Protein AF-A0A7S2YQF9-F1 (afdb_monomer_lite)

InterPro domains:
  IPR007010 Poly(A) polymerase, RNA-binding domain [PF04926] (220-277)
  IPR007012 Poly(A) polymerase, central domain [PF04928] (69-216)
  IPR011068 Nucleotidyltransferase, class I-like, C-terminal [SSF55003] (220-352)
  IPR043519 Nucleotidyltransferase superfamily [G3DSA:3.30.460.10] (1-54)
  IPR048840 Poly(A) polymerase, nucleotidyltransferase domain [PF20750] (1-55)

Radius of gyration: 39.67 Å; chains: 1; bounding box: 106×100×102 Å

pLDDT: mean 71.73, std 26.99, range [23.66, 98.69]

Secondary structure (DSSP, 8-state):
-EEEEEETTEEEEEE----SSSS--TT--TTSGGGGTT--TTHHHHHHHHHHHHHHHHHHTTSHHHHHHHHHHHHHHHHHHHHHT-B-TTTTSB-HHHHHHHHHHHHHHSTT--HHHHHHHHHHHHHH--TTSPB-SS-----SS------TTT-TT-SS-BB-SSSSP-BTTTT--HHHHHHHHHHHHHHHHHHHHHHHHHHH-TT----THHHHPPP-HHHH-SEEEEEEEE-SSHHHHHHHHHHHHHHHHHIIIIIIHHHS-EEEEEE-SS-BSS----TTS---HHHHHSEEEEEEEEEE-TTT--SS----HHHHHHHIIIIITT-SS--TT-EEEEEEEETTTS-GGGTTTTSTTHHHHHHHHHHHHHHS-HHHHHHHHHHHHHHHHHHHHHHHHHHHHHHHHHHHHHHHHHHHHHTT--------------PPPPP-HHHHHHHHHHHHTTSS---TTHHHHHHHHHHH---------------------------------------------------------PPPHHHHHHHHHTT------------------S-----------------PPPPP---PPPPB-TTS-B-----------SS-----TT--EEE-TTS--EEE-SS-----S----

Sequence (649 aa):
PILTFDWEGINIDLLFARLNSNTVPSDFDIDNDAVLDGVDSATEKSINGPRVTNLVAAFVNGTPERYQTFLTVVRCVRKWAKARGLYSNKMGYWGGVNINIAVAQCLQLYPNACPASLLRKFFLVFKTWRWPQPVMLTKPHDAGFGLPVWSTTTAVRQVAPMITPAYPAMNSTLAVSRQTLQIMQEEFNRGHEIVDSLWKEYQKDQSSDLNWKSLFANSDFFISYPNYLSVCIVGSSQLDAQAWAGFVESRLRKLVSDQLARSLPLKKIQLWPKKIEACVADHAALLTAAQRQNSLTYFIGFHVDKLRMRGDQLNAEIALQHFRDWELSRFNPLIPGMDVLVKNFKVKELPLICFEDIYEGGKQEAMKKRRLIRNNDPVRQEKRRLARLEELKAKMAEIQKKKDEQQDKKRKREEVEEEEELAQVVVEEETANTGDEATPEPVNEEETNLLERALDTVNDGKTREEAAADREKLLAGELIAADDNDADAESDDEAALYAAGDVKDFHTKVQKKPTNNATETKEEGSTRDIRSLPASEAQLETLRKLGCNIVSDDEAKQLGADLLPPWRLSSRADDSASMPERATIKFATKFDIVELDPNGHVIDKGDEDFTPSKKWIGRKAGFEFKLGDRGQGYYRTGKKVVVPSNTAY

Organism: NCBI:txid265537

Foldseek 3Di:
DWDWDADPNDIDTDADADFPDPDQDPPDDLLDPCSPAPGDPRNVVRSLVVNLVVVLQVLQPPDPQSNVLLVLLLVVVVLLCVQAQQDDLLQQHDHSSRSSLLLSLLCVVPVPDGNLRSQLSSLVCLLPPDPPPERASDDADDPPSPDDADDPVVCVPPTHFYWRHGPSIDGPRSLHAPQSSVSVSVLSVVSNVLSVVLVVVCVVPVPDPRPCCSSSAHHLQLLPFQKKKKWKWWADALVRLVVLVVQVSSCVSCLFRPQDVPPAQFPHKDKRNDKDQAGPADPPPPADPRRRNSMIITMMGTHHDPVPDDDDDTDSVVSVVCCCPPRSVPDPPPDPTTDIHMDMDGSVRDDQSVFPVRDDVTPVVSVVVSVVVVCPPVVVVVVVLVVVLVVVVVVVVVVVVVVVVVVVVVVVVVVVVVVVVVVVDDDDDDDDDDDDDDDDDDDDVVVSVVVSVVSVVVPPDDDPVVVVVVVVVVVVPDDDDDDDDDDDDDDDDDDDDDDDDDDDDDDDDDDDDDDDDDDDDDDDDDDDDDDDDDDDVVVVVVCVVVVDDDDDPDDDDDDDDDDDDPPPDDDDDDDDDDDDDDDDDDDDDDDDDFDADPVGHGPDPDDPDDDFDPDDDDDDQQWDWDQDPVRRHTDTDPDGDPDPPDDDD

Structure (mmCIF, N/CA/C/O backbone):
data_AF-A0A7S2YQF9-F1
#
_entry.id   AF-A0A7S2YQF9-F1
#
loop_
_atom_site.group_PDB
_atom_site.id
_atom_site.type_symbol
_atom_site.label_atom_id
_atom_site.label_alt_id
_atom_site.label_comp_id
_atom_site.label_asym_id
_atom_site.label_entity_id
_atom_site.label_seq_id
_atom_site.pdbx_PDB_ins_code
_atom_site.Cartn_x
_atom_site.Cartn_y
_atom_site.Cartn_z
_atom_site.occupancy
_atom_site.B_iso_or_equiv
_atom_site.auth_seq_id
_atom_site.auth_comp_id
_atom_site.auth_asym_id
_atom_site.auth_atom_id
_atom_site.pdbx_PDB_model_num
ATOM 1 N N . PRO A 1 1 ? 19.507 8.605 -7.431 1.00 79.94 1 PRO A N 1
ATOM 2 C CA . PRO A 1 1 ? 19.179 10.031 -7.206 1.00 79.94 1 PRO A CA 1
ATOM 3 C C . PRO A 1 1 ? 17.999 10.429 -8.086 1.00 79.94 1 PRO A C 1
ATOM 5 O O . PRO A 1 1 ? 17.755 9.723 -9.058 1.00 79.94 1 PRO A O 1
ATOM 8 N N . ILE A 1 2 ? 17.273 11.491 -7.742 1.00 86.62 2 ILE A N 1
ATOM 9 C CA . ILE A 1 2 ? 16.087 11.927 -8.485 1.00 86.62 2 ILE A CA 1
ATOM 10 C C . ILE A 1 2 ? 15.942 13.445 -8.380 1.00 86.62 2 ILE A C 1
ATOM 12 O O . ILE A 1 2 ? 16.277 14.015 -7.339 1.00 86.62 2 ILE A O 1
ATOM 16 N N . LEU A 1 3 ? 15.465 14.077 -9.448 1.00 88.06 3 LEU A N 1
ATOM 17 C CA . LEU A 1 3 ? 15.052 15.475 -9.481 1.00 88.06 3 LEU A CA 1
ATOM 18 C C . LEU A 1 3 ? 13.561 15.507 -9.829 1.00 88.06 3 LEU A C 1
ATOM 20 O O . LEU A 1 3 ? 13.191 15.211 -10.963 1.00 88.06 3 LEU A O 1
ATOM 24 N N . THR A 1 4 ? 12.723 15.838 -8.849 1.00 86.06 4 THR A N 1
ATOM 25 C CA . THR A 1 4 ? 11.271 15.975 -9.025 1.00 86.06 4 THR A CA 1
ATOM 26 C C . THR A 1 4 ? 10.927 17.448 -9.239 1.00 86.06 4 THR A C 1
ATOM 28 O O . THR A 1 4 ? 11.298 18.281 -8.410 1.00 86.06 4 THR A O 1
ATOM 31 N N . PHE A 1 5 ? 10.229 17.778 -10.324 1.00 86.75 5 PHE A N 1
ATOM 32 C CA . PHE A 1 5 ? 9.813 19.146 -10.655 1.00 86.75 5 PHE A CA 1
ATOM 33 C C . PHE A 1 5 ? 8.529 19.152 -11.489 1.00 86.75 5 PHE A C 1
ATOM 35 O O . PHE A 1 5 ? 8.200 18.156 -12.127 1.00 86.75 5 PHE A O 1
ATOM 42 N N . ASP A 1 6 ? 7.819 20.279 -11.508 1.00 93.44 6 ASP A N 1
ATOM 43 C CA . ASP A 1 6 ? 6.675 20.481 -12.398 1.00 93.44 6 ASP A CA 1
ATOM 44 C C . ASP A 1 6 ? 7.116 21.265 -13.642 1.00 93.44 6 ASP A C 1
ATOM 46 O O . ASP A 1 6 ? 7.741 22.321 -13.532 1.00 93.44 6 ASP A O 1
ATOM 50 N N . TRP A 1 7 ? 6.778 20.761 -14.829 1.00 92.38 7 TRP A N 1
ATOM 51 C CA . TRP A 1 7 ? 7.011 21.418 -16.116 1.00 92.38 7 TRP A CA 1
ATOM 52 C C . TRP A 1 7 ? 5.698 21.484 -16.893 1.00 92.38 7 TRP A C 1
ATOM 54 O O . TRP A 1 7 ? 5.061 20.456 -17.105 1.00 92.38 7 TRP A O 1
ATOM 64 N N . GLU A 1 8 ? 5.261 22.684 -17.288 1.00 94.69 8 GLU A N 1
ATOM 65 C CA . GLU A 1 8 ? 3.987 22.903 -18.008 1.00 94.69 8 GLU A CA 1
ATOM 66 C C . GLU A 1 8 ? 2.755 22.261 -17.316 1.00 94.69 8 GLU A C 1
ATOM 68 O O . GLU A 1 8 ? 1.779 21.874 -17.954 1.00 94.69 8 GLU A O 1
ATOM 73 N N . GLY A 1 9 ? 2.789 22.143 -15.980 1.00 92.50 9 GLY A N 1
ATOM 74 C CA . GLY A 1 9 ? 1.742 21.496 -15.175 1.00 92.50 9 GLY A CA 1
ATOM 75 C C . GLY A 1 9 ? 1.829 19.963 -15.100 1.00 92.50 9 GLY A C 1
ATOM 76 O O . GLY A 1 9 ? 0.978 19.333 -14.474 1.00 92.50 9 GLY A O 1
ATOM 77 N N . ILE A 1 10 ? 2.853 19.354 -15.702 1.00 93.62 10 ILE A N 1
ATOM 78 C CA . ILE A 1 10 ? 3.162 17.925 -15.610 1.00 93.62 10 ILE A CA 1
ATOM 79 C C . ILE A 1 10 ? 4.248 17.720 -14.550 1.00 93.62 10 ILE A C 1
ATOM 81 O O . ILE A 1 10 ? 5.339 18.275 -14.657 1.00 93.62 10 ILE A O 1
ATOM 85 N N . ASN A 1 11 ? 3.971 16.882 -13.551 1.00 91.81 11 ASN A N 1
ATOM 86 C CA . ASN A 1 11 ? 4.962 16.473 -12.557 1.00 91.81 11 ASN A CA 1
ATOM 87 C C . ASN A 1 11 ? 5.928 15.436 -13.159 1.00 91.81 11 ASN A C 1
ATOM 89 O O . ASN A 1 11 ? 5.495 14.378 -13.626 1.00 91.81 11 ASN A O 1
ATOM 93 N N . ILE A 1 12 ? 7.226 15.745 -13.159 1.00 92.50 12 ILE A N 1
ATOM 94 C CA . ILE A 1 12 ? 8.299 14.956 -13.771 1.00 92.50 12 ILE A CA 1
ATOM 95 C C . ILE A 1 12 ? 9.282 14.490 -12.693 1.00 92.50 12 ILE A C 1
ATOM 97 O O . ILE A 1 12 ? 9.866 15.292 -11.968 1.00 92.50 12 ILE A O 1
ATOM 101 N N . ASP A 1 13 ? 9.501 13.176 -12.646 1.00 90.62 13 ASP A N 1
ATOM 102 C CA . ASP A 1 13 ? 10.520 12.498 -11.840 1.00 90.62 13 ASP A CA 1
ATOM 103 C C . ASP A 1 13 ? 11.722 12.153 -12.742 1.00 90.62 13 ASP A C 1
ATOM 105 O O . ASP A 1 13 ? 11.733 11.123 -13.422 1.00 90.62 13 ASP A O 1
ATOM 109 N N . LEU A 1 14 ? 12.739 13.021 -12.785 1.00 93.06 14 LEU A N 1
ATOM 110 C CA . LEU A 1 14 ? 13.920 12.829 -13.631 1.00 93.06 14 LEU A CA 1
ATOM 111 C C . LEU A 1 14 ? 15.013 12.034 -12.901 1.00 93.06 14 LEU A C 1
ATOM 113 O O . LEU A 1 14 ? 15.499 12.424 -11.836 1.00 93.06 14 LEU A O 1
ATOM 117 N N . LEU A 1 15 ? 15.433 10.923 -13.508 1.00 93.00 15 LEU A N 1
ATOM 118 C CA . LEU A 1 15 ? 16.558 10.096 -13.067 1.00 93.00 15 LEU A CA 1
ATOM 119 C C . LEU A 1 15 ? 17.815 10.408 -13.890 1.00 93.00 15 LEU A C 1
ATOM 121 O O . LEU A 1 15 ? 17.729 10.770 -15.060 1.00 93.00 15 LEU A O 1
ATOM 125 N N . PHE A 1 16 ? 18.988 10.211 -13.286 1.00 93.44 16 PHE A N 1
ATOM 126 C CA . PHE A 1 16 ? 20.286 10.334 -13.955 1.00 93.44 16 PHE A CA 1
ATOM 127 C C . PHE A 1 16 ? 21.090 9.035 -13.835 1.00 93.44 16 PHE A C 1
ATOM 129 O O . PHE A 1 16 ? 21.066 8.377 -12.791 1.00 93.44 16 PHE A O 1
ATOM 136 N N . ALA A 1 17 ? 21.805 8.692 -14.903 1.00 93.06 17 ALA A N 1
ATOM 137 C CA . ALA A 1 17 ? 22.630 7.501 -15.051 1.00 93.06 17 ALA A CA 1
ATOM 138 C C . ALA A 1 17 ? 23.900 7.873 -15.830 1.00 93.06 17 ALA A C 1
ATOM 140 O O . ALA A 1 17 ? 23.808 8.546 -16.856 1.00 93.06 17 ALA A O 1
ATOM 141 N N . ARG A 1 18 ? 25.077 7.439 -15.363 1.00 92.31 18 ARG A N 1
ATOM 142 C CA . ARG A 1 18 ? 26.362 7.706 -16.024 1.00 92.31 18 ARG A CA 1
ATOM 143 C C . ARG A 1 18 ? 26.977 6.397 -16.509 1.00 92.31 18 ARG A C 1
ATOM 145 O O . ARG A 1 18 ? 27.566 5.663 -15.719 1.00 92.31 18 ARG A O 1
ATOM 152 N N . LEU A 1 19 ? 26.843 6.131 -17.806 1.00 90.25 19 LEU A N 1
ATOM 153 C CA . LEU A 1 19 ? 27.448 4.970 -18.462 1.00 90.25 19 LEU A CA 1
ATOM 154 C C . LEU A 1 19 ? 28.975 4.963 -18.297 1.00 90.25 19 LEU A C 1
ATOM 156 O O . LEU A 1 19 ? 29.608 6.015 -18.187 1.00 90.25 19 LEU A O 1
ATOM 160 N N . ASN A 1 20 ? 29.569 3.773 -18.355 1.00 88.69 20 ASN A N 1
ATOM 161 C CA . ASN A 1 20 ? 31.017 3.570 -18.377 1.00 88.69 20 ASN A CA 1
ATOM 162 C C . ASN A 1 20 ? 31.596 3.803 -19.794 1.00 88.69 20 ASN A C 1
ATOM 164 O O . ASN A 1 20 ? 32.247 2.942 -20.376 1.00 88.69 20 ASN A O 1
ATOM 168 N N . SER A 1 21 ? 31.279 4.957 -20.389 1.00 87.75 21 SER A N 1
ATOM 169 C CA . SER A 1 21 ? 31.668 5.348 -21.749 1.00 87.75 21 SER A CA 1
ATOM 170 C C . SER A 1 21 ? 31.839 6.866 -21.850 1.00 87.75 21 SER A C 1
ATOM 172 O O . SER A 1 21 ? 31.157 7.626 -21.162 1.00 87.75 21 SER A O 1
ATOM 174 N N . ASN A 1 22 ? 32.721 7.313 -22.748 1.00 90.81 22 ASN A N 1
ATOM 175 C CA . ASN A 1 22 ? 32.942 8.734 -23.038 1.00 90.81 22 ASN A CA 1
ATOM 176 C C . ASN A 1 22 ? 31.820 9.358 -23.891 1.00 90.81 22 ASN A C 1
ATOM 178 O O . ASN A 1 22 ? 31.705 10.580 -23.955 1.00 90.81 22 ASN A O 1
ATOM 182 N N . THR A 1 23 ? 30.998 8.535 -24.546 1.00 90.81 23 THR A N 1
ATOM 183 C CA . THR A 1 23 ? 29.848 8.944 -25.367 1.00 90.81 23 THR A CA 1
ATOM 184 C C . THR A 1 23 ? 28.671 7.986 -25.168 1.00 90.81 23 THR A C 1
ATOM 186 O O . THR A 1 23 ? 28.855 6.828 -24.786 1.00 90.81 23 THR A O 1
ATOM 189 N N . VAL A 1 24 ? 27.451 8.450 -25.447 1.00 90.88 24 VAL A N 1
ATOM 190 C CA . VAL A 1 24 ? 26.288 7.565 -25.621 1.00 90.88 24 VAL A CA 1
ATOM 191 C C . VAL A 1 24 ? 26.254 7.137 -27.096 1.00 90.88 24 VAL A C 1
ATOM 193 O O . VAL A 1 24 ? 26.214 8.024 -27.952 1.00 90.88 24 VAL A O 1
ATOM 196 N N . PRO A 1 25 ? 26.309 5.832 -27.424 1.00 85.94 25 PRO A N 1
ATOM 197 C CA . PRO A 1 25 ? 26.207 5.362 -28.807 1.00 85.94 25 PRO A CA 1
ATOM 198 C C . PRO A 1 25 ? 24.862 5.724 -29.455 1.00 85.94 25 PRO A C 1
ATOM 200 O O . PRO A 1 25 ? 23.836 5.796 -28.780 1.00 85.94 25 PRO A O 1
ATOM 203 N N . SER A 1 26 ? 24.844 5.917 -30.776 1.00 89.06 26 SER A N 1
ATOM 204 C CA . SER A 1 26 ? 23.604 6.155 -31.541 1.00 89.06 26 SER A CA 1
ATOM 205 C C . SER A 1 26 ? 22.673 4.937 -31.584 1.00 89.06 26 SER A C 1
ATOM 207 O O . SER A 1 26 ? 21.474 5.073 -31.801 1.00 89.06 26 SER A O 1
ATOM 209 N N . ASP A 1 27 ? 23.245 3.756 -31.376 1.00 89.00 27 ASP A N 1
ATOM 210 C CA . ASP A 1 27 ? 22.642 2.428 -31.311 1.00 89.00 27 ASP A CA 1
ATOM 211 C C . ASP A 1 27 ? 22.543 1.909 -29.861 1.00 89.00 27 ASP A C 1
ATOM 213 O O . ASP A 1 27 ? 22.495 0.704 -29.628 1.00 89.00 27 ASP A O 1
ATOM 217 N N . PHE A 1 28 ? 22.527 2.813 -28.871 1.00 90.62 28 PHE A N 1
ATOM 218 C CA . PHE A 1 28 ? 22.456 2.468 -27.449 1.00 90.62 28 PHE A CA 1
ATOM 219 C C . PHE A 1 28 ? 21.177 1.690 -27.093 1.00 90.62 28 PHE A C 1
ATOM 221 O O . PHE A 1 28 ? 20.113 2.267 -26.854 1.00 90.62 28 PHE A O 1
ATOM 228 N N . ASP A 1 29 ? 21.310 0.368 -26.998 1.00 91.50 29 ASP A N 1
ATOM 229 C CA . ASP A 1 29 ? 20.315 -0.511 -26.396 1.00 91.50 29 ASP A CA 1
ATOM 230 C C . ASP A 1 29 ? 20.465 -0.528 -24.868 1.00 91.50 29 ASP A C 1
ATOM 232 O O . ASP A 1 29 ? 21.435 -1.059 -24.325 1.00 91.50 29 ASP A O 1
ATOM 236 N N . ILE A 1 30 ? 19.473 0.029 -24.171 1.00 93.19 30 ILE A N 1
ATOM 237 C CA . ILE A 1 30 ? 19.405 0.013 -22.707 1.00 93.19 30 ILE A CA 1
ATOM 238 C C . ILE A 1 30 ? 19.117 -1.387 -22.145 1.00 93.19 30 ILE A C 1
ATOM 240 O O . ILE A 1 30 ? 19.425 -1.639 -20.982 1.00 93.19 30 ILE A O 1
ATOM 244 N N . ASP A 1 31 ? 18.536 -2.301 -22.927 1.00 93.38 31 ASP A N 1
ATOM 245 C CA . ASP A 1 31 ? 18.143 -3.638 -22.478 1.00 93.38 31 ASP A CA 1
ATOM 246 C C . ASP A 1 31 ? 19.271 -4.678 -22.579 1.00 93.38 31 ASP A C 1
ATOM 248 O O . ASP A 1 31 ? 19.148 -5.759 -22.001 1.00 93.38 31 ASP A O 1
ATOM 252 N N . ASN A 1 32 ? 20.417 -4.333 -23.168 1.00 93.38 32 ASN A N 1
ATOM 253 C CA . ASN A 1 32 ? 21.646 -5.126 -23.128 1.00 93.38 32 ASN A CA 1
ATOM 254 C C . ASN A 1 32 ? 22.314 -5.060 -21.735 1.00 93.38 32 ASN A C 1
ATOM 256 O O . ASN A 1 32 ? 22.577 -3.977 -21.220 1.00 93.38 32 ASN A O 1
ATOM 260 N N . ASP A 1 33 ? 22.643 -6.202 -21.115 1.00 94.81 33 ASP A N 1
ATOM 261 C CA . ASP A 1 33 ? 23.284 -6.228 -19.784 1.00 94.81 33 ASP A CA 1
ATOM 262 C C . ASP A 1 33 ? 24.669 -5.558 -19.745 1.00 94.81 33 ASP A C 1
ATOM 264 O O . ASP A 1 33 ? 25.075 -5.075 -18.687 1.00 94.81 33 ASP A O 1
ATOM 268 N N . ALA A 1 34 ? 25.362 -5.451 -20.884 1.00 92.75 34 ALA A N 1
ATOM 269 C CA . ALA A 1 34 ? 26.667 -4.795 -20.978 1.00 92.75 34 ALA A CA 1
ATOM 270 C C . ALA A 1 34 ? 26.645 -3.301 -20.593 1.00 92.75 34 ALA A C 1
ATOM 272 O O . ALA A 1 34 ? 27.680 -2.758 -20.214 1.00 92.75 34 ALA A O 1
ATOM 273 N N . VAL A 1 35 ? 25.481 -2.629 -20.608 1.00 92.38 35 VAL A N 1
ATOM 274 C CA . VAL A 1 35 ? 25.370 -1.224 -20.154 1.00 92.38 35 VAL A CA 1
ATOM 275 C C . VAL A 1 35 ? 25.598 -1.051 -18.647 1.00 92.38 35 VAL A C 1
ATOM 277 O O . VAL A 1 35 ? 25.684 0.081 -18.169 1.00 92.38 35 VAL A O 1
ATOM 280 N N . LEU A 1 36 ? 25.670 -2.157 -17.897 1.00 94.12 36 LEU A N 1
ATOM 281 C CA . LEU A 1 36 ? 25.954 -2.185 -16.464 1.00 94.12 36 LEU A CA 1
ATOM 282 C C . LEU A 1 36 ? 27.419 -2.522 -16.130 1.00 94.12 36 LEU A C 1
ATOM 284 O O . LEU A 1 36 ? 27.755 -2.592 -14.947 1.00 94.12 36 LEU A O 1
ATOM 288 N N . ASP A 1 37 ? 28.302 -2.706 -17.117 1.00 93.25 37 ASP A N 1
ATOM 289 C CA . ASP A 1 37 ? 29.712 -2.990 -16.835 1.00 93.25 37 ASP A CA 1
ATOM 290 C C . ASP A 1 37 ? 30.425 -1.782 -16.198 1.00 93.25 37 ASP A C 1
ATOM 292 O O . ASP A 1 37 ? 30.414 -0.666 -16.724 1.00 93.25 37 ASP A O 1
ATOM 296 N N . GLY A 1 38 ? 31.036 -1.999 -15.033 1.00 90.31 38 GLY A N 1
ATOM 297 C CA . GLY A 1 38 ? 31.733 -0.970 -14.255 1.00 90.31 38 GLY A CA 1
ATOM 298 C C . GLY A 1 38 ? 30.873 0.199 -13.745 1.00 90.31 38 GLY A C 1
ATOM 299 O O . GLY A 1 38 ? 31.438 1.183 -13.259 1.00 90.31 38 GLY A O 1
ATOM 300 N N . VAL A 1 39 ? 29.536 0.145 -13.838 1.00 92.12 39 VAL A N 1
ATOM 301 C CA . VAL A 1 39 ? 28.679 1.259 -13.390 1.00 92.12 39 VAL A CA 1
ATOM 302 C C . VAL A 1 39 ? 28.539 1.323 -11.870 1.00 92.12 39 VAL A C 1
ATOM 304 O O . VAL A 1 39 ? 28.579 0.320 -11.159 1.00 92.12 39 VAL A O 1
ATOM 307 N N . ASP A 1 40 ? 28.325 2.531 -11.351 1.00 91.81 40 ASP A N 1
ATOM 308 C CA . ASP A 1 40 ? 28.073 2.732 -9.929 1.00 91.81 40 ASP A CA 1
ATOM 309 C C . ASP A 1 40 ? 26.652 2.293 -9.516 1.00 91.81 40 ASP A C 1
ATOM 311 O O . ASP A 1 40 ? 25.707 2.280 -10.309 1.00 91.81 40 ASP A O 1
ATOM 315 N N . SER A 1 41 ? 26.476 1.988 -8.228 1.00 90.19 41 SER A N 1
ATOM 316 C CA . SER A 1 41 ? 25.221 1.443 -7.689 1.00 90.19 41 SER A CA 1
ATOM 317 C C . SER A 1 41 ? 24.052 2.452 -7.617 1.00 90.19 41 SER A C 1
ATOM 319 O O . SER A 1 41 ? 22.935 2.085 -7.232 1.00 90.19 41 SER A O 1
ATOM 321 N N . ALA A 1 42 ? 24.263 3.722 -7.988 1.00 91.56 42 ALA A N 1
ATOM 322 C CA . ALA A 1 42 ? 23.188 4.680 -8.238 1.00 91.56 42 ALA A CA 1
ATOM 323 C C . ALA A 1 42 ? 22.770 4.675 -9.720 1.00 91.56 42 ALA A C 1
ATOM 325 O O . ALA A 1 42 ? 21.571 4.625 -9.995 1.00 91.56 42 ALA A O 1
ATOM 326 N N . THR A 1 43 ? 23.731 4.641 -10.648 1.00 92.31 43 THR A N 1
ATOM 327 C CA . THR A 1 43 ? 23.507 4.435 -12.091 1.00 92.31 43 THR A CA 1
ATOM 328 C C . THR A 1 43 ? 22.768 3.120 -12.362 1.00 92.31 43 THR A C 1
ATOM 330 O O . THR A 1 43 ? 21.734 3.138 -13.028 1.00 92.31 43 THR A O 1
ATOM 333 N N . GLU A 1 44 ? 23.215 2.013 -11.758 1.00 92.44 44 GLU A N 1
ATOM 334 C CA . GLU A 1 44 ? 22.546 0.697 -11.733 1.00 92.44 44 GLU A CA 1
ATOM 335 C C . GLU A 1 44 ? 21.031 0.819 -11.478 1.00 92.44 44 GLU A C 1
ATOM 337 O O . GLU A 1 44 ? 20.207 0.319 -12.246 1.00 92.44 44 GLU A O 1
ATOM 342 N N . LYS A 1 45 ? 20.650 1.539 -10.416 1.00 90.25 45 LYS A N 1
ATOM 343 C CA . LYS A 1 45 ? 19.249 1.678 -9.982 1.00 90.25 45 LYS A CA 1
ATOM 344 C C . LYS A 1 45 ? 18.440 2.608 -10.875 1.00 90.25 45 LYS A C 1
ATOM 346 O O . LYS A 1 45 ? 17.249 2.365 -11.054 1.00 90.25 45 LYS A O 1
ATOM 351 N N . SER A 1 46 ? 19.065 3.644 -11.435 1.00 92.50 46 SER A N 1
ATOM 352 C CA . SER A 1 46 ? 18.425 4.521 -12.420 1.00 92.50 46 SER A CA 1
ATOM 353 C C . SER A 1 46 ? 18.114 3.773 -13.721 1.00 92.50 46 SER A C 1
ATOM 355 O O . SER A 1 46 ? 17.005 3.889 -14.237 1.00 92.50 46 SER A O 1
ATOM 357 N N . ILE A 1 47 ? 19.059 2.969 -14.222 1.00 92.44 47 ILE A N 1
ATOM 358 C CA . ILE A 1 47 ? 18.926 2.209 -15.476 1.00 92.44 47 ILE A CA 1
ATOM 359 C C . ILE A 1 47 ? 17.905 1.066 -15.351 1.00 92.44 47 ILE A C 1
ATOM 361 O O . ILE A 1 47 ? 17.138 0.817 -16.280 1.00 92.44 47 ILE A O 1
ATOM 365 N N . ASN A 1 48 ? 17.839 0.383 -14.203 1.00 91.81 48 ASN A N 1
ATOM 366 C CA . ASN A 1 48 ? 16.978 -0.797 -14.045 1.00 91.81 48 ASN A CA 1
ATOM 367 C C . ASN A 1 48 ? 15.463 -0.481 -14.158 1.00 91.81 48 ASN A C 1
ATOM 369 O O . ASN A 1 48 ? 14.670 -1.348 -14.519 1.00 91.81 48 ASN A O 1
ATOM 373 N N . GLY A 1 49 ? 15.033 0.763 -13.903 1.00 91.69 49 GLY A N 1
ATOM 374 C CA . GLY A 1 49 ? 13.626 1.180 -14.031 1.00 91.69 49 GLY A CA 1
ATOM 375 C C . GLY A 1 49 ? 13.061 1.029 -15.458 1.00 91.69 49 GLY A C 1
ATOM 376 O O . GLY A 1 49 ? 12.077 0.300 -15.648 1.00 91.69 49 GLY A O 1
ATOM 377 N N . PRO A 1 50 ? 13.680 1.674 -16.466 1.00 93.38 50 PRO A N 1
ATOM 378 C CA . PRO A 1 50 ? 13.409 1.424 -17.880 1.00 93.38 50 PRO A CA 1
ATOM 379 C C . PRO A 1 50 ? 13.525 -0.054 -18.274 1.00 93.38 50 PRO A C 1
ATOM 381 O O . PRO A 1 50 ? 12.551 -0.601 -18.786 1.00 93.38 50 PRO A O 1
ATOM 384 N N . ARG A 1 51 ? 14.636 -0.734 -17.944 1.00 95.81 51 ARG A N 1
ATOM 385 C CA . ARG A 1 51 ? 14.879 -2.135 -18.359 1.00 95.81 51 ARG A CA 1
ATOM 386 C C . ARG A 1 51 ? 13.796 -3.105 -17.889 1.00 95.81 51 ARG A C 1
ATOM 388 O O . ARG A 1 51 ? 13.295 -3.937 -18.643 1.00 95.81 51 ARG A O 1
ATOM 395 N N . VAL A 1 52 ? 13.349 -2.962 -16.640 1.00 96.06 52 VAL A N 1
ATOM 396 C CA . VAL A 1 52 ? 12.215 -3.735 -16.111 1.00 96.06 52 VAL A CA 1
ATOM 397 C C . VAL A 1 52 ? 10.917 -3.417 -16.845 1.00 96.06 52 VAL A C 1
ATOM 399 O O . VAL A 1 52 ? 10.106 -4.315 -17.059 1.00 96.06 52 VAL A O 1
ATOM 402 N N . THR A 1 53 ? 10.701 -2.164 -17.238 1.00 95.00 53 THR A N 1
ATOM 403 C CA . THR A 1 53 ? 9.495 -1.758 -17.972 1.00 95.00 53 THR A CA 1
ATOM 404 C C . THR A 1 53 ? 9.479 -2.363 -19.377 1.00 95.00 53 THR A C 1
ATOM 406 O O . THR A 1 53 ? 8.462 -2.939 -19.770 1.00 95.00 53 THR A O 1
ATOM 409 N N . ASN A 1 54 ? 10.612 -2.322 -20.081 1.00 95.19 54 ASN A N 1
ATOM 410 C CA . ASN A 1 54 ? 10.780 -2.890 -21.416 1.00 95.19 54 ASN A CA 1
ATOM 411 C C . ASN A 1 54 ? 10.637 -4.419 -21.407 1.00 95.19 54 ASN A C 1
ATOM 413 O O . ASN A 1 54 ? 9.826 -4.959 -22.158 1.00 95.19 54 ASN A O 1
ATOM 417 N N . LEU A 1 55 ? 11.321 -5.129 -20.500 1.00 95.44 55 LEU A N 1
ATOM 418 C CA . LEU A 1 55 ? 11.180 -6.587 -20.395 1.00 95.44 55 LEU A CA 1
ATOM 419 C C . LEU A 1 55 ? 9.769 -7.018 -19.976 1.00 95.44 55 LEU A C 1
ATOM 421 O O . LEU A 1 55 ? 9.244 -7.988 -20.522 1.00 95.44 55 LEU A O 1
ATOM 425 N N . VAL A 1 56 ? 9.106 -6.302 -19.056 1.00 96.50 56 VAL A N 1
ATOM 426 C CA . VAL A 1 56 ? 7.694 -6.586 -18.735 1.00 96.50 56 VAL A CA 1
ATOM 427 C C . VAL A 1 56 ? 6.814 -6.413 -19.973 1.00 96.50 56 VAL A C 1
ATOM 429 O O . VAL A 1 56 ? 5.963 -7.270 -20.209 1.00 96.50 56 VAL A O 1
ATOM 432 N N . ALA A 1 57 ? 7.032 -5.366 -20.780 1.00 94.75 57 ALA A N 1
ATOM 433 C CA . ALA A 1 57 ? 6.332 -5.189 -22.050 1.00 94.75 57 ALA A CA 1
ATOM 434 C C . ALA A 1 57 ? 6.616 -6.352 -23.018 1.00 94.75 57 ALA A C 1
ATOM 436 O O . ALA A 1 57 ? 5.671 -6.927 -23.555 1.00 94.75 57 ALA A O 1
ATOM 437 N N . ALA A 1 58 ? 7.873 -6.780 -23.170 1.00 94.38 58 ALA A N 1
ATOM 438 C CA . ALA A 1 58 ? 8.254 -7.909 -24.021 1.00 94.38 58 ALA A CA 1
ATOM 439 C C . ALA A 1 58 ? 7.546 -9.223 -23.628 1.00 94.38 58 ALA A C 1
ATOM 441 O O . ALA A 1 58 ? 6.994 -9.901 -24.493 1.00 94.38 58 ALA A O 1
ATOM 442 N N . PHE A 1 59 ? 7.448 -9.559 -22.332 1.00 94.31 59 PHE A N 1
ATOM 443 C CA . PHE A 1 59 ? 6.742 -10.775 -21.884 1.00 94.31 59 PHE A CA 1
ATOM 444 C C . PHE A 1 59 ? 5.232 -10.780 -22.191 1.00 94.31 59 PHE A C 1
ATOM 446 O O . PHE A 1 59 ? 4.622 -11.856 -22.272 1.00 94.31 59 PHE A O 1
ATOM 453 N N . VAL A 1 60 ? 4.611 -9.607 -22.363 1.00 93.44 60 VAL A N 1
ATOM 454 C CA . VAL A 1 60 ? 3.178 -9.471 -22.687 1.00 93.44 60 VAL A CA 1
ATOM 455 C C . VAL A 1 60 ? 2.907 -9.176 -24.169 1.00 93.44 60 VAL A C 1
ATOM 457 O O . VAL A 1 60 ? 1.804 -9.448 -24.645 1.00 93.44 60 VAL A O 1
ATOM 460 N N . ASN A 1 61 ? 3.905 -8.701 -24.917 1.00 81.12 61 ASN A N 1
ATOM 461 C CA . ASN A 1 61 ? 3.817 -8.348 -26.335 1.00 81.12 61 ASN A CA 1
ATOM 462 C C . ASN A 1 61 ? 3.830 -9.593 -27.245 1.00 81.12 61 ASN A C 1
ATOM 464 O O . ASN A 1 61 ? 4.815 -9.887 -27.913 1.00 81.12 61 ASN A O 1
ATOM 468 N N . GLY A 1 62 ? 2.731 -10.356 -27.223 1.00 81.00 62 GLY A N 1
ATOM 469 C CA . GLY A 1 62 ? 2.494 -11.471 -28.155 1.00 81.00 62 GLY A CA 1
ATOM 470 C C . GLY A 1 62 ? 1.545 -11.107 -29.301 1.00 81.00 62 GLY A C 1
ATOM 471 O O . GLY A 1 62 ? 1.793 -11.466 -30.445 1.00 81.00 62 GLY A O 1
ATOM 472 N N . THR A 1 63 ? 0.473 -10.373 -28.992 1.00 89.50 63 THR A N 1
ATOM 473 C CA . THR A 1 63 ? -0.471 -9.799 -29.966 1.00 89.50 63 THR A CA 1
ATOM 474 C C . THR A 1 63 ? -0.962 -8.435 -29.454 1.00 89.50 63 THR A C 1
ATOM 476 O O . THR A 1 63 ? -0.857 -8.174 -28.243 1.00 89.50 63 THR A O 1
ATOM 479 N N . PRO A 1 64 ? -1.533 -7.564 -30.310 1.00 91.62 64 PRO A N 1
ATOM 480 C CA . PRO A 1 64 ? -2.110 -6.292 -29.873 1.00 91.62 64 PRO A CA 1
ATOM 481 C C . PRO A 1 64 ? -3.198 -6.469 -28.803 1.00 91.62 64 PRO A C 1
ATOM 483 O O . PRO A 1 64 ? -3.234 -5.727 -27.823 1.00 91.62 64 PRO A O 1
ATOM 486 N N . GLU A 1 65 ? -4.043 -7.491 -28.930 1.00 92.44 65 GLU A N 1
ATOM 487 C CA . GLU A 1 65 ? -5.159 -7.789 -28.022 1.00 92.44 65 GLU A CA 1
ATOM 488 C C . GLU A 1 65 ? -4.642 -8.257 -26.657 1.00 92.44 65 GLU A C 1
ATOM 490 O O . GLU A 1 65 ? -5.153 -7.836 -25.614 1.00 92.44 65 GLU A O 1
ATOM 495 N N . ARG A 1 66 ? -3.578 -9.074 -26.647 1.00 94.19 66 ARG A N 1
ATOM 496 C CA . ARG A 1 66 ? -2.879 -9.506 -25.428 1.00 94.19 66 ARG A CA 1
ATOM 497 C C . ARG A 1 66 ? -2.269 -8.307 -24.692 1.00 94.19 66 ARG A C 1
ATOM 499 O O . ARG A 1 66 ? -2.409 -8.200 -23.471 1.00 94.19 66 ARG A O 1
ATOM 506 N N . TYR A 1 67 ? -1.680 -7.360 -25.425 1.00 95.50 67 TYR A N 1
ATOM 507 C CA . TYR A 1 67 ? -1.133 -6.128 -24.851 1.00 95.50 67 TYR A CA 1
ATOM 508 C C . TYR A 1 67 ? -2.224 -5.176 -24.324 1.00 95.50 67 TYR A C 1
ATOM 510 O O . TYR A 1 67 ? -2.122 -4.682 -23.199 1.00 95.50 67 TYR A O 1
ATOM 518 N N . GLN A 1 68 ? -3.322 -4.972 -25.060 1.00 96.25 68 GLN A N 1
ATOM 519 C CA . GLN A 1 68 ? -4.456 -4.173 -24.571 1.00 96.25 68 GLN A CA 1
ATOM 520 C C . GLN A 1 68 ? -5.145 -4.820 -23.362 1.00 96.25 68 GLN A C 1
ATOM 522 O O . GLN A 1 68 ? -5.579 -4.116 -22.445 1.00 96.25 68 GLN A O 1
ATOM 527 N N . THR A 1 69 ? -5.186 -6.153 -23.299 1.00 97.50 69 THR A N 1
ATOM 528 C CA . THR A 1 69 ? -5.688 -6.895 -22.134 1.00 97.50 69 THR A CA 1
ATOM 529 C C . THR A 1 69 ? -4.815 -6.649 -20.905 1.00 97.50 69 THR A C 1
ATOM 531 O O . THR A 1 69 ? -5.342 -6.291 -19.848 1.00 97.50 69 THR A O 1
ATOM 534 N N . PHE A 1 70 ? -3.487 -6.726 -21.049 1.00 97.88 70 PHE A N 1
ATOM 535 C CA . PHE A 1 70 ? -2.540 -6.342 -19.999 1.00 97.88 70 PHE A CA 1
ATOM 536 C C . PHE A 1 70 ? -2.769 -4.904 -19.510 1.00 97.88 70 PHE A C 1
ATOM 538 O O . PHE A 1 70 ? -2.982 -4.691 -18.315 1.00 97.88 70 PHE A O 1
ATOM 545 N N . LEU A 1 71 ? -2.795 -3.920 -20.419 1.00 97.56 71 LEU A N 1
ATOM 546 C CA . LEU A 1 71 ? -3.001 -2.511 -20.064 1.00 97.56 71 LEU A CA 1
ATOM 547 C C . LEU A 1 71 ? -4.343 -2.276 -19.356 1.00 97.56 71 LEU A C 1
ATOM 549 O O . LEU A 1 71 ? -4.410 -1.506 -18.395 1.00 97.56 71 LEU A O 1
ATOM 553 N N . THR A 1 72 ? -5.405 -2.949 -19.797 1.00 98.25 72 THR A N 1
ATOM 554 C CA . THR A 1 72 ? -6.744 -2.842 -19.202 1.00 98.25 72 THR A CA 1
ATOM 555 C C . THR A 1 72 ? -6.759 -3.390 -17.778 1.00 98.25 72 THR A C 1
ATOM 557 O O . THR A 1 72 ? -7.175 -2.685 -16.857 1.00 98.25 72 THR A O 1
ATOM 560 N N . VAL A 1 73 ? -6.221 -4.592 -17.547 1.00 98.50 73 VAL A N 1
ATOM 561 C CA . VAL A 1 73 ? -6.175 -5.177 -16.197 1.00 98.50 73 VAL A CA 1
ATOM 562 C C . VAL A 1 73 ? -5.220 -4.404 -15.281 1.00 98.50 73 VAL A C 1
ATOM 564 O O . VAL A 1 73 ? -5.574 -4.154 -14.131 1.00 98.50 73 VAL A O 1
ATOM 567 N N . VAL A 1 74 ? -4.081 -3.902 -15.776 1.00 98.56 74 VAL A N 1
ATOM 568 C CA . VAL A 1 74 ? -3.205 -2.992 -15.009 1.00 98.56 74 VAL A CA 1
ATOM 569 C C . VAL A 1 74 ? -3.945 -1.715 -14.593 1.00 98.56 74 VAL A C 1
ATOM 571 O O . VAL A 1 74 ? -3.806 -1.286 -13.446 1.00 98.56 74 VAL A O 1
ATOM 574 N N . ARG A 1 75 ? -4.766 -1.113 -15.468 1.00 98.50 75 ARG A N 1
ATOM 575 C CA . ARG A 1 75 ? -5.610 0.051 -15.124 1.00 98.50 75 ARG A CA 1
ATOM 576 C C . ARG A 1 75 ? -6.635 -0.300 -14.038 1.00 98.50 75 ARG A C 1
ATOM 578 O O . ARG A 1 75 ? -6.727 0.429 -13.048 1.00 98.50 75 ARG A O 1
ATOM 585 N N . CYS A 1 76 ? -7.344 -1.424 -14.167 1.00 98.44 76 CYS A N 1
ATOM 586 C CA . CYS A 1 76 ? -8.306 -1.903 -13.167 1.00 98.44 76 CYS A CA 1
ATOM 587 C C . CYS A 1 76 ? -7.644 -2.168 -11.805 1.00 98.44 76 CYS A C 1
ATOM 589 O O . CYS A 1 76 ? -8.059 -1.590 -10.800 1.00 98.44 76 CYS A O 1
ATOM 591 N N . VAL A 1 77 ? -6.576 -2.969 -11.764 1.00 98.69 77 VAL A N 1
ATOM 592 C CA . VAL A 1 77 ? -5.845 -3.299 -10.528 1.00 98.69 77 VAL A CA 1
ATOM 593 C C . VAL A 1 77 ? -5.244 -2.042 -9.890 1.00 98.69 77 VAL A C 1
ATOM 595 O O . VAL A 1 77 ? -5.311 -1.882 -8.675 1.00 98.69 77 VAL A O 1
ATOM 598 N N . ARG A 1 78 ? -4.734 -1.084 -10.678 1.00 98.31 78 ARG A N 1
ATOM 599 C CA . ARG A 1 78 ? -4.227 0.198 -10.156 1.00 98.31 78 ARG A CA 1
ATOM 600 C C . ARG A 1 78 ? -5.338 1.078 -9.565 1.00 98.31 78 ARG A C 1
ATOM 602 O O . ARG A 1 78 ? -5.110 1.699 -8.527 1.00 98.31 78 ARG A O 1
ATOM 609 N N . LYS A 1 79 ? -6.532 1.118 -10.174 1.00 97.81 79 LYS A N 1
ATOM 610 C CA . LYS A 1 79 ? -7.712 1.822 -9.629 1.00 97.81 79 LYS A CA 1
ATOM 611 C C . LYS A 1 79 ? -8.170 1.188 -8.311 1.00 97.81 79 LYS A C 1
ATOM 613 O O . LYS A 1 79 ? -8.313 1.895 -7.317 1.00 97.81 79 LYS A O 1
ATOM 618 N N . TRP A 1 80 ? -8.316 -0.138 -8.291 1.00 98.44 80 TRP A N 1
ATOM 619 C CA . TRP A 1 80 ? -8.646 -0.925 -7.098 1.00 98.44 80 TRP A CA 1
ATOM 620 C C . TRP A 1 80 ? -7.631 -0.693 -5.966 1.00 98.44 80 TRP A C 1
ATOM 622 O O . TRP A 1 80 ? -8.013 -0.239 -4.890 1.00 98.44 80 TRP A O 1
ATOM 632 N N . ALA A 1 81 ? -6.331 -0.877 -6.218 1.00 98.25 81 ALA A N 1
ATOM 633 C CA . ALA A 1 81 ? -5.291 -0.714 -5.201 1.00 98.25 81 ALA A CA 1
ATOM 634 C C . ALA A 1 81 ? -5.249 0.711 -4.615 1.00 98.25 81 ALA A C 1
ATOM 636 O O . ALA A 1 81 ? -5.055 0.874 -3.409 1.00 98.25 81 ALA A O 1
ATOM 637 N N . LYS A 1 82 ? -5.481 1.752 -5.431 1.00 96.56 82 LYS A N 1
ATOM 638 C CA . LYS A 1 82 ? -5.601 3.137 -4.943 1.00 96.56 82 LYS A CA 1
ATOM 639 C C . LYS A 1 82 ? -6.836 3.346 -4.057 1.00 96.56 82 LYS A C 1
ATOM 641 O O . LYS A 1 82 ? -6.709 3.987 -3.016 1.00 96.56 82 LYS A O 1
ATOM 646 N N . ALA A 1 83 ? -7.996 2.801 -4.429 1.00 95.75 83 ALA A N 1
ATOM 647 C CA . ALA A 1 83 ? -9.233 2.927 -3.650 1.00 95.75 83 ALA A CA 1
ATOM 648 C C . ALA A 1 83 ? -9.182 2.153 -2.319 1.00 95.75 83 ALA A C 1
ATOM 650 O O . ALA A 1 83 ? -9.616 2.662 -1.285 1.00 95.75 83 ALA A O 1
ATOM 651 N N . ARG A 1 84 ? -8.607 0.941 -2.321 1.00 96.56 84 ARG A N 1
ATOM 652 C CA . ARG A 1 84 ? -8.512 0.068 -1.135 1.00 96.56 84 ARG A CA 1
ATOM 653 C C . ARG A 1 84 ? -7.371 0.429 -0.171 1.00 96.56 84 ARG A C 1
ATOM 655 O O . ARG A 1 84 ? -7.368 -0.048 0.961 1.00 96.56 84 ARG A O 1
ATOM 662 N N . GLY A 1 85 ? -6.455 1.318 -0.569 1.00 95.62 85 GLY A N 1
ATOM 663 C CA . GLY A 1 85 ? -5.332 1.767 0.269 1.00 95.62 85 GLY A CA 1
ATOM 664 C C . GLY A 1 85 ? -4.101 0.857 0.207 1.00 95.62 85 GLY A C 1
ATOM 665 O O . GLY A 1 85 ? -3.369 0.752 1.185 1.00 95.62 85 GLY A O 1
ATOM 666 N N . LEU A 1 86 ? -3.877 0.208 -0.939 1.00 97.31 86 LEU A N 1
ATOM 667 C CA . LEU A 1 86 ? -2.816 -0.778 -1.193 1.00 97.31 86 LEU A CA 1
ATOM 668 C C . LEU A 1 86 ? -1.753 -0.276 -2.192 1.00 97.31 86 LEU A C 1
ATOM 670 O O . LEU A 1 86 ? -0.917 -1.051 -2.651 1.00 97.31 86 LEU A O 1
ATOM 674 N N . TYR A 1 87 ? -1.798 1.007 -2.570 1.00 97.00 87 TYR A N 1
ATOM 675 C CA . TYR A 1 87 ? -0.895 1.606 -3.558 1.00 97.00 87 TYR A CA 1
ATOM 676 C C . TYR A 1 87 ? 0.131 2.546 -2.900 1.00 97.00 87 TYR A C 1
ATOM 678 O O . TYR A 1 87 ? -0.050 3.763 -2.902 1.00 97.00 87 TYR A O 1
ATOM 686 N N . SER A 1 88 ? 1.195 1.987 -2.310 1.00 95.25 88 SER A N 1
ATOM 687 C CA . SER A 1 88 ? 2.424 2.716 -1.941 1.00 95.25 88 SER A CA 1
ATOM 688 C C . SER A 1 88 ? 3.529 1.765 -1.460 1.00 95.25 88 SER A C 1
ATOM 690 O O . SER A 1 88 ? 3.423 1.182 -0.379 1.00 95.25 88 SER A O 1
ATOM 692 N N . ASN A 1 89 ? 4.638 1.677 -2.205 1.00 92.00 89 ASN A N 1
ATOM 693 C CA . ASN A 1 89 ? 5.821 0.910 -1.786 1.00 92.00 89 ASN A CA 1
ATOM 694 C C . ASN A 1 89 ? 6.523 1.547 -0.566 1.00 92.00 89 ASN A C 1
ATOM 696 O O . ASN A 1 89 ? 6.963 0.833 0.331 1.00 92.00 89 ASN A O 1
ATOM 700 N N . LYS A 1 90 ? 6.533 2.891 -0.451 1.00 90.50 90 LYS A N 1
ATOM 701 C CA . LYS A 1 90 ? 7.044 3.600 0.746 1.00 90.50 90 LYS A CA 1
ATOM 702 C C . LYS A 1 90 ? 6.356 3.117 2.034 1.00 90.50 90 LYS A C 1
ATOM 704 O O . LYS A 1 90 ? 7.009 2.985 3.064 1.00 90.50 90 LYS A O 1
ATOM 709 N N . MET A 1 91 ? 5.057 2.815 1.956 1.00 93.94 91 MET A N 1
ATOM 710 C CA . MET A 1 91 ? 4.227 2.391 3.093 1.00 93.94 91 MET A CA 1
ATOM 711 C C . MET A 1 91 ? 4.101 0.862 3.231 1.00 93.94 91 MET A C 1
ATOM 713 O O . MET A 1 91 ? 3.333 0.387 4.064 1.00 93.94 91 MET A O 1
ATOM 717 N N . GLY A 1 92 ? 4.861 0.084 2.449 1.00 94.38 92 GLY A N 1
ATOM 718 C CA . GLY A 1 92 ? 4.904 -1.379 2.547 1.00 94.38 92 GLY A CA 1
ATOM 719 C C . GLY A 1 92 ? 3.818 -2.135 1.776 1.00 94.38 92 GLY A C 1
ATOM 720 O O . GLY A 1 92 ? 3.576 -3.301 2.084 1.00 94.38 92 GLY A O 1
ATOM 721 N N . TYR A 1 93 ? 3.178 -1.511 0.786 1.00 96.88 93 TYR A N 1
ATOM 722 C CA . TYR A 1 93 ? 2.272 -2.171 -0.165 1.00 96.88 93 TYR A CA 1
ATOM 723 C C . TYR A 1 93 ? 2.872 -2.176 -1.583 1.00 96.88 93 TYR A C 1
ATOM 725 O O . TYR A 1 93 ? 4.073 -1.986 -1.762 1.00 96.88 93 TYR A O 1
ATOM 733 N N . TRP A 1 94 ? 2.056 -2.401 -2.613 1.00 97.19 94 TRP A N 1
ATOM 734 C CA . TRP A 1 94 ? 2.507 -2.418 -4.005 1.00 97.19 94 TRP A CA 1
ATOM 735 C C . TRP A 1 94 ? 2.593 -1.005 -4.609 1.00 97.19 94 TRP A C 1
ATOM 737 O O . TRP A 1 94 ? 1.829 -0.106 -4.268 1.00 97.19 94 TRP A O 1
ATOM 747 N N . GLY A 1 95 ? 3.536 -0.805 -5.528 1.00 95.38 95 GLY A N 1
ATOM 748 C CA . GLY A 1 95 ? 3.614 0.327 -6.452 1.00 95.38 95 GLY A CA 1
ATOM 749 C C . GLY A 1 95 ? 3.343 -0.090 -7.904 1.00 95.38 95 GLY A C 1
ATOM 750 O O . GLY A 1 95 ? 2.890 -1.202 -8.179 1.00 95.38 95 GLY A O 1
ATOM 751 N N . GLY A 1 96 ? 3.639 0.803 -8.854 1.00 94.12 96 GLY A N 1
ATOM 752 C CA . GLY A 1 96 ? 3.360 0.592 -10.282 1.00 94.12 96 GLY A CA 1
ATOM 753 C C . GLY A 1 96 ? 4.032 -0.654 -10.868 1.00 94.12 96 GLY A C 1
ATOM 754 O O . GLY A 1 96 ? 3.347 -1.508 -11.423 1.00 94.12 96 GLY A O 1
ATOM 755 N N . VAL A 1 97 ? 5.350 -0.798 -10.682 1.00 95.19 97 VAL A N 1
ATOM 756 C CA . VAL A 1 97 ? 6.119 -1.958 -11.176 1.00 95.19 97 VAL A CA 1
ATOM 757 C C . VAL A 1 97 ? 5.633 -3.282 -10.576 1.00 95.19 97 VAL A C 1
ATOM 759 O O . VAL A 1 97 ? 5.540 -4.283 -11.280 1.00 95.19 97 VAL A O 1
ATOM 762 N N . ASN A 1 98 ? 5.236 -3.273 -9.301 1.00 97.44 98 ASN A N 1
ATOM 763 C CA . ASN A 1 98 ? 4.737 -4.455 -8.603 1.00 97.44 98 ASN A CA 1
ATOM 764 C C . ASN A 1 98 ? 3.415 -4.944 -9.224 1.00 97.44 98 ASN A C 1
ATOM 766 O O . ASN A 1 98 ? 3.268 -6.135 -9.482 1.00 97.44 98 ASN A O 1
ATOM 770 N N . ILE A 1 99 ? 2.487 -4.026 -9.531 1.00 98.31 99 ILE A N 1
ATOM 771 C CA . ILE A 1 99 ? 1.235 -4.343 -10.241 1.00 98.31 99 ILE A CA 1
ATOM 772 C C . ILE A 1 99 ? 1.517 -4.836 -11.664 1.00 98.31 99 ILE A C 1
ATOM 774 O O . ILE A 1 99 ? 0.909 -5.814 -12.094 1.00 98.31 99 ILE A O 1
ATOM 778 N N . ASN A 1 100 ? 2.441 -4.198 -12.388 1.00 98.00 100 ASN A N 1
ATOM 779 C CA . ASN A 1 100 ? 2.793 -4.610 -13.747 1.00 98.00 100 ASN A CA 1
ATOM 780 C C . ASN A 1 100 ? 3.345 -6.053 -13.770 1.00 98.00 100 ASN A C 1
ATOM 782 O O . ASN A 1 100 ? 2.870 -6.864 -14.559 1.00 98.00 100 ASN A O 1
ATOM 786 N N . ILE A 1 101 ? 4.272 -6.401 -12.866 1.00 98.38 101 ILE A N 1
ATOM 787 C CA . ILE A 1 101 ? 4.794 -7.774 -12.711 1.00 98.38 101 ILE A CA 1
ATOM 788 C C . ILE A 1 101 ? 3.665 -8.749 -12.342 1.00 98.38 101 ILE A C 1
ATOM 790 O O . ILE A 1 101 ? 3.530 -9.801 -12.963 1.00 98.38 101 ILE A O 1
ATOM 794 N N . ALA A 1 102 ? 2.813 -8.389 -11.378 1.00 98.38 102 ALA A N 1
ATOM 795 C CA . ALA A 1 102 ? 1.718 -9.242 -10.922 1.00 98.38 102 ALA A CA 1
ATOM 796 C C . ALA A 1 102 ? 0.696 -9.559 -12.035 1.00 98.38 102 ALA A C 1
ATOM 798 O O . ALA A 1 102 ? 0.284 -10.708 -12.184 1.00 98.38 102 ALA A O 1
ATOM 799 N N . VAL A 1 103 ? 0.317 -8.575 -12.859 1.00 98.50 103 VAL A N 1
ATOM 800 C CA . VAL A 1 103 ? -0.607 -8.791 -13.990 1.00 98.50 103 VAL A CA 1
ATOM 801 C C . VAL A 1 103 ? 0.077 -9.531 -15.146 1.00 98.50 103 VAL A C 1
ATOM 803 O O . VAL A 1 103 ? -0.545 -10.407 -15.749 1.00 98.50 103 VAL A O 1
ATOM 806 N N . ALA A 1 104 ? 1.357 -9.258 -15.427 1.00 98.19 104 ALA A N 1
ATOM 807 C CA . ALA A 1 104 ? 2.121 -10.000 -16.433 1.00 98.19 104 ALA A CA 1
ATOM 808 C C . ALA A 1 104 ? 2.261 -11.491 -16.066 1.00 98.19 104 ALA A C 1
ATOM 810 O O . ALA A 1 104 ? 2.097 -12.343 -16.936 1.00 98.19 104 ALA A O 1
ATOM 811 N N . GLN A 1 105 ? 2.448 -11.823 -14.781 1.00 98.00 105 GLN A N 1
ATOM 812 C CA . GLN A 1 105 ? 2.460 -13.211 -14.302 1.00 98.00 105 GLN A CA 1
ATOM 813 C C . GLN A 1 105 ? 1.124 -13.909 -14.590 1.00 98.00 105 GLN A C 1
ATOM 815 O O . GLN A 1 105 ? 1.099 -15.034 -15.088 1.00 98.00 105 GLN A O 1
ATOM 820 N N . CYS A 1 106 ? -0.001 -13.237 -14.326 1.00 98.06 106 CYS A N 1
ATOM 821 C CA . CYS A 1 106 ? -1.322 -13.774 -14.646 1.00 98.06 106 CYS A CA 1
ATOM 822 C C . CYS A 1 106 ? -1.520 -13.968 -16.158 1.00 98.06 106 CYS A C 1
ATOM 824 O O . CYS A 1 106 ? -2.141 -14.948 -16.555 1.00 98.06 106 CYS A O 1
ATOM 826 N N . LEU A 1 107 ? -0.957 -13.096 -17.001 1.00 96.88 107 LEU A N 1
ATOM 827 C CA . LEU A 1 107 ? -1.007 -13.210 -18.466 1.00 96.88 107 LEU A CA 1
ATOM 828 C C . LEU A 1 107 ? -0.033 -14.262 -19.039 1.00 96.88 107 LEU A C 1
ATOM 830 O O . LEU A 1 107 ? -0.192 -14.692 -20.179 1.00 96.88 107 LEU A O 1
ATOM 834 N N . GLN A 1 108 ? 0.980 -14.689 -18.282 1.00 95.75 108 GLN A N 1
ATOM 835 C CA . GLN A 1 108 ? 1.767 -15.885 -18.608 1.00 95.75 108 GLN A CA 1
ATOM 836 C C . GLN A 1 108 ? 0.991 -17.167 -18.268 1.00 95.75 108 GLN A C 1
ATOM 838 O O . GLN A 1 108 ? 1.022 -18.121 -19.037 1.00 95.75 108 GLN A O 1
ATOM 843 N N . LEU A 1 109 ? 0.256 -17.177 -17.149 1.00 96.19 109 LEU A N 1
ATOM 844 C CA . LEU A 1 109 ? -0.575 -18.314 -16.724 1.00 96.19 109 LEU A CA 1
ATOM 845 C C . LEU A 1 109 ? -1.869 -18.467 -17.547 1.00 96.19 109 LEU A C 1
ATOM 847 O O . LEU A 1 109 ? -2.381 -19.574 -17.686 1.00 96.19 109 LEU A O 1
ATOM 851 N N . TYR A 1 110 ? -2.407 -17.365 -18.075 1.00 96.50 110 TYR A N 1
ATOM 852 C CA . TYR A 1 110 ? -3.672 -17.317 -18.813 1.00 96.50 110 TYR A CA 1
ATOM 853 C C . TYR A 1 110 ? -3.539 -16.447 -20.084 1.00 96.50 110 TYR A C 1
ATOM 855 O O . TYR A 1 110 ? -4.139 -15.372 -20.155 1.00 96.50 110 TYR A O 1
ATOM 863 N N . PRO A 1 111 ? -2.755 -16.877 -21.095 1.00 92.81 111 PRO A N 1
ATOM 864 C CA . PRO A 1 111 ? -2.376 -16.035 -22.238 1.00 92.81 111 PRO A CA 1
ATOM 865 C C . PRO A 1 111 ? -3.551 -15.582 -23.113 1.00 92.81 111 PRO A C 1
ATOM 867 O O . PRO A 1 111 ? -3.488 -14.494 -23.680 1.00 92.81 111 PRO A O 1
ATOM 870 N N . ASN A 1 112 ? -4.624 -16.378 -23.172 1.00 91.50 112 ASN A N 1
ATOM 871 C CA . ASN A 1 112 ? -5.791 -16.148 -24.032 1.00 91.50 112 ASN A CA 1
ATOM 872 C C . ASN A 1 112 ? -7.003 -15.583 -23.257 1.00 91.50 112 ASN A C 1
ATOM 874 O O . ASN A 1 112 ? -8.127 -15.610 -23.755 1.00 91.50 112 ASN A O 1
ATOM 878 N N . ALA A 1 113 ? -6.823 -15.134 -22.009 1.00 94.75 113 ALA A N 1
ATOM 879 C CA . ALA A 1 113 ? -7.925 -14.623 -21.194 1.00 94.75 113 ALA A CA 1
ATOM 880 C C . ALA A 1 113 ? -8.283 -13.173 -21.560 1.00 94.75 113 ALA A C 1
ATOM 882 O O . ALA A 1 113 ? -7.421 -12.298 -21.549 1.00 94.75 113 ALA A O 1
ATOM 883 N N . CYS A 1 114 ? -9.570 -12.903 -21.798 1.00 95.62 114 CYS A N 1
ATOM 884 C CA . CYS A 1 114 ? -10.090 -11.541 -21.956 1.00 95.62 114 CYS A CA 1
ATOM 885 C C . CYS A 1 114 ? -9.948 -10.718 -20.650 1.00 95.62 114 CYS A C 1
ATOM 887 O O . CYS A 1 114 ? -9.802 -11.309 -19.574 1.00 95.62 114 CYS A O 1
ATOM 889 N N . PRO A 1 115 ? -10.042 -9.372 -20.684 1.00 97.44 115 PRO A N 1
ATOM 890 C CA . PRO A 1 115 ? -9.739 -8.525 -19.524 1.00 97.44 115 PRO A CA 1
ATOM 891 C C . PRO A 1 115 ? -10.523 -8.863 -18.245 1.00 97.44 115 PRO A C 1
ATOM 893 O O . PRO A 1 115 ? -9.934 -8.918 -17.167 1.00 97.44 115 PRO A O 1
ATOM 896 N N . ALA A 1 116 ? -11.827 -9.145 -18.348 1.00 95.69 116 ALA A N 1
ATOM 897 C CA . ALA A 1 116 ? -12.654 -9.513 -17.194 1.00 95.69 116 ALA A CA 1
ATOM 898 C C . ALA A 1 116 ? -12.259 -10.883 -16.608 1.00 95.69 116 ALA A C 1
ATOM 900 O O . ALA A 1 116 ? -12.120 -11.029 -15.391 1.00 95.69 116 ALA A O 1
ATOM 901 N N . SER A 1 117 ? -11.999 -11.870 -17.473 1.00 96.62 117 SER A N 1
ATOM 902 C CA . SER A 1 117 ? -11.520 -13.196 -17.067 1.00 96.62 117 SER A CA 1
ATOM 903 C C . SER A 1 117 ? -10.140 -13.108 -16.409 1.00 96.62 117 SER A C 1
ATOM 905 O O . SER A 1 117 ? -9.942 -13.631 -15.313 1.00 96.62 117 SER A O 1
ATOM 907 N N . LEU A 1 118 ? -9.205 -12.362 -17.005 1.00 98.44 118 LEU A N 1
ATOM 908 C CA . LEU A 1 118 ? -7.867 -12.153 -16.454 1.00 98.44 118 LEU A CA 1
ATOM 909 C C . LEU A 1 118 ? -7.901 -11.401 -15.112 1.00 98.44 118 LEU A C 1
ATOM 911 O O . LEU A 1 118 ? -7.138 -11.748 -14.215 1.00 98.44 118 LEU A O 1
ATOM 915 N N . LEU A 1 119 ? -8.811 -10.438 -14.925 1.00 98.50 119 LEU A N 1
ATOM 916 C CA . LEU A 1 119 ? -9.016 -9.756 -13.640 1.00 98.50 119 LEU A CA 1
ATOM 917 C C . LEU A 1 119 ? -9.550 -10.714 -12.555 1.00 98.50 119 LEU A C 1
ATOM 919 O O . LEU A 1 119 ? -9.049 -10.705 -11.430 1.00 98.50 119 LEU A O 1
ATOM 923 N N . ARG A 1 120 ? -10.498 -11.604 -12.889 1.00 97.75 120 ARG A N 1
ATOM 924 C CA . ARG A 1 120 ? -10.956 -12.678 -11.981 1.00 97.75 120 ARG A CA 1
ATOM 925 C C . ARG A 1 120 ? -9.815 -13.642 -11.635 1.00 97.75 120 ARG A C 1
ATOM 927 O O . ARG A 1 120 ? -9.616 -13.981 -10.467 1.00 97.75 120 ARG A O 1
ATOM 934 N N . LYS A 1 121 ? -9.026 -14.049 -12.636 1.00 98.31 121 LYS A N 1
ATOM 935 C CA . LYS A 1 121 ? -7.849 -14.913 -12.457 1.00 98.31 121 LYS A CA 1
ATOM 936 C C . LYS A 1 121 ? -6.751 -14.244 -11.629 1.00 98.31 121 LYS A C 1
ATOM 938 O O . LYS A 1 121 ? -6.142 -14.931 -10.818 1.00 98.31 121 LYS A O 1
ATOM 943 N N . PHE A 1 122 ? -6.537 -12.935 -11.759 1.00 98.69 122 PHE A N 1
ATOM 944 C CA . PHE A 1 122 ? -5.601 -12.166 -10.934 1.00 98.69 122 PHE A CA 1
ATOM 945 C C . PHE A 1 122 ? -5.940 -12.284 -9.442 1.00 98.69 122 PHE A C 1
ATOM 947 O O . PHE A 1 122 ? -5.084 -12.680 -8.648 1.00 98.69 122 PHE A O 1
ATOM 954 N N . PHE A 1 123 ? -7.199 -12.049 -9.058 1.00 98.62 123 PHE A N 1
ATOM 955 C CA . PHE A 1 123 ? -7.614 -12.208 -7.662 1.00 98.62 123 PHE A CA 1
ATOM 956 C C . PHE A 1 123 ? -7.535 -13.669 -7.185 1.00 98.62 123 PHE A C 1
ATOM 958 O O . PHE A 1 123 ? -7.121 -13.921 -6.055 1.00 98.62 123 PHE A O 1
ATOM 965 N N . LEU A 1 124 ? -7.853 -14.647 -8.043 1.00 98.12 124 LEU A N 1
ATOM 966 C CA . LEU A 1 124 ? -7.700 -16.075 -7.727 1.00 98.12 124 LEU A CA 1
ATOM 967 C C . LEU A 1 124 ? -6.239 -16.472 -7.476 1.00 98.12 124 LEU A C 1
ATOM 969 O O . LEU A 1 124 ? -5.957 -17.159 -6.495 1.00 98.12 124 LEU A O 1
ATOM 973 N N . VAL A 1 125 ? -5.317 -16.027 -8.331 1.00 98.44 125 VAL A N 1
ATOM 974 C CA . VAL A 1 125 ? -3.877 -16.271 -8.182 1.00 98.44 125 VAL A CA 1
ATOM 975 C C . VAL A 1 125 ? -3.379 -15.657 -6.874 1.00 98.44 125 VAL A C 1
ATOM 977 O O . VAL A 1 125 ? -2.851 -16.379 -6.035 1.00 98.44 125 VAL A O 1
ATOM 980 N N . PHE A 1 126 ? -3.600 -14.362 -6.632 1.00 98.31 126 PHE A N 1
ATOM 981 C CA . PHE A 1 126 ? -2.997 -13.698 -5.470 1.00 98.31 126 PHE A CA 1
ATOM 982 C C . PHE A 1 126 ? -3.672 -13.980 -4.122 1.00 98.31 126 PHE A C 1
ATOM 984 O O . PHE A 1 126 ? -2.993 -13.888 -3.097 1.00 98.31 126 PHE A O 1
ATOM 991 N N . LYS A 1 127 ? -4.940 -14.420 -4.090 1.00 96.94 127 LYS A N 1
ATOM 992 C CA . LYS A 1 127 ? -5.552 -14.931 -2.848 1.00 96.94 127 LYS A CA 1
ATOM 993 C C . LYS A 1 127 ? -5.027 -16.319 -2.451 1.00 96.94 127 LYS A C 1
ATOM 995 O O . LYS A 1 127 ? -4.948 -16.622 -1.266 1.00 96.94 127 LYS A O 1
ATOM 1000 N N . THR A 1 128 ? -4.668 -17.158 -3.431 1.00 97.19 128 THR A N 1
ATOM 1001 C CA . THR A 1 128 ? -4.182 -18.537 -3.209 1.00 97.19 128 THR A CA 1
ATOM 1002 C C . THR A 1 128 ? -2.655 -18.664 -3.194 1.00 97.19 128 THR A C 1
ATOM 1004 O O . THR A 1 128 ? -2.132 -19.738 -2.889 1.00 97.19 128 THR A O 1
ATOM 1007 N N . TRP A 1 129 ? -1.928 -17.584 -3.503 1.00 97.50 129 TRP A N 1
ATOM 1008 C CA . TRP A 1 129 ? -0.475 -17.604 -3.651 1.00 97.50 129 TRP A CA 1
ATOM 1009 C C . TRP A 1 129 ? 0.239 -17.995 -2.350 1.00 97.50 129 TRP A C 1
ATOM 1011 O O . TRP A 1 129 ? 0.038 -17.391 -1.293 1.00 97.50 129 TRP A O 1
ATOM 1021 N N . ARG A 1 130 ? 1.113 -19.004 -2.433 1.00 95.31 130 ARG A N 1
ATOM 1022 C CA . ARG A 1 130 ? 1.812 -19.596 -1.283 1.00 95.31 130 ARG A CA 1
ATOM 1023 C C . ARG A 1 130 ? 3.058 -18.792 -0.910 1.00 95.31 130 ARG A C 1
ATOM 1025 O O . ARG A 1 130 ? 4.190 -19.246 -1.069 1.00 95.31 130 ARG A O 1
ATOM 1032 N N . TRP A 1 131 ? 2.851 -17.576 -0.412 1.00 94.25 131 TRP A N 1
ATOM 1033 C CA . TRP A 1 131 ? 3.920 -16.743 0.145 1.00 94.25 131 TRP A CA 1
ATOM 1034 C C . TRP A 1 131 ? 4.726 -17.518 1.213 1.00 94.25 131 TRP A C 1
ATOM 1036 O O . TRP A 1 131 ? 4.118 -18.190 2.047 1.00 94.25 131 TRP A O 1
ATOM 1046 N N . PRO A 1 132 ? 6.073 -17.450 1.214 1.00 93.69 132 PRO A N 1
ATOM 1047 C CA . PRO A 1 132 ? 6.919 -16.507 0.481 1.00 93.69 132 PRO A CA 1
ATOM 1048 C C . PRO A 1 132 ? 7.449 -17.023 -0.877 1.00 93.69 132 PRO A C 1
ATOM 1050 O O . PRO A 1 132 ? 8.533 -16.610 -1.284 1.00 93.69 132 PRO A O 1
ATOM 1053 N N . GLN A 1 133 ? 6.741 -17.905 -1.605 1.00 93.56 133 GLN A N 1
ATOM 1054 C CA . GLN A 1 133 ? 7.139 -18.232 -2.987 1.00 93.56 133 GLN A CA 1
ATOM 1055 C C . GLN A 1 133 ? 7.244 -16.953 -3.848 1.00 93.56 133 GLN A C 1
ATOM 1057 O O . GLN A 1 133 ? 6.352 -16.101 -3.768 1.00 93.56 133 GLN A O 1
ATOM 1062 N N . PRO A 1 134 ? 8.309 -16.796 -4.657 1.00 94.75 134 PRO A N 1
ATOM 1063 C CA . PRO A 1 134 ? 8.557 -15.575 -5.415 1.00 94.75 134 PRO A CA 1
ATOM 1064 C C . PRO A 1 134 ? 7.707 -15.493 -6.685 1.00 94.75 134 PRO A C 1
ATOM 1066 O O . PRO A 1 134 ? 7.610 -16.458 -7.442 1.00 94.75 134 PRO A O 1
ATOM 1069 N N . VAL A 1 135 ? 7.144 -14.314 -6.955 1.00 97.00 135 VAL A N 1
ATOM 1070 C CA . VAL A 1 135 ? 6.548 -13.982 -8.262 1.00 97.00 135 VAL A CA 1
ATOM 1071 C C . VAL A 1 135 ? 7.685 -13.649 -9.231 1.00 97.00 135 VAL A C 1
ATOM 1073 O O . VAL A 1 135 ? 8.506 -12.783 -8.918 1.00 97.00 135 VAL A O 1
ATOM 1076 N N . MET A 1 136 ? 7.769 -14.344 -10.369 1.00 95.56 136 MET A N 1
ATOM 1077 C CA . MET A 1 136 ? 8.911 -14.295 -11.293 1.00 95.56 136 MET A CA 1
ATOM 1078 C C . MET A 1 136 ? 8.460 -14.511 -12.746 1.00 95.56 136 MET A C 1
ATOM 1080 O O . MET A 1 136 ? 8.023 -15.601 -13.110 1.00 95.56 136 MET A O 1
ATOM 1084 N N . LEU A 1 137 ? 8.627 -13.491 -13.597 1.00 96.62 137 LEU A N 1
ATOM 1085 C CA . LEU A 1 137 ? 8.307 -13.578 -15.035 1.00 96.62 137 LEU A CA 1
ATOM 1086 C C . LEU A 1 137 ? 9.333 -14.389 -15.840 1.00 96.62 137 LEU A C 1
ATOM 1088 O O . LEU A 1 137 ? 9.028 -14.884 -16.922 1.00 96.62 137 LEU A O 1
ATOM 1092 N N . THR A 1 138 ? 10.551 -14.500 -15.315 1.00 94.88 138 THR A N 1
ATOM 1093 C CA . THR A 1 138 ? 11.660 -15.295 -15.845 1.00 94.88 138 THR A CA 1
ATOM 1094 C C . THR A 1 138 ? 12.518 -15.786 -14.678 1.00 94.88 138 THR A C 1
ATOM 1096 O O . THR A 1 138 ? 12.373 -15.305 -13.551 1.00 94.88 138 THR A O 1
ATOM 1099 N N . LYS A 1 139 ? 13.415 -16.743 -14.923 1.00 93.00 139 LYS A N 1
ATOM 1100 C CA . LYS A 1 139 ? 14.435 -17.129 -13.940 1.00 93.00 139 LYS A CA 1
ATOM 1101 C C . LYS A 1 139 ? 15.486 -16.011 -13.853 1.00 93.00 139 LYS A C 1
ATOM 1103 O O . LYS A 1 139 ? 15.941 -15.575 -14.907 1.00 93.00 139 LYS A O 1
ATOM 1108 N N . PRO A 1 140 ? 15.908 -15.582 -12.650 1.00 93.06 140 PRO A N 1
ATOM 1109 C CA . PRO A 1 140 ? 17.091 -14.741 -12.498 1.00 93.06 140 PRO A CA 1
ATOM 1110 C C . PRO A 1 140 ? 18.319 -15.386 -13.150 1.00 93.06 140 PRO A C 1
ATOM 1112 O O . PRO A 1 140 ? 18.609 -16.555 -12.884 1.00 93.06 140 PRO A O 1
ATOM 1115 N N . HIS A 1 141 ? 19.037 -14.621 -13.967 1.00 93.25 141 HIS A N 1
ATOM 1116 C CA . HIS A 1 141 ? 20.374 -14.956 -14.455 1.00 93.25 141 HIS A CA 1
ATOM 1117 C C . HIS A 1 141 ? 21.419 -14.029 -13.829 1.00 93.25 141 HIS A C 1
ATOM 1119 O O . HIS A 1 141 ? 21.088 -12.978 -13.278 1.00 93.25 141 HIS A O 1
ATOM 1125 N N . ASP A 1 142 ? 22.679 -14.436 -13.924 1.00 92.69 142 ASP A N 1
ATOM 1126 C CA . ASP A 1 142 ? 23.842 -13.594 -13.660 1.00 92.69 142 ASP A CA 1
ATOM 1127 C C . ASP A 1 142 ? 24.533 -13.325 -15.003 1.00 92.69 142 ASP A C 1
ATOM 1129 O O . ASP A 1 142 ? 24.763 -14.260 -15.773 1.00 92.69 142 ASP A O 1
ATOM 1133 N N . ALA A 1 143 ? 24.804 -12.055 -15.304 1.00 93.25 143 ALA A N 1
ATOM 1134 C CA . ALA A 1 143 ? 25.484 -11.630 -16.525 1.00 93.25 143 ALA A CA 1
ATOM 1135 C C . ALA A 1 143 ? 27.014 -11.512 -16.354 1.00 93.25 143 ALA A C 1
ATOM 1137 O O . ALA A 1 143 ? 27.712 -11.195 -17.311 1.00 93.25 143 ALA A O 1
ATOM 1138 N N . GLY A 1 144 ? 27.549 -11.766 -15.152 1.00 93.44 144 GLY A N 1
ATOM 1139 C CA . GLY A 1 144 ? 28.989 -11.804 -14.878 1.00 93.44 144 GLY A CA 1
ATOM 1140 C C . GLY A 1 144 ? 29.610 -10.473 -14.438 1.00 93.44 144 GLY A C 1
ATOM 1141 O O . GLY A 1 144 ? 30.758 -10.465 -14.002 1.00 93.44 144 GLY A O 1
ATOM 1142 N N . PHE A 1 145 ? 28.863 -9.364 -14.454 1.00 92.06 145 PHE A N 1
ATOM 1143 C CA . PHE A 1 145 ? 29.350 -8.034 -14.037 1.00 92.06 145 PHE A CA 1
ATOM 1144 C C . PHE A 1 145 ? 29.393 -7.827 -12.505 1.00 92.06 145 PHE A C 1
ATOM 1146 O O . PHE A 1 145 ? 29.452 -6.697 -12.026 1.00 92.06 145 PHE A O 1
ATOM 1153 N N . GLY A 1 146 ? 29.325 -8.903 -11.711 1.00 90.19 146 GLY A N 1
ATOM 1154 C CA . GLY A 1 146 ? 29.516 -8.875 -10.254 1.00 90.19 146 GLY A CA 1
ATOM 1155 C C . GLY A 1 146 ? 28.422 -8.169 -9.437 1.00 90.19 146 GLY A C 1
ATOM 1156 O O . GLY A 1 146 ? 28.629 -7.903 -8.251 1.00 90.19 146 GLY A O 1
ATOM 1157 N N . LEU A 1 147 ? 27.267 -7.856 -10.033 1.00 91.69 147 LEU A N 1
ATOM 1158 C CA . LEU A 1 147 ? 26.162 -7.187 -9.338 1.00 91.69 147 LEU A CA 1
ATOM 1159 C C . LEU A 1 147 ? 25.317 -8.191 -8.525 1.00 91.69 147 LEU A C 1
ATOM 1161 O O . LEU A 1 147 ? 25.164 -9.345 -8.925 1.00 91.69 147 LEU A O 1
ATOM 1165 N N . PRO A 1 148 ? 24.731 -7.785 -7.381 1.00 90.00 148 PRO A N 1
ATOM 1166 C CA . PRO A 1 148 ? 24.047 -8.707 -6.475 1.00 90.00 148 PRO A CA 1
ATOM 1167 C C . PRO A 1 148 ? 22.685 -9.175 -7.021 1.00 90.00 148 PRO A C 1
ATOM 1169 O O . PRO A 1 148 ? 21.663 -8.509 -6.845 1.00 90.00 148 PRO A O 1
ATOM 1172 N N . VAL A 1 149 ? 22.662 -10.358 -7.637 1.00 92.38 149 VAL A N 1
ATOM 1173 C CA . VAL A 1 149 ? 21.439 -11.027 -8.114 1.00 92.38 149 VAL A CA 1
ATOM 1174 C C . VAL A 1 149 ? 20.675 -11.685 -6.955 1.00 92.38 149 VAL A C 1
ATOM 1176 O O . VAL A 1 149 ? 21.249 -12.366 -6.103 1.00 92.38 149 VAL A O 1
ATOM 1179 N N . TRP A 1 150 ? 19.352 -11.509 -6.923 1.00 92.50 150 TRP A N 1
ATOM 1180 C CA . TRP A 1 150 ? 18.460 -12.145 -5.951 1.00 92.50 150 TRP A CA 1
ATOM 1181 C C . TRP A 1 150 ? 18.455 -13.672 -6.087 1.00 92.50 150 TRP A C 1
ATOM 1183 O O . TRP A 1 150 ? 18.352 -14.219 -7.185 1.00 92.50 150 TRP A O 1
ATOM 1193 N N . SER A 1 151 ? 18.471 -14.366 -4.949 1.00 86.12 151 SER A N 1
ATOM 1194 C CA . SER A 1 151 ? 18.410 -15.826 -4.884 1.00 86.12 151 SER A CA 1
ATOM 1195 C C . SER A 1 151 ? 17.600 -16.309 -3.680 1.00 86.12 151 SER A C 1
ATOM 1197 O O . SER A 1 151 ? 17.569 -15.673 -2.626 1.00 86.12 151 SER A O 1
ATOM 1199 N N . THR A 1 152 ? 16.977 -17.485 -3.786 1.00 81.19 152 THR A N 1
ATOM 1200 C CA . THR A 1 152 ? 16.177 -18.063 -2.690 1.00 81.19 152 THR A CA 1
ATOM 1201 C C . THR A 1 152 ? 16.996 -18.264 -1.405 1.00 81.19 152 THR A C 1
ATOM 1203 O O . THR A 1 152 ? 16.472 -18.093 -0.306 1.00 81.19 152 THR A O 1
ATOM 1206 N N . THR A 1 153 ? 18.296 -18.559 -1.525 1.00 76.25 153 THR A N 1
ATOM 1207 C CA . THR A 1 153 ? 19.231 -18.719 -0.398 1.00 76.25 153 THR A CA 1
ATOM 1208 C C . THR A 1 153 ? 19.561 -17.404 0.313 1.00 76.25 153 THR A C 1
ATOM 1210 O O . THR A 1 153 ? 19.792 -17.417 1.518 1.00 76.25 153 THR A O 1
ATOM 1213 N N . THR A 1 154 ? 19.527 -16.260 -0.379 1.00 68.12 154 THR A N 1
ATOM 1214 C CA . THR A 1 154 ? 19.673 -14.928 0.245 1.00 68.12 154 THR A CA 1
ATOM 1215 C C . THR A 1 154 ? 18.341 -14.365 0.765 1.00 68.12 154 THR A C 1
ATOM 1217 O O . THR A 1 154 ? 18.319 -13.427 1.563 1.00 68.12 154 THR A O 1
ATOM 1220 N N . ALA A 1 155 ? 17.209 -14.962 0.380 1.00 66.31 155 ALA A N 1
ATOM 1221 C CA . ALA A 1 155 ? 15.864 -14.446 0.636 1.00 66.31 155 ALA A CA 1
ATOM 1222 C C . ALA A 1 155 ? 15.193 -14.905 1.951 1.00 66.31 155 ALA A C 1
ATOM 1224 O O . ALA A 1 155 ? 14.028 -14.577 2.171 1.00 66.31 155 ALA A O 1
ATOM 1225 N N . VAL A 1 156 ? 15.902 -15.604 2.848 1.00 65.06 156 VAL A N 1
ATOM 1226 C CA . VAL A 1 156 ? 15.377 -16.368 4.017 1.00 65.06 156 VAL A CA 1
ATOM 1227 C C . VAL A 1 156 ? 14.411 -15.608 4.956 1.00 65.06 156 VAL A C 1
ATOM 1229 O O . VAL A 1 156 ? 13.679 -16.224 5.726 1.00 65.06 156 VAL A O 1
ATOM 1232 N N . ARG A 1 157 ? 14.381 -14.268 4.927 1.00 75.69 157 ARG A N 1
ATOM 1233 C CA . ARG A 1 157 ? 13.508 -13.425 5.775 1.00 75.69 157 ARG A CA 1
ATOM 1234 C C . ARG A 1 157 ? 12.479 -12.584 5.002 1.00 75.69 157 ARG A C 1
ATOM 1236 O O . ARG A 1 157 ? 11.815 -11.741 5.602 1.00 75.69 157 ARG A O 1
ATOM 1243 N N . GLN A 1 158 ? 12.353 -12.773 3.689 1.00 86.75 158 GLN A N 1
ATOM 1244 C CA . GLN A 1 158 ? 11.466 -11.981 2.831 1.00 86.75 158 GLN A CA 1
ATOM 1245 C C . GLN A 1 158 ? 10.022 -12.512 2.897 1.00 86.75 158 GLN A C 1
ATOM 1247 O O . GLN A 1 158 ? 9.796 -13.717 2.901 1.00 86.75 158 GLN A O 1
ATOM 1252 N N . VAL A 1 159 ? 9.039 -11.607 2.986 1.00 92.38 159 VAL A N 1
ATOM 1253 C CA . VAL A 1 159 ? 7.637 -11.967 3.286 1.00 92.38 159 VAL A CA 1
ATOM 1254 C C . VAL A 1 159 ? 6.817 -12.268 2.029 1.00 92.38 159 VAL A C 1
ATOM 1256 O O . VAL A 1 159 ? 6.094 -13.258 2.000 1.00 92.38 159 VAL A O 1
ATOM 1259 N N . ALA A 1 160 ? 6.927 -11.426 0.999 1.00 95.38 160 ALA A N 1
ATOM 1260 C CA . ALA A 1 160 ? 6.158 -11.554 -0.240 1.00 95.38 160 ALA A CA 1
ATOM 1261 C C . ALA A 1 160 ? 6.995 -11.158 -1.473 1.00 95.38 160 ALA A C 1
ATOM 1263 O O . ALA A 1 160 ? 6.737 -10.106 -2.063 1.00 95.38 160 ALA A O 1
ATOM 1264 N N . PRO A 1 161 ? 8.061 -11.909 -1.813 1.00 95.31 161 PRO A N 1
ATOM 1265 C CA . PRO A 1 161 ? 9.015 -11.506 -2.844 1.00 95.31 161 PRO A CA 1
ATOM 1266 C C . PRO A 1 161 ? 8.401 -11.457 -4.251 1.00 95.31 161 PRO A C 1
ATOM 1268 O O . PRO A 1 161 ? 7.761 -12.408 -4.696 1.00 95.31 161 PRO A O 1
ATOM 1271 N N . MET A 1 162 ? 8.635 -10.358 -4.972 1.00 96.25 162 MET A N 1
ATOM 1272 C CA . MET A 1 162 ? 8.282 -10.220 -6.390 1.00 96.25 162 MET A CA 1
ATOM 1273 C C . MET A 1 162 ? 9.486 -9.680 -7.157 1.00 96.25 162 MET A C 1
ATOM 1275 O O . MET A 1 162 ? 9.953 -8.572 -6.880 1.00 96.25 162 MET A O 1
ATOM 1279 N N . ILE A 1 163 ? 10.023 -10.477 -8.074 1.00 95.94 163 ILE A N 1
ATOM 1280 C CA . ILE A 1 163 ? 11.376 -10.294 -8.607 1.00 95.94 163 ILE A CA 1
ATOM 1281 C C . ILE A 1 163 ? 11.342 -9.523 -9.928 1.00 95.94 163 ILE A C 1
ATOM 1283 O O . ILE A 1 163 ? 10.509 -9.790 -10.794 1.00 95.94 163 ILE A O 1
ATOM 1287 N N . THR A 1 164 ? 12.241 -8.549 -10.080 1.00 96.19 164 THR A N 1
ATOM 1288 C CA . THR A 1 164 ? 12.416 -7.819 -11.339 1.00 96.19 164 THR A CA 1
ATOM 1289 C C . THR A 1 164 ? 13.028 -8.728 -12.412 1.00 96.19 164 THR A C 1
ATOM 1291 O O . THR A 1 164 ? 13.970 -9.456 -12.104 1.00 96.19 164 THR A O 1
ATOM 1294 N N . PRO A 1 165 ? 12.536 -8.700 -13.665 1.00 95.94 165 PRO A N 1
ATOM 1295 C CA . PRO A 1 165 ? 13.034 -9.579 -14.723 1.00 95.94 165 PRO A CA 1
ATOM 1296 C C . PRO A 1 165 ? 14.401 -9.185 -15.299 1.00 95.94 165 PRO A C 1
ATOM 1298 O O . PRO A 1 165 ? 15.082 -10.048 -15.837 1.00 95.94 165 PRO A O 1
ATOM 1301 N N . ALA A 1 166 ? 14.784 -7.906 -15.229 1.00 96.06 166 ALA A N 1
ATOM 1302 C CA . ALA A 1 166 ? 16.082 -7.434 -15.708 1.00 96.06 166 ALA A CA 1
ATOM 1303 C C . ALA A 1 166 ? 17.190 -7.743 -14.691 1.00 96.06 166 ALA A C 1
ATOM 1305 O O . ALA A 1 166 ? 16.949 -7.691 -13.480 1.00 96.06 166 ALA A O 1
ATOM 1306 N N . TYR A 1 167 ? 18.401 -8.018 -15.184 1.00 94.88 167 TYR A N 1
ATOM 1307 C CA . TYR A 1 167 ? 19.594 -8.150 -14.351 1.00 94.88 167 TYR A CA 1
ATOM 1308 C C . TYR A 1 167 ? 20.106 -6.758 -13.893 1.00 94.88 167 TYR A C 1
ATOM 1310 O O . TYR A 1 167 ? 20.033 -5.795 -14.661 1.00 94.88 167 TYR A O 1
ATOM 1318 N N . PRO A 1 168 ? 20.622 -6.620 -12.654 1.00 94.38 168 PRO A N 1
ATOM 1319 C CA . PRO A 1 168 ? 20.556 -7.601 -11.573 1.00 94.38 168 PRO A CA 1
ATOM 1320 C C . PRO A 1 168 ? 19.116 -7.754 -11.061 1.00 94.38 168 PRO A C 1
ATOM 1322 O O . PRO A 1 168 ? 18.444 -6.778 -10.707 1.00 94.38 168 PRO A O 1
ATOM 1325 N N . ALA A 1 169 ? 18.643 -9.001 -11.012 1.00 93.56 169 ALA A N 1
ATOM 1326 C CA . ALA A 1 169 ? 17.289 -9.307 -10.573 1.00 93.56 169 ALA A CA 1
ATOM 1327 C C . ALA A 1 169 ? 17.153 -9.006 -9.074 1.00 93.56 169 ALA A C 1
ATOM 1329 O O . ALA A 1 169 ? 17.924 -9.514 -8.264 1.00 93.56 169 ALA A O 1
ATOM 1330 N N . MET A 1 170 ? 16.172 -8.195 -8.686 1.00 92.56 170 MET A N 1
ATOM 1331 C CA . MET A 1 170 ? 15.984 -7.714 -7.318 1.00 92.56 170 MET A CA 1
ATOM 1332 C C . MET A 1 170 ? 14.552 -7.938 -6.837 1.00 92.56 170 MET A C 1
ATOM 1334 O O . MET A 1 170 ? 13.596 -7.924 -7.612 1.00 92.56 170 MET A O 1
ATOM 1338 N N . ASN A 1 171 ? 14.376 -8.090 -5.523 1.00 93.88 171 ASN A N 1
ATOM 1339 C CA . ASN A 1 171 ? 13.043 -8.125 -4.932 1.00 93.88 171 ASN A CA 1
ATOM 1340 C C . ASN A 1 171 ? 12.440 -6.705 -4.862 1.00 93.88 171 ASN A C 1
ATOM 1342 O O . ASN A 1 171 ? 12.854 -5.868 -4.060 1.00 93.88 171 ASN A O 1
ATOM 1346 N N . SER A 1 172 ? 11.408 -6.464 -5.668 1.00 94.62 172 SER A N 1
ATOM 1347 C CA . SER A 1 172 ? 10.685 -5.190 -5.771 1.00 94.62 172 SER A CA 1
ATOM 1348 C C . SER A 1 172 ? 9.738 -4.884 -4.594 1.00 94.62 172 SER A C 1
ATOM 1350 O O . SER A 1 172 ? 9.207 -3.775 -4.513 1.00 94.62 172 SER A O 1
ATOM 1352 N N . THR A 1 173 ? 9.521 -5.836 -3.678 1.00 94.75 173 THR A N 1
ATOM 1353 C CA . THR A 1 173 ? 8.582 -5.761 -2.538 1.00 94.75 173 THR A CA 1
ATOM 1354 C C . THR A 1 173 ? 9.267 -5.887 -1.167 1.00 94.75 173 THR A C 1
ATOM 1356 O O . THR A 1 173 ? 8.624 -6.234 -0.176 1.00 94.75 173 THR A O 1
ATOM 1359 N N . LEU A 1 174 ? 10.557 -5.542 -1.050 1.00 91.25 174 LEU A N 1
ATOM 1360 C CA . LEU A 1 174 ? 11.311 -5.543 0.224 1.00 91.25 174 LEU A CA 1
ATOM 1361 C C . LEU A 1 174 ? 10.702 -4.678 1.352 1.00 91.25 174 LEU A C 1
ATOM 1363 O O . LEU A 1 174 ? 11.092 -4.818 2.512 1.00 91.25 174 LEU A O 1
ATOM 1367 N N . ALA A 1 175 ? 9.764 -3.780 1.040 1.00 92.38 175 ALA A N 1
ATOM 1368 C CA . ALA A 1 175 ? 9.039 -2.992 2.033 1.00 92.38 175 ALA A CA 1
ATOM 1369 C C . ALA A 1 175 ? 7.828 -3.719 2.656 1.00 92.38 175 ALA A C 1
ATOM 1371 O O . ALA A 1 175 ? 7.327 -3.257 3.683 1.00 92.38 175 ALA A O 1
ATOM 1372 N N . VAL A 1 176 ? 7.358 -4.826 2.063 1.00 95.12 176 VAL A N 1
ATOM 1373 C CA . VAL A 1 176 ? 6.168 -5.568 2.512 1.00 95.12 176 VAL A CA 1
ATOM 1374 C C . VAL A 1 176 ? 6.447 -6.304 3.823 1.00 95.12 176 VAL A C 1
ATOM 1376 O O . VAL A 1 176 ? 7.382 -7.099 3.929 1.00 95.12 176 VAL A O 1
ATOM 1379 N N . SER A 1 177 ? 5.602 -6.059 4.824 1.00 94.38 177 SER A N 1
ATOM 1380 C CA . SER A 1 177 ? 5.634 -6.721 6.128 1.00 94.38 177 SER A CA 1
ATOM 1381 C C . SER A 1 177 ? 4.594 -7.843 6.199 1.00 94.38 177 SER A C 1
ATOM 1383 O O . SER A 1 177 ? 3.740 -7.977 5.322 1.00 94.38 177 SER A O 1
ATOM 1385 N N . ARG A 1 178 ? 4.616 -8.654 7.267 1.00 93.75 178 ARG A N 1
ATOM 1386 C CA . ARG A 1 178 ? 3.560 -9.664 7.497 1.00 93.75 178 ARG A CA 1
ATOM 1387 C C . ARG A 1 178 ? 2.184 -9.008 7.652 1.00 93.75 178 ARG A C 1
ATOM 1389 O O . ARG A 1 178 ? 1.184 -9.565 7.218 1.00 93.75 178 ARG A O 1
ATOM 1396 N N . GLN A 1 179 ? 2.155 -7.810 8.228 1.00 94.56 179 GLN A N 1
ATOM 1397 C CA . GLN A 1 179 ? 0.955 -7.031 8.497 1.00 94.56 179 GLN A CA 1
ATOM 1398 C C . GLN A 1 179 ? 0.376 -6.431 7.207 1.00 94.56 179 GLN A C 1
ATOM 1400 O O . GLN A 1 179 ? -0.828 -6.528 6.983 1.00 94.56 179 GLN A O 1
ATOM 1405 N N . THR A 1 180 ? 1.210 -5.880 6.315 1.00 96.25 180 THR A N 1
ATOM 1406 C CA . THR A 1 180 ? 0.719 -5.393 5.014 1.00 96.25 180 THR A CA 1
ATOM 1407 C C . THR A 1 180 ? 0.388 -6.533 4.054 1.00 96.25 180 THR A C 1
ATOM 1409 O O . THR A 1 180 ? -0.579 -6.407 3.304 1.00 96.25 180 THR A O 1
ATOM 1412 N N . LEU A 1 181 ? 1.088 -7.675 4.121 1.00 96.81 181 LEU A N 1
ATOM 1413 C CA . LEU A 1 181 ? 0.691 -8.881 3.386 1.00 96.81 181 LEU A CA 1
ATOM 1414 C C . LEU A 1 181 ? -0.695 -9.383 3.817 1.00 96.81 181 LEU A C 1
ATOM 1416 O O . LEU A 1 181 ? -1.527 -9.625 2.949 1.00 96.81 181 LEU A O 1
ATOM 1420 N N . GLN A 1 182 ? -0.967 -9.480 5.124 1.00 96.38 182 GLN A N 1
ATOM 1421 C CA . GLN A 1 182 ? -2.279 -9.885 5.647 1.00 96.38 182 GLN A CA 1
ATOM 1422 C C . GLN A 1 182 ? -3.411 -9.025 5.060 1.00 96.38 182 GLN A C 1
ATOM 1424 O O . GLN A 1 182 ? -4.405 -9.559 4.575 1.00 96.38 182 GLN A O 1
ATOM 1429 N N . ILE A 1 183 ? -3.231 -7.700 5.044 1.00 97.25 183 ILE A N 1
ATOM 1430 C CA . ILE A 1 183 ? -4.206 -6.747 4.492 1.00 97.25 183 ILE A CA 1
ATOM 1431 C C . ILE A 1 183 ? -4.388 -6.946 2.978 1.00 97.25 183 ILE A C 1
ATOM 1433 O O . ILE A 1 183 ? -5.511 -6.912 2.478 1.00 97.25 183 ILE A O 1
ATOM 1437 N N . MET A 1 184 ? -3.302 -7.192 2.236 1.00 98.00 184 MET A N 1
ATOM 1438 C CA . MET A 1 184 ? -3.393 -7.498 0.804 1.00 98.00 184 MET A CA 1
ATOM 1439 C C . MET A 1 184 ? -4.122 -8.827 0.549 1.00 98.00 184 MET A C 1
ATOM 1441 O O . MET A 1 184 ? -4.948 -8.883 -0.354 1.00 98.00 184 MET A O 1
ATOM 1445 N N . GLN A 1 185 ? -3.895 -9.871 1.355 1.00 97.88 185 GLN A N 1
ATOM 1446 C CA . GLN A 1 185 ? -4.593 -11.160 1.230 1.00 97.88 185 GLN A CA 1
ATOM 1447 C C . GLN A 1 185 ? -6.103 -11.045 1.491 1.00 97.88 185 GLN A C 1
ATOM 1449 O O . GLN A 1 185 ? -6.896 -11.606 0.737 1.00 97.88 185 GLN A O 1
ATOM 1454 N N . GLU A 1 186 ? -6.516 -10.288 2.511 1.00 97.12 186 GLU A N 1
ATOM 1455 C CA . GLU A 1 186 ? -7.932 -9.986 2.773 1.00 97.12 186 GLU A CA 1
ATOM 1456 C C . GLU A 1 186 ? -8.590 -9.261 1.587 1.00 97.12 186 GLU A C 1
ATOM 1458 O O . GLU A 1 186 ? -9.682 -9.629 1.156 1.00 97.12 186 GLU A O 1
ATOM 1463 N N . GLU A 1 187 ? -7.917 -8.263 1.012 1.00 98.19 187 GLU A N 1
ATOM 1464 C CA . GLU A 1 187 ? -8.437 -7.516 -0.136 1.00 98.19 187 GLU A CA 1
ATOM 1465 C C . GLU A 1 187 ? -8.371 -8.309 -1.458 1.00 98.19 187 GLU A C 1
ATOM 1467 O O . GLU A 1 187 ? -9.216 -8.092 -2.327 1.00 98.19 187 GLU A O 1
ATOM 1472 N N . PHE A 1 188 ? -7.450 -9.272 -1.618 1.00 98.56 188 PHE A N 1
ATOM 1473 C CA . PHE A 1 188 ? -7.485 -10.232 -2.733 1.00 98.56 188 PHE A CA 1
ATOM 1474 C C . PHE A 1 188 ? -8.657 -11.217 -2.606 1.00 98.56 188 PHE A C 1
ATOM 1476 O O . PHE A 1 188 ? -9.290 -11.523 -3.617 1.00 98.56 188 PHE A O 1
ATOM 1483 N N . ASN A 1 189 ? -8.989 -11.674 -1.389 1.00 98.19 189 ASN A N 1
ATOM 1484 C CA . ASN A 1 189 ? -10.200 -12.465 -1.137 1.00 98.19 189 ASN A CA 1
ATOM 1485 C C . ASN A 1 189 ? -11.459 -11.657 -1.483 1.00 98.19 189 ASN A C 1
ATOM 1487 O O . ASN A 1 189 ? -12.211 -12.073 -2.362 1.00 98.19 189 ASN A O 1
ATOM 1491 N N . ARG A 1 190 ? -11.608 -10.446 -0.925 1.00 97.75 190 ARG A N 1
ATOM 1492 C CA . ARG A 1 190 ? -12.713 -9.521 -1.244 1.00 97.75 190 ARG A CA 1
ATOM 1493 C C . ARG A 1 190 ? -12.823 -9.238 -2.748 1.00 97.75 190 ARG A C 1
ATOM 1495 O O . ARG A 1 190 ? -13.916 -9.243 -3.310 1.00 97.75 190 ARG A O 1
ATOM 1502 N N . GLY A 1 191 ? -11.695 -8.976 -3.412 1.00 98.12 191 GLY A N 1
ATOM 1503 C CA . GLY A 1 191 ? -11.642 -8.742 -4.857 1.00 98.12 191 GLY A CA 1
ATOM 1504 C C . GLY A 1 191 ? -12.106 -9.956 -5.663 1.00 98.12 191 GLY A C 1
ATOM 1505 O O . GLY A 1 191 ? -12.869 -9.804 -6.616 1.00 98.12 191 GLY A O 1
ATOM 1506 N N . HIS A 1 192 ? -11.721 -11.165 -5.245 1.00 98.31 192 HIS A N 1
ATOM 1507 C CA . HIS A 1 192 ? -12.223 -12.397 -5.844 1.00 98.31 192 HIS A CA 1
ATOM 1508 C C . HIS A 1 192 ? -13.720 -12.575 -5.605 1.00 98.31 192 HIS A C 1
ATOM 1510 O O . HIS A 1 192 ? -14.434 -12.875 -6.549 1.00 98.31 192 HIS A O 1
ATOM 1516 N N . GLU A 1 193 ? -14.200 -12.444 -4.369 1.00 97.62 193 GLU A N 1
ATOM 1517 C CA . GLU A 1 193 ? -15.610 -12.642 -4.007 1.00 97.62 193 GLU A CA 1
ATOM 1518 C C . GLU A 1 193 ? -16.530 -11.757 -4.851 1.00 97.62 193 GLU A C 1
ATOM 1520 O O . GLU A 1 193 ? -17.496 -12.254 -5.424 1.00 97.62 193 GLU A O 1
ATOM 1525 N N . ILE A 1 194 ? -16.169 -10.484 -5.031 1.00 97.62 194 ILE A N 1
ATOM 1526 C CA . ILE A 1 194 ? -16.908 -9.551 -5.887 1.00 97.62 194 ILE A CA 1
ATOM 1527 C C . ILE A 1 194 ? -16.886 -10.005 -7.353 1.00 97.62 194 ILE A C 1
ATOM 1529 O O . ILE A 1 194 ? -17.942 -10.203 -7.945 1.00 97.62 194 ILE A O 1
ATOM 1533 N N . VAL A 1 195 ? -15.707 -10.208 -7.951 1.00 97.31 195 VAL A N 1
ATOM 1534 C CA . VAL A 1 195 ? -15.605 -10.506 -9.396 1.00 97.31 195 VAL A CA 1
ATOM 1535 C C . VAL A 1 195 ? -16.116 -11.913 -9.743 1.00 97.31 195 VAL A C 1
ATOM 1537 O O . VAL A 1 195 ? -16.590 -12.146 -10.851 1.00 97.31 195 VAL A O 1
ATOM 1540 N N . ASP A 1 196 ? -16.068 -12.856 -8.805 1.00 96.56 196 ASP A N 1
ATOM 1541 C CA . ASP A 1 196 ? -16.660 -14.188 -8.947 1.00 96.56 196 ASP A CA 1
ATOM 1542 C C . ASP A 1 196 ? -18.191 -14.160 -8.820 1.00 96.56 196 ASP A C 1
ATOM 1544 O O . ASP A 1 196 ? -18.864 -14.936 -9.495 1.00 96.56 196 ASP A O 1
ATOM 1548 N N . SER A 1 197 ? -18.741 -13.238 -8.021 1.00 95.88 197 SER A N 1
ATOM 1549 C CA . SER A 1 197 ? -20.188 -12.994 -7.935 1.00 95.88 197 SER A CA 1
ATOM 1550 C C . SER A 1 197 ? -20.717 -12.334 -9.209 1.00 95.88 197 SER A C 1
ATOM 1552 O O . SER A 1 197 ? -21.626 -12.885 -9.819 1.00 95.88 197 SER A O 1
ATOM 1554 N N . LEU A 1 198 ? -20.075 -11.257 -9.686 1.00 95.69 198 LEU A N 1
ATOM 1555 C CA . LEU A 1 198 ? -20.404 -10.616 -10.973 1.00 95.69 198 LEU A CA 1
ATOM 1556 C C . LEU A 1 198 ? -20.282 -11.602 -12.152 1.00 95.69 198 LEU A C 1
ATOM 1558 O O . LEU A 1 198 ? -21.051 -11.555 -13.104 1.00 95.69 198 LEU A O 1
ATOM 1562 N N . TRP A 1 199 ? -19.329 -12.539 -12.094 1.00 94.00 199 TRP A N 1
ATOM 1563 C CA . TRP A 1 199 ? -19.226 -13.605 -13.091 1.00 94.00 199 TRP A CA 1
ATOM 1564 C C . TRP A 1 199 ? -20.396 -14.603 -13.018 1.00 94.00 199 TRP A C 1
ATOM 1566 O O . TRP A 1 199 ? -20.893 -15.029 -14.056 1.00 94.00 199 TRP A O 1
ATOM 1576 N N . LYS A 1 200 ? -20.847 -14.988 -11.818 1.00 94.25 200 LYS A N 1
ATOM 1577 C CA . LYS A 1 200 ? -22.013 -15.877 -11.636 1.00 94.25 200 LYS A CA 1
ATOM 1578 C C . LYS A 1 200 ? -23.324 -15.210 -12.050 1.00 94.25 200 LYS A C 1
ATOM 1580 O O . LYS A 1 200 ? -24.191 -15.886 -12.587 1.00 94.25 200 LYS A O 1
ATOM 1585 N N . GLU A 1 201 ? -23.449 -13.911 -11.807 1.00 93.56 201 GLU A N 1
ATOM 1586 C CA . GLU A 1 201 ? -24.546 -13.054 -12.264 1.00 93.56 201 GLU A CA 1
ATOM 1587 C C . GLU A 1 201 ? -24.607 -13.052 -13.800 1.00 93.56 201 GLU A C 1
ATOM 1589 O O . GLU A 1 201 ? -25.591 -13.518 -14.367 1.00 93.56 201 GLU A O 1
ATOM 1594 N N . TYR A 1 202 ? -23.488 -12.737 -14.463 1.00 92.44 202 TYR A N 1
ATOM 1595 C CA . TYR A 1 202 ? -23.346 -12.809 -15.923 1.00 92.44 202 TYR A CA 1
ATOM 1596 C C . TYR A 1 202 ? -23.626 -14.200 -16.527 1.00 92.44 202 TYR A C 1
ATOM 1598 O O . TYR A 1 202 ? -24.109 -14.316 -17.651 1.00 92.44 202 TYR A O 1
ATOM 1606 N N . GLN A 1 203 ? -23.314 -15.280 -15.800 1.00 92.62 203 GLN A N 1
ATOM 1607 C CA . GLN A 1 203 ? -23.630 -16.646 -16.236 1.00 92.62 203 GLN A CA 1
ATOM 1608 C C . GLN A 1 203 ? -25.115 -17.014 -16.104 1.00 92.62 203 GLN A C 1
ATOM 1610 O O . GLN A 1 203 ? -25.540 -17.955 -16.772 1.00 92.62 203 GLN A O 1
ATOM 1615 N N . LYS A 1 204 ? -25.881 -16.325 -15.249 1.00 93.19 204 LYS A N 1
ATOM 1616 C CA . LYS A 1 204 ? -27.339 -16.489 -15.142 1.00 93.19 204 LYS A CA 1
ATOM 1617 C C . LYS A 1 204 ? -28.066 -15.631 -16.172 1.00 93.19 204 LYS A C 1
ATOM 1619 O O . LYS A 1 204 ? -28.974 -16.122 -16.828 1.00 93.19 204 LYS A O 1
ATOM 1624 N N . ASP A 1 205 ? -27.643 -14.379 -16.312 1.00 91.88 205 ASP A N 1
ATOM 1625 C CA . ASP A 1 205 ? -28.196 -13.415 -17.258 1.00 91.88 205 ASP A CA 1
ATOM 1626 C C . ASP A 1 205 ? -27.066 -12.632 -17.940 1.00 91.88 205 ASP A C 1
ATOM 1628 O O . ASP A 1 205 ? -26.374 -11.822 -17.320 1.00 91.88 205 ASP A O 1
ATOM 1632 N N . GLN A 1 206 ? -26.904 -12.855 -19.245 1.00 86.88 206 GLN A N 1
ATOM 1633 C CA . GLN A 1 206 ? -25.887 -12.191 -20.065 1.00 86.88 206 GLN A CA 1
ATOM 1634 C C . GLN A 1 206 ? -26.244 -10.735 -20.420 1.00 86.88 206 GLN A C 1
ATOM 1636 O O . GLN A 1 206 ? -25.387 -10.026 -20.948 1.00 86.88 206 GLN A O 1
ATOM 1641 N N . SER A 1 207 ? -27.478 -10.295 -20.144 1.00 85.88 207 SER A N 1
ATOM 1642 C CA . SER A 1 207 ? -27.958 -8.921 -20.346 1.00 85.88 207 SER A CA 1
ATOM 1643 C C . SER A 1 207 ? -27.858 -8.030 -19.096 1.00 85.88 207 SER A C 1
ATOM 1645 O O . SER A 1 207 ? -28.023 -6.815 -19.203 1.00 85.88 207 SER A O 1
ATOM 1647 N N . SER A 1 208 ? -27.523 -8.607 -17.936 1.00 84.81 208 SER A N 1
ATOM 1648 C CA . SER A 1 208 ? -27.426 -7.903 -16.650 1.00 84.81 208 SER A CA 1
ATOM 1649 C C . SER A 1 208 ? -26.346 -6.800 -16.611 1.00 84.81 208 SER A C 1
ATOM 1651 O O . SER A 1 208 ? -25.199 -7.001 -17.025 1.00 84.81 208 SER A O 1
ATOM 1653 N N . ASP A 1 209 ? -26.680 -5.625 -16.051 1.00 87.12 209 ASP A N 1
ATOM 1654 C CA . ASP A 1 209 ? -25.711 -4.537 -15.813 1.00 87.12 209 ASP A CA 1
ATOM 1655 C C . ASP A 1 209 ? -24.856 -4.814 -14.563 1.00 87.12 209 ASP A C 1
ATOM 1657 O O . ASP A 1 209 ? -25.192 -4.459 -13.430 1.00 87.12 209 ASP A O 1
ATOM 1661 N N . LEU A 1 210 ? -23.725 -5.485 -14.782 1.00 90.31 210 LEU A N 1
ATOM 1662 C CA . LEU A 1 210 ? -22.819 -5.941 -13.728 1.00 90.31 210 LEU A CA 1
ATOM 1663 C C . LEU A 1 210 ? -22.259 -4.779 -12.889 1.00 90.31 210 LEU A C 1
ATOM 1665 O O . LEU A 1 210 ? -21.460 -3.961 -13.356 1.00 90.31 210 LEU A O 1
ATOM 1669 N N . ASN A 1 211 ? -22.580 -4.750 -11.593 1.00 91.81 211 ASN A N 1
ATOM 1670 C CA . ASN A 1 211 ? -22.222 -3.639 -10.707 1.00 91.81 211 ASN A CA 1
ATOM 1671 C C . ASN A 1 211 ? -20.743 -3.639 -10.247 1.00 91.81 211 ASN A C 1
ATOM 1673 O O . ASN A 1 211 ? -20.402 -3.867 -9.077 1.00 91.81 211 ASN A O 1
ATOM 1677 N N . TRP A 1 212 ? -19.840 -3.270 -11.159 1.00 94.25 212 TRP A N 1
ATOM 1678 C CA . TRP A 1 212 ? -18.400 -3.102 -10.911 1.00 94.25 212 TRP A CA 1
ATOM 1679 C C . TRP A 1 212 ? -18.041 -1.992 -9.902 1.00 94.25 212 TRP A C 1
ATOM 1681 O O . TRP A 1 212 ? -16.889 -1.924 -9.459 1.00 94.25 212 TRP A O 1
ATOM 1691 N N . LYS A 1 213 ? -18.980 -1.115 -9.504 1.00 94.62 213 LYS A N 1
ATOM 1692 C CA . LYS A 1 213 ? -18.719 -0.028 -8.531 1.00 94.62 213 LYS A CA 1
ATOM 1693 C C . LYS A 1 213 ? -18.261 -0.598 -7.181 1.00 94.62 213 LYS A C 1
ATOM 1695 O O . LYS A 1 213 ? -17.361 -0.048 -6.547 1.00 94.62 213 LYS A O 1
ATOM 1700 N N . SER A 1 214 ? -18.817 -1.748 -6.798 1.00 93.56 214 SER A N 1
ATOM 1701 C CA . SER A 1 214 ? -18.476 -2.527 -5.598 1.00 93.56 214 SER A CA 1
ATOM 1702 C C . SER A 1 214 ? -16.974 -2.844 -5.470 1.00 93.56 214 SER A C 1
ATOM 1704 O O . SER A 1 214 ? -16.390 -2.688 -4.390 1.00 93.56 214 SER A O 1
ATOM 1706 N N . LEU A 1 215 ? -16.317 -3.228 -6.571 1.00 96.69 215 LEU A N 1
ATOM 1707 C CA . LEU A 1 215 ? -14.890 -3.558 -6.606 1.00 96.69 215 LEU A CA 1
ATOM 1708 C C . LEU A 1 215 ? -14.021 -2.329 -6.310 1.00 96.69 215 LEU A C 1
ATOM 1710 O O . LEU A 1 215 ? -13.071 -2.412 -5.528 1.00 96.69 215 LEU A O 1
ATOM 1714 N N . PHE A 1 216 ? -14.369 -1.190 -6.914 1.00 96.69 216 PHE A N 1
ATOM 1715 C CA . PHE A 1 216 ? -13.603 0.059 -6.857 1.00 96.69 216 PHE A CA 1
ATOM 1716 C C . PHE A 1 216 ? -13.980 0.986 -5.689 1.00 96.69 216 PHE A C 1
ATOM 1718 O O . PHE A 1 216 ? -13.421 2.076 -5.590 1.00 96.69 216 PHE A O 1
ATOM 1725 N N . ALA A 1 217 ? -14.897 0.574 -4.811 1.00 94.06 217 ALA A N 1
ATOM 1726 C CA . ALA A 1 217 ? -15.319 1.355 -3.652 1.00 94.06 217 ALA A CA 1
ATOM 1727 C C . ALA A 1 217 ? -14.157 1.653 -2.680 1.00 94.06 217 ALA A C 1
ATOM 1729 O O . ALA A 1 217 ? -13.326 0.781 -2.395 1.00 94.06 217 ALA A O 1
ATOM 1730 N N . ASN A 1 218 ? -14.139 2.873 -2.129 1.00 93.94 218 ASN A N 1
ATOM 1731 C CA . ASN A 1 218 ? -13.146 3.341 -1.156 1.00 93.94 218 ASN A CA 1
ATOM 1732 C C . ASN A 1 218 ? -13.003 2.401 0.054 1.00 93.94 218 ASN A C 1
ATOM 1734 O O . ASN A 1 218 ? -13.970 1.787 0.509 1.00 93.94 218 ASN A O 1
ATOM 1738 N N . SER A 1 219 ? -11.779 2.307 0.580 1.00 94.12 219 SER A N 1
ATOM 1739 C CA . SER A 1 219 ? -11.453 1.509 1.763 1.00 94.12 219 SER A CA 1
ATOM 1740 C C . SER A 1 219 ? -12.208 1.973 3.003 1.00 94.12 219 SER A C 1
ATOM 1742 O O . SER A 1 219 ? -12.194 3.151 3.354 1.00 94.12 219 SER A O 1
ATOM 1744 N N . ASP A 1 220 ? -12.758 1.019 3.748 1.00 94.06 220 ASP A N 1
ATOM 1745 C CA . ASP A 1 220 ? -13.461 1.246 5.010 1.00 94.06 220 ASP A CA 1
ATOM 1746 C C . ASP A 1 220 ? -12.498 1.528 6.184 1.00 94.06 220 ASP A C 1
ATOM 1748 O O . ASP A 1 220 ? -12.844 1.313 7.345 1.00 94.06 220 ASP A O 1
ATOM 1752 N N . PHE A 1 221 ? -11.259 1.962 5.909 1.00 95.62 221 PHE A N 1
ATOM 1753 C CA . PHE A 1 221 ? -10.157 2.053 6.875 1.00 95.62 221 PHE A CA 1
ATOM 1754 C C . PHE A 1 221 ? -10.560 2.768 8.171 1.00 95.62 221 PHE A C 1
ATOM 1756 O O . PHE A 1 221 ? -10.475 2.165 9.240 1.00 95.62 221 PHE A O 1
ATOM 1763 N N . PHE A 1 222 ? -11.083 3.996 8.072 1.00 95.44 222 PHE A N 1
ATOM 1764 C CA . PHE A 1 222 ? -11.505 4.821 9.215 1.00 95.44 222 PHE A CA 1
ATOM 1765 C C . PHE A 1 222 ? -12.739 4.292 9.969 1.00 95.44 222 PHE A C 1
ATOM 1767 O O . PHE A 1 222 ? -13.075 4.805 11.037 1.00 95.44 222 PHE A O 1
ATOM 1774 N N . ILE A 1 223 ? -13.391 3.231 9.480 1.00 94.56 223 ILE A N 1
ATOM 1775 C CA . ILE A 1 223 ? -14.470 2.530 10.191 1.00 94.56 223 ILE A CA 1
ATOM 1776 C C . ILE A 1 223 ? -14.185 1.053 10.464 1.00 94.56 223 ILE A C 1
ATOM 1778 O O . ILE A 1 223 ? -15.017 0.404 11.098 1.00 94.56 223 ILE A O 1
ATOM 1782 N N . SER A 1 224 ? -13.018 0.533 10.086 1.00 92.88 224 SER A N 1
ATOM 1783 C CA . SER A 1 224 ? -12.660 -0.879 10.264 1.00 92.88 224 SER A CA 1
ATOM 1784 C C . SER A 1 224 ? -12.050 -1.161 11.638 1.00 92.88 224 SER A C 1
ATOM 1786 O O . SER A 1 224 ? -12.297 -2.215 12.216 1.00 92.88 224 SER A O 1
ATOM 1788 N N . TYR A 1 225 ? -11.294 -0.221 12.213 1.00 94.88 225 TYR A N 1
ATOM 1789 C CA . TYR A 1 225 ? -10.559 -0.428 13.468 1.00 94.88 225 TYR A CA 1
ATOM 1790 C C . TYR A 1 225 ? -11.281 0.183 14.682 1.00 94.88 225 TYR A C 1
ATOM 1792 O O . TYR A 1 225 ? -12.032 1.152 14.540 1.00 94.88 225 TYR A O 1
ATOM 1800 N N . PRO A 1 226 ? -11.142 -0.379 15.897 1.00 93.06 226 PRO A N 1
ATOM 1801 C CA . PRO A 1 226 ? -11.658 0.230 17.124 1.00 93.06 226 PRO A CA 1
ATOM 1802 C C . PRO A 1 226 ? -10.862 1.478 17.518 1.00 93.06 226 PRO A C 1
ATOM 1804 O O . PRO A 1 226 ? -11.467 2.475 17.917 1.00 93.06 226 PRO A O 1
ATOM 1807 N N . ASN A 1 227 ? -9.538 1.410 17.352 1.00 94.62 227 ASN A N 1
ATOM 1808 C CA . ASN A 1 227 ? -8.566 2.398 17.798 1.00 94.62 227 ASN A CA 1
ATOM 1809 C C . ASN A 1 227 ? -7.678 2.826 16.623 1.00 94.62 227 ASN A C 1
ATOM 1811 O O . ASN A 1 227 ? -7.378 2.018 15.736 1.00 94.62 227 ASN A O 1
ATOM 1815 N N . TYR A 1 228 ? -7.230 4.075 16.662 1.00 96.31 228 TYR A N 1
ATOM 1816 C CA . TYR A 1 228 ? -6.332 4.678 15.688 1.00 96.31 228 TYR A CA 1
ATOM 1817 C C . TYR A 1 228 ? -5.257 5.490 16.397 1.00 96.31 228 TYR A C 1
ATOM 1819 O O . TYR A 1 228 ? -5.478 6.033 17.477 1.00 96.31 228 TYR A O 1
ATOM 1827 N N . LEU A 1 229 ? -4.107 5.601 15.750 1.00 95.44 229 LEU A N 1
ATOM 1828 C CA . LEU A 1 229 ? -3.005 6.462 16.142 1.00 95.44 229 LEU A CA 1
ATOM 1829 C C . LEU A 1 229 ? -2.802 7.489 15.021 1.00 95.44 229 LEU A C 1
ATOM 1831 O O . LEU A 1 229 ? -2.563 7.086 13.879 1.00 95.44 229 LEU A O 1
ATOM 1835 N N . SER A 1 230 ? -2.926 8.784 15.315 1.00 95.56 230 SER A N 1
ATOM 1836 C CA . SER A 1 230 ? -2.423 9.830 14.423 1.00 95.56 230 SER A CA 1
ATOM 1837 C C . SER A 1 230 ? -0.918 9.980 14.629 1.00 95.56 230 SER A C 1
ATOM 1839 O O . SER A 1 230 ? -0.416 9.865 15.747 1.00 95.56 230 SER A O 1
ATOM 1841 N N . VAL A 1 231 ? -0.204 10.237 13.540 1.00 95.94 231 VAL A N 1
ATOM 1842 C CA . VAL A 1 231 ? 1.213 10.598 13.520 1.00 95.94 231 VAL A CA 1
ATOM 1843 C C . VAL A 1 231 ? 1.296 11.921 12.768 1.00 95.94 231 VAL A C 1
ATOM 1845 O O . VAL A 1 231 ? 1.280 11.945 11.537 1.00 95.94 231 VAL A O 1
ATOM 1848 N N . CYS A 1 232 ? 1.276 13.016 13.523 1.00 95.94 232 CYS A N 1
ATOM 1849 C CA . CYS A 1 232 ? 1.307 14.386 13.031 1.00 95.94 232 CYS A CA 1
ATOM 1850 C C . CYS A 1 232 ? 2.766 14.839 12.922 1.00 95.94 232 CYS A C 1
ATOM 1852 O O . CYS A 1 232 ? 3.450 15.031 13.928 1.00 95.94 232 CYS A O 1
ATOM 1854 N N . ILE A 1 233 ? 3.238 14.994 11.691 1.00 95.44 233 ILE A N 1
ATOM 1855 C CA . ILE A 1 233 ? 4.577 15.476 11.362 1.00 95.44 233 ILE A CA 1
ATOM 1856 C C . ILE A 1 233 ? 4.502 16.998 11.260 1.00 95.44 233 ILE A C 1
ATOM 1858 O O . ILE A 1 233 ? 3.636 17.520 10.560 1.00 95.44 233 ILE A O 1
ATOM 1862 N N . VAL A 1 234 ? 5.379 17.698 11.975 1.00 94.19 234 VAL A N 1
ATOM 1863 C CA . VAL A 1 234 ? 5.371 19.162 12.116 1.00 94.19 234 VAL A CA 1
ATOM 1864 C C . VAL A 1 234 ? 6.736 19.713 11.718 1.00 94.19 234 VAL A C 1
ATOM 1866 O O . VAL A 1 234 ? 7.749 19.155 12.135 1.00 94.19 234 VAL A O 1
ATOM 1869 N N . GLY A 1 235 ? 6.771 20.799 10.941 1.00 91.38 235 GLY A N 1
ATOM 1870 C CA . GLY A 1 235 ? 7.989 21.555 10.630 1.00 91.38 235 GLY A CA 1
ATOM 1871 C C . GLY A 1 235 ? 7.879 23.043 10.973 1.00 91.38 235 GLY A C 1
ATOM 1872 O O . GLY A 1 235 ? 6.795 23.568 11.221 1.00 91.38 235 GLY A O 1
ATOM 1873 N N . SER A 1 236 ? 9.024 23.725 10.983 1.00 88.94 236 SER A N 1
ATOM 1874 C CA . SER A 1 236 ? 9.162 25.171 11.207 1.00 88.94 236 SER A CA 1
ATOM 1875 C C . SER A 1 236 ? 8.630 25.993 10.027 1.00 88.94 236 SER A C 1
ATOM 1877 O O . SER A 1 236 ? 7.655 26.732 10.175 1.00 88.94 236 SER A O 1
ATOM 1879 N N . SER A 1 237 ? 9.241 25.837 8.850 1.00 89.56 237 SER A N 1
ATOM 1880 C CA . SER A 1 237 ? 8.803 26.434 7.582 1.00 89.56 237 SER A CA 1
ATOM 1881 C C . SER A 1 237 ? 8.235 25.381 6.621 1.00 89.56 237 SER A C 1
ATOM 1883 O O . SER A 1 237 ? 8.287 24.179 6.889 1.00 89.56 237 SER A O 1
ATOM 1885 N N . GLN A 1 238 ? 7.709 25.822 5.476 1.00 87.88 238 GLN A N 1
ATOM 1886 C CA . GLN A 1 238 ? 7.178 24.936 4.437 1.00 87.88 238 GLN A CA 1
ATOM 1887 C C . GLN A 1 238 ? 8.265 24.033 3.821 1.00 87.88 238 GLN A C 1
ATOM 1889 O O . GLN A 1 238 ? 8.039 22.835 3.652 1.00 87.88 238 GLN A O 1
ATOM 1894 N N . LEU A 1 239 ? 9.454 24.583 3.538 1.00 87.25 239 LEU A N 1
ATOM 1895 C CA . LEU A 1 239 ? 10.597 23.828 2.998 1.00 87.25 239 LEU A CA 1
ATOM 1896 C C . LEU A 1 239 ? 11.106 22.796 4.014 1.00 87.25 239 LEU A C 1
ATOM 1898 O O . LEU A 1 239 ? 11.317 21.629 3.675 1.00 87.25 239 LEU A O 1
ATOM 1902 N N . ASP A 1 240 ? 11.224 23.215 5.276 1.00 88.38 240 ASP A N 1
ATOM 1903 C CA . ASP A 1 240 ? 11.611 22.355 6.396 1.00 88.38 240 ASP A CA 1
ATOM 1904 C C . ASP A 1 240 ? 10.631 21.190 6.562 1.00 88.38 240 ASP A C 1
ATOM 1906 O O . ASP A 1 240 ? 11.038 20.030 6.633 1.00 88.38 240 ASP A O 1
ATOM 1910 N N . ALA A 1 241 ? 9.328 21.490 6.584 1.00 87.62 241 ALA A N 1
ATOM 1911 C CA . ALA A 1 241 ? 8.272 20.495 6.709 1.00 87.62 241 ALA A CA 1
ATOM 1912 C C . ALA A 1 241 ? 8.255 19.517 5.528 1.00 87.62 241 ALA A C 1
ATOM 1914 O O . ALA A 1 241 ? 8.052 18.325 5.744 1.00 87.62 241 ALA A O 1
ATOM 1915 N N . GLN A 1 242 ? 8.518 19.975 4.300 1.00 88.88 242 GLN A N 1
ATOM 1916 C CA . GLN A 1 242 ? 8.598 19.111 3.120 1.00 88.88 242 GLN A CA 1
ATOM 1917 C C . GLN A 1 242 ? 9.773 18.122 3.214 1.00 88.88 242 GLN A C 1
ATOM 1919 O O . GLN A 1 242 ? 9.585 16.919 3.006 1.00 88.88 242 GLN A O 1
ATOM 1924 N N . ALA A 1 243 ? 10.969 18.601 3.574 1.00 89.56 243 ALA A N 1
ATOM 1925 C CA . ALA A 1 243 ? 12.154 17.758 3.742 1.00 89.56 243 ALA A CA 1
ATOM 1926 C C . ALA A 1 243 ? 12.000 16.769 4.915 1.00 89.56 243 ALA A C 1
ATOM 1928 O O . ALA A 1 243 ? 12.271 15.571 4.772 1.00 89.56 243 ALA A O 1
ATOM 1929 N N . TRP A 1 244 ? 11.504 17.254 6.056 1.00 94.12 244 TRP A N 1
ATOM 1930 C CA . TRP A 1 244 ? 11.253 16.457 7.256 1.00 94.12 244 TRP A CA 1
ATOM 1931 C C . TRP A 1 244 ? 10.175 15.394 7.022 1.00 94.12 244 TRP A C 1
ATOM 1933 O O . TRP A 1 244 ? 10.405 14.214 7.292 1.00 94.12 244 TRP A O 1
ATOM 1943 N N . ALA A 1 245 ? 9.032 15.762 6.436 1.00 92.62 245 ALA A N 1
ATOM 1944 C CA . ALA A 1 245 ? 7.963 14.818 6.128 1.00 92.62 245 ALA A CA 1
ATOM 1945 C C . ALA A 1 245 ? 8.419 13.729 5.155 1.00 92.62 245 ALA A C 1
ATOM 1947 O O . ALA A 1 245 ? 8.205 12.553 5.440 1.00 92.62 245 ALA A O 1
ATOM 1948 N N . GLY A 1 246 ? 9.124 14.073 4.070 1.00 91.06 246 GLY A N 1
ATOM 1949 C CA . GLY A 1 246 ? 9.670 13.074 3.143 1.00 91.06 246 GLY A CA 1
ATOM 1950 C C . GLY A 1 246 ? 10.619 12.075 3.825 1.00 91.06 246 GLY A C 1
ATOM 1951 O O . GLY A 1 246 ? 10.605 10.875 3.521 1.00 91.06 246 GLY A O 1
ATOM 1952 N N . PHE A 1 247 ? 11.400 12.540 4.805 1.00 92.69 247 PHE A N 1
ATOM 1953 C CA . PHE A 1 247 ? 12.279 11.693 5.607 1.00 92.69 247 PHE A CA 1
ATOM 1954 C C . PHE A 1 247 ? 11.515 10.791 6.589 1.00 92.69 247 PHE A C 1
ATOM 1956 O O . PHE A 1 247 ? 11.815 9.592 6.662 1.00 92.69 247 PHE A O 1
ATOM 1963 N N . VAL A 1 248 ? 10.519 11.323 7.306 1.00 94.81 248 VAL A N 1
ATOM 1964 C CA . VAL A 1 248 ? 9.674 10.559 8.241 1.00 94.81 248 VAL A CA 1
ATOM 1965 C C . VAL A 1 248 ? 8.804 9.544 7.489 1.00 94.81 248 VAL A C 1
ATOM 1967 O O . VAL A 1 248 ? 8.772 8.376 7.876 1.00 94.81 248 VAL A O 1
ATOM 1970 N N . GLU A 1 249 ? 8.175 9.928 6.371 1.00 93.19 249 GLU A N 1
ATOM 1971 C CA . GLU A 1 249 ? 7.384 9.056 5.483 1.00 93.19 249 GLU A CA 1
ATOM 1972 C C . GLU A 1 249 ? 8.139 7.775 5.117 1.00 93.19 249 GLU A C 1
ATOM 1974 O O . GLU A 1 249 ? 7.601 6.674 5.234 1.00 93.19 249 GLU A O 1
ATOM 1979 N N . SER A 1 250 ? 9.414 7.903 4.724 1.00 91.06 250 SER A N 1
ATOM 1980 C CA . SER A 1 250 ? 10.266 6.762 4.351 1.00 91.06 250 SER A CA 1
ATOM 1981 C C . SER A 1 250 ? 10.512 5.761 5.497 1.00 91.06 250 SER A C 1
ATOM 1983 O O . SER A 1 250 ? 10.955 4.632 5.262 1.00 91.06 250 SER A O 1
ATOM 1985 N N . ARG A 1 251 ? 10.202 6.161 6.739 1.00 94.06 251 ARG A N 1
ATOM 1986 C CA . ARG A 1 251 ? 10.406 5.414 7.987 1.00 94.06 251 ARG A CA 1
ATOM 1987 C C . ARG A 1 251 ? 9.106 4.989 8.673 1.00 94.06 251 ARG A C 1
ATOM 1989 O O . ARG A 1 251 ? 9.159 4.043 9.456 1.00 94.06 251 ARG A O 1
ATOM 1996 N N . LEU A 1 252 ? 7.946 5.578 8.357 1.00 95.31 252 LEU A N 1
ATOM 1997 C CA . LEU A 1 252 ? 6.648 5.213 8.961 1.00 95.31 252 LEU A CA 1
ATOM 1998 C C . LEU A 1 252 ? 6.339 3.710 8.868 1.00 95.31 252 LEU A C 1
ATOM 2000 O O . LEU A 1 252 ? 5.795 3.127 9.808 1.00 95.31 252 LEU A O 1
ATOM 2004 N N . ARG A 1 253 ? 6.760 3.044 7.782 1.00 93.69 253 ARG A N 1
ATOM 2005 C CA . ARG A 1 253 ? 6.636 1.583 7.659 1.00 93.69 253 ARG A CA 1
ATOM 2006 C C . ARG A 1 253 ? 7.341 0.825 8.794 1.00 93.69 253 ARG A C 1
ATOM 2008 O O . ARG A 1 253 ? 6.789 -0.163 9.257 1.00 93.69 253 ARG A O 1
ATOM 2015 N N . LYS A 1 254 ? 8.498 1.304 9.279 1.00 93.00 254 LYS A N 1
ATOM 2016 C CA . LYS A 1 254 ? 9.274 0.694 10.377 1.00 93.00 254 LYS A CA 1
ATOM 2017 C C . LYS A 1 254 ? 8.623 0.923 11.738 1.00 93.00 254 LYS A C 1
ATOM 2019 O O . LYS A 1 254 ? 8.580 0.003 12.552 1.00 93.00 254 LYS A O 1
ATOM 2024 N N . LEU A 1 255 ? 8.074 2.121 11.976 1.00 94.31 255 LEU A N 1
ATOM 2025 C CA . LEU A 1 255 ? 7.251 2.387 13.161 1.00 94.31 255 LEU A CA 1
ATOM 2026 C C . LEU A 1 255 ? 6.141 1.332 13.270 1.00 94.31 255 LEU A C 1
ATOM 2028 O O . LEU A 1 255 ? 5.948 0.738 14.326 1.00 94.31 255 LEU A O 1
ATOM 2032 N N . VAL A 1 256 ? 5.469 1.036 12.157 1.00 94.25 256 VAL A N 1
ATOM 2033 C CA . VAL A 1 256 ? 4.394 0.042 12.124 1.00 94.25 256 VAL A CA 1
ATOM 2034 C C . VAL A 1 256 ? 4.912 -1.400 12.185 1.00 94.25 256 VAL A C 1
ATOM 2036 O O . VAL A 1 256 ? 4.468 -2.139 13.058 1.00 94.25 256 VAL A O 1
ATOM 2039 N N . SER A 1 257 ? 5.835 -1.825 11.316 1.00 91.00 257 SER A N 1
ATOM 2040 C CA . SER A 1 257 ? 6.237 -3.241 11.187 1.00 91.00 257 SER A CA 1
ATOM 2041 C C . SER A 1 257 ? 7.255 -3.725 12.216 1.00 91.00 257 SER A C 1
ATOM 2043 O O . SER A 1 257 ? 7.318 -4.928 12.489 1.00 91.00 257 SER A O 1
ATOM 2045 N N . ASP A 1 258 ? 8.080 -2.820 12.744 1.00 89.56 258 ASP A N 1
ATOM 2046 C CA . ASP A 1 258 ? 9.281 -3.176 13.501 1.00 89.56 258 ASP A CA 1
ATOM 2047 C C . ASP A 1 258 ? 9.175 -2.755 14.964 1.00 89.56 258 ASP A C 1
ATOM 2049 O O . ASP A 1 258 ? 9.489 -3.562 15.837 1.00 89.56 258 ASP A O 1
ATOM 2053 N N . GLN A 1 259 ? 8.651 -1.555 15.231 1.00 90.62 259 GLN A N 1
ATOM 2054 C CA . GLN A 1 259 ? 8.398 -1.078 16.591 1.00 90.62 259 GLN A CA 1
ATOM 2055 C C . GLN A 1 259 ? 7.034 -1.577 17.102 1.00 90.62 259 GLN A C 1
ATOM 2057 O O . GLN A 1 259 ? 6.973 -2.485 17.936 1.00 90.62 259 GLN A O 1
AT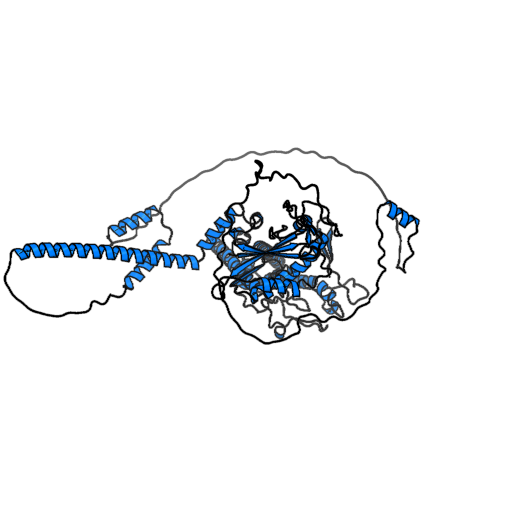OM 2062 N N . LEU A 1 260 ? 5.922 -1.049 16.575 1.00 92.50 260 LEU A N 1
ATOM 2063 C CA . LEU A 1 260 ? 4.572 -1.309 17.093 1.00 92.50 260 LEU A CA 1
ATOM 2064 C C . LEU A 1 260 ? 4.151 -2.778 16.932 1.00 92.50 260 LEU A C 1
ATOM 2066 O O . LEU A 1 260 ? 3.813 -3.429 17.917 1.00 92.50 260 LEU A O 1
ATOM 2070 N N . ALA A 1 261 ? 4.192 -3.339 15.719 1.00 90.56 261 ALA A N 1
ATOM 2071 C CA . ALA A 1 261 ? 3.629 -4.669 15.458 1.00 90.56 261 ALA A CA 1
ATOM 2072 C C . ALA A 1 261 ? 4.431 -5.848 16.043 1.00 90.56 261 ALA A C 1
ATOM 2074 O O . ALA A 1 261 ? 3.949 -6.982 15.996 1.00 90.56 261 ALA A O 1
ATOM 2075 N N . ARG A 1 262 ? 5.645 -5.604 16.559 1.00 87.69 262 ARG A N 1
ATOM 2076 C CA . ARG A 1 262 ? 6.468 -6.620 17.240 1.00 87.69 262 ARG A CA 1
ATOM 2077 C C . ARG A 1 262 ? 6.407 -6.494 18.757 1.00 87.69 262 ARG A C 1
ATOM 2079 O O . ARG A 1 262 ? 6.319 -7.517 19.428 1.00 87.69 262 ARG A O 1
ATOM 2086 N N . SER A 1 263 ? 6.450 -5.270 19.289 1.00 87.94 263 SER A N 1
ATOM 2087 C CA . SER A 1 263 ? 6.416 -5.038 20.740 1.00 87.94 263 SER A CA 1
ATOM 2088 C C . SER A 1 263 ? 5.013 -5.179 21.338 1.00 87.94 263 SER A C 1
ATOM 2090 O O . SER A 1 263 ? 4.875 -5.653 22.464 1.00 87.94 263 SER A O 1
ATOM 2092 N N . LEU A 1 264 ? 3.966 -4.807 20.593 1.00 91.06 264 LEU A N 1
ATOM 2093 C CA . LEU A 1 264 ? 2.607 -4.727 21.123 1.00 91.06 264 LEU A CA 1
ATOM 2094 C C . LEU A 1 264 ? 1.769 -6.002 20.866 1.00 91.06 264 LEU A C 1
ATOM 2096 O O . LEU A 1 264 ? 1.867 -6.620 19.798 1.00 91.06 264 LEU A O 1
ATOM 2100 N N . PRO A 1 265 ? 0.876 -6.387 21.801 1.00 91.94 265 PRO A N 1
ATOM 2101 C CA . PRO A 1 265 ? -0.114 -7.449 21.611 1.00 91.94 265 PRO A CA 1
ATOM 2102 C C . PRO A 1 265 ? -1.238 -6.998 20.661 1.00 91.94 265 PRO A C 1
ATOM 2104 O O . PRO A 1 265 ? -2.354 -6.682 21.068 1.00 91.94 265 PRO A O 1
ATOM 2107 N N . LEU A 1 266 ? -0.936 -6.941 19.363 1.00 92.50 266 LEU A N 1
ATOM 2108 C CA . LEU A 1 266 ? -1.881 -6.576 18.305 1.00 92.50 266 LEU A CA 1
ATOM 2109 C C . LEU A 1 266 ? -2.268 -7.801 17.468 1.00 92.50 266 LEU A C 1
ATOM 2111 O O . LEU A 1 266 ? -1.406 -8.599 17.097 1.00 92.50 266 LEU A O 1
ATOM 2115 N N . LYS A 1 267 ? -3.561 -7.911 17.133 1.00 91.75 267 LYS A N 1
ATOM 2116 C CA . LYS A 1 267 ? -4.104 -8.900 16.182 1.00 91.75 267 LYS A CA 1
ATOM 2117 C C . LYS A 1 267 ? -3.989 -8.416 14.733 1.00 91.75 267 LYS A C 1
ATOM 2119 O O . LYS A 1 267 ? -3.867 -9.226 13.820 1.00 91.75 267 LYS A O 1
ATOM 2124 N N . LYS A 1 268 ? -4.078 -7.099 14.517 1.00 94.38 268 LYS A N 1
ATOM 2125 C CA . LYS A 1 268 ? -4.029 -6.453 13.195 1.00 94.38 268 LYS A CA 1
ATOM 2126 C C . LYS A 1 268 ? -3.628 -4.987 13.340 1.00 94.38 268 LYS A C 1
ATOM 2128 O O . LYS A 1 268 ? -4.070 -4.330 14.281 1.00 94.38 268 LYS A O 1
ATOM 2133 N N . ILE A 1 269 ? -2.836 -4.469 12.407 1.00 96.06 269 ILE A N 1
ATOM 2134 C CA . ILE A 1 269 ? -2.410 -3.064 12.357 1.00 96.06 269 ILE A CA 1
ATOM 2135 C C . ILE A 1 269 ? -2.193 -2.646 10.900 1.00 96.06 269 ILE A C 1
ATOM 2137 O O . ILE A 1 269 ? -1.598 -3.395 10.130 1.00 96.06 269 ILE A O 1
ATOM 2141 N N . GLN A 1 270 ? -2.683 -1.464 10.532 1.00 96.56 270 GLN A N 1
ATOM 2142 C CA . GLN A 1 270 ? -2.659 -0.931 9.172 1.00 96.56 270 GLN A CA 1
ATOM 2143 C C . GLN A 1 270 ? -2.210 0.527 9.166 1.00 96.56 270 GLN A C 1
ATOM 2145 O O . GLN A 1 270 ? -2.845 1.366 9.799 1.00 96.56 270 GLN A O 1
ATOM 2150 N N . LEU A 1 271 ? -1.171 0.834 8.387 1.00 96.19 271 LEU A N 1
ATOM 2151 C CA . LEU A 1 271 ? -0.844 2.202 7.984 1.00 96.19 271 LEU A CA 1
ATOM 2152 C C . LEU A 1 271 ? -1.731 2.603 6.800 1.00 96.19 271 LEU A C 1
ATOM 2154 O O . LEU A 1 271 ? -1.779 1.877 5.801 1.00 96.19 271 LEU A O 1
ATOM 2158 N N . TRP A 1 272 ? -2.408 3.745 6.896 1.00 95.50 272 TRP A N 1
ATOM 2159 C CA . TRP A 1 272 ? -3.106 4.352 5.764 1.00 95.50 272 TRP A CA 1
ATOM 2160 C C . TRP A 1 272 ? -2.101 5.101 4.874 1.00 95.50 272 TRP A C 1
ATOM 2162 O O . TRP A 1 272 ? -1.334 5.910 5.396 1.00 95.50 272 TRP A O 1
ATOM 2172 N N . PRO A 1 273 ? -2.051 4.858 3.549 1.00 93.12 273 PRO A N 1
ATOM 2173 C CA . PRO A 1 273 ? -0.982 5.403 2.711 1.00 93.12 273 PRO A CA 1
ATOM 2174 C C . PRO A 1 273 ? -1.194 6.857 2.263 1.00 93.12 273 PRO A C 1
ATOM 2176 O O . PRO A 1 273 ? -0.260 7.445 1.719 1.00 93.12 273 PRO A O 1
ATOM 2179 N N . LYS A 1 274 ? -2.386 7.440 2.461 1.00 92.12 274 LYS A N 1
ATOM 2180 C CA . LYS A 1 274 ? -2.642 8.865 2.192 1.00 92.12 274 LYS A CA 1
ATOM 2181 C C . LYS A 1 274 ? -2.360 9.692 3.453 1.00 92.12 274 LYS A C 1
ATOM 2183 O O . LYS A 1 274 ? -2.871 9.349 4.520 1.00 92.12 274 LYS A O 1
ATOM 2188 N N . LYS A 1 275 ? -1.610 10.788 3.308 1.00 92.44 275 LYS A N 1
ATOM 2189 C CA . LYS A 1 275 ? -1.552 11.870 4.306 1.00 92.44 275 LYS A CA 1
ATOM 2190 C C . LYS A 1 275 ? -2.872 12.648 4.337 1.00 92.44 275 LYS A C 1
ATOM 2192 O O . LYS A 1 275 ? -3.586 12.680 3.337 1.00 92.44 275 LYS A O 1
ATOM 2197 N N . ILE A 1 276 ? -3.152 13.287 5.468 1.00 92.38 276 ILE A N 1
ATOM 2198 C CA . ILE A 1 276 ? -4.148 14.353 5.622 1.00 92.38 276 ILE A CA 1
ATOM 2199 C C . ILE A 1 276 ? -3.381 15.634 5.961 1.00 92.38 276 ILE A C 1
ATOM 2201 O O . ILE A 1 276 ? -2.558 15.634 6.876 1.00 92.38 276 ILE A O 1
ATOM 2205 N N . GLU A 1 277 ? -3.623 16.716 5.228 1.00 90.44 277 GLU A N 1
ATOM 2206 C CA . GLU A 1 277 ? -2.862 17.972 5.331 1.00 90.44 277 GLU A CA 1
ATOM 2207 C C . GLU A 1 277 ? -3.453 18.881 6.420 1.00 90.44 277 GLU A C 1
ATOM 2209 O O . GLU A 1 277 ? -3.970 19.963 6.165 1.00 90.44 277 GLU A O 1
ATOM 2214 N N . ALA A 1 278 ? -3.439 18.369 7.654 1.00 89.31 278 ALA A N 1
ATOM 2215 C CA . ALA A 1 278 ? -3.946 19.044 8.842 1.00 89.31 278 ALA A CA 1
ATOM 2216 C C . ALA A 1 278 ? -3.191 18.613 10.112 1.00 89.31 278 ALA A C 1
ATOM 2218 O O . ALA A 1 278 ? -2.740 17.466 10.235 1.00 89.31 278 ALA A O 1
ATOM 2219 N N . CYS A 1 279 ? -3.133 19.517 11.093 1.00 90.75 279 CYS A N 1
ATOM 2220 C CA . CYS A 1 279 ? -2.502 19.290 12.393 1.00 90.75 279 CYS A CA 1
ATOM 2221 C C . CYS A 1 279 ? -3.398 18.458 13.331 1.00 90.75 279 CYS A C 1
ATOM 2223 O O . CYS A 1 279 ? -4.227 19.008 14.058 1.00 90.75 279 CYS A O 1
ATOM 2225 N N . VAL A 1 280 ? -3.233 17.130 13.363 1.00 90.62 280 VAL A N 1
ATOM 2226 C CA . VAL A 1 280 ? -3.969 16.247 14.292 1.00 90.62 280 VAL A CA 1
ATOM 2227 C C . VAL A 1 280 ? -3.104 15.907 15.510 1.00 90.62 280 VAL A C 1
ATOM 2229 O O . VAL A 1 280 ? -2.712 14.757 15.742 1.00 90.62 280 VAL A O 1
ATOM 2232 N N . ALA A 1 281 ? -2.797 16.950 16.279 1.00 85.56 281 ALA A N 1
ATOM 2233 C CA . ALA A 1 281 ? -2.032 16.900 17.522 1.00 85.56 281 ALA A CA 1
ATOM 2234 C C . ALA A 1 281 ? -2.944 16.933 18.771 1.00 85.56 281 ALA A C 1
ATOM 2236 O O . ALA A 1 281 ? -4.174 16.818 18.695 1.00 85.56 281 ALA A O 1
ATOM 2237 N N . ASP A 1 282 ? -2.340 17.082 19.952 1.00 81.25 282 ASP A N 1
ATOM 2238 C CA . ASP A 1 282 ? -3.078 17.484 21.148 1.00 81.25 282 ASP A CA 1
ATOM 2239 C C . ASP A 1 282 ? -3.212 19.011 21.256 1.00 81.25 282 ASP A C 1
ATOM 2241 O O . ASP A 1 282 ? -2.357 19.744 20.767 1.00 81.25 282 ASP A O 1
ATOM 2245 N N . HIS A 1 283 ? -4.264 19.500 21.918 1.00 74.88 283 HIS A N 1
ATOM 2246 C CA . HIS A 1 283 ? -4.411 20.930 22.210 1.00 74.88 283 HIS A CA 1
ATOM 2247 C C . HIS A 1 283 ? -3.367 21.396 23.235 1.00 74.88 283 HIS A C 1
ATOM 2249 O O . HIS A 1 283 ? -2.952 22.550 23.197 1.00 74.88 283 HIS A O 1
ATOM 2255 N N . ALA A 1 284 ? -2.879 20.486 24.087 1.00 78.75 284 ALA A N 1
ATOM 2256 C CA . ALA A 1 284 ? -1.744 20.731 24.974 1.00 78.75 284 ALA A CA 1
ATOM 2257 C C . ALA A 1 284 ? -0.390 20.856 24.238 1.00 78.75 284 ALA A C 1
ATOM 2259 O O . ALA A 1 284 ? 0.610 21.222 24.857 1.00 78.75 284 ALA A O 1
ATOM 2260 N N . ALA A 1 285 ? -0.319 20.563 22.931 1.00 82.00 285 ALA A N 1
ATOM 2261 C CA . ALA A 1 285 ? 0.898 20.769 22.154 1.00 82.00 285 ALA A CA 1
ATOM 2262 C C . ALA A 1 285 ? 1.109 22.268 21.879 1.00 82.00 285 ALA A C 1
ATOM 2264 O O . ALA A 1 285 ? 0.354 22.895 21.127 1.00 82.00 285 ALA A O 1
ATOM 2265 N N . LEU A 1 286 ? 2.171 22.826 22.470 1.00 84.25 286 LEU A N 1
ATOM 2266 C CA . LEU A 1 286 ? 2.586 24.231 22.355 1.00 84.25 286 LEU A CA 1
ATOM 2267 C C . LEU A 1 286 ? 3.202 24.543 20.977 1.00 84.25 286 LEU A C 1
ATOM 2269 O O . LEU A 1 286 ? 4.364 24.924 20.861 1.00 84.25 286 LEU A O 1
ATOM 2273 N N . LEU A 1 287 ? 2.413 24.346 19.921 1.00 88.12 287 LEU A N 1
ATOM 2274 C CA . LEU A 1 287 ? 2.767 24.679 18.545 1.00 88.12 287 LEU A CA 1
ATOM 2275 C C . LEU A 1 287 ? 2.462 26.147 18.233 1.00 88.12 287 LEU A C 1
ATOM 2277 O O . LEU A 1 287 ? 1.455 26.702 18.684 1.00 88.12 287 LEU A O 1
ATOM 2281 N N . THR A 1 288 ? 3.287 26.746 17.380 1.00 88.94 288 THR A N 1
ATOM 2282 C CA . THR A 1 288 ? 3.011 28.034 16.725 1.00 88.94 288 THR A CA 1
ATOM 2283 C C . THR A 1 288 ? 1.936 27.898 15.635 1.00 88.94 288 THR A C 1
ATOM 2285 O O . THR A 1 288 ? 1.588 26.791 15.217 1.00 88.94 288 THR A O 1
ATOM 2288 N N . ALA A 1 289 ? 1.400 29.021 15.141 1.00 87.69 289 ALA A N 1
ATOM 2289 C CA . ALA A 1 289 ? 0.497 29.018 13.984 1.00 87.69 289 ALA A CA 1
ATOM 2290 C C . ALA A 1 289 ? 1.186 28.447 12.728 1.00 87.69 289 ALA A C 1
ATOM 2292 O O . ALA A 1 289 ? 0.644 27.544 12.091 1.00 87.69 289 ALA A O 1
ATOM 2293 N N . ALA A 1 290 ? 2.422 28.885 12.452 1.00 87.38 290 ALA A N 1
ATOM 2294 C CA . ALA A 1 290 ? 3.241 28.385 11.349 1.00 87.38 290 ALA A CA 1
ATOM 2295 C C . ALA A 1 290 ? 3.444 26.862 11.419 1.00 87.38 290 ALA A C 1
ATOM 2297 O O . ALA A 1 290 ? 3.256 26.183 10.420 1.00 87.38 290 ALA A O 1
ATOM 2298 N N . GLN A 1 291 ? 3.725 26.300 12.599 1.00 88.50 291 GLN A N 1
ATOM 2299 C CA . GLN A 1 291 ? 3.833 24.845 12.777 1.00 88.50 291 GLN A CA 1
ATOM 2300 C C . GLN A 1 291 ? 2.518 24.093 12.535 1.00 88.50 291 GLN A C 1
ATOM 2302 O O . GLN A 1 291 ? 2.549 22.979 12.022 1.00 88.50 291 GLN A O 1
ATOM 2307 N N . ARG A 1 292 ? 1.355 24.663 12.889 1.00 89.62 292 ARG A N 1
ATOM 2308 C CA . ARG A 1 292 ? 0.061 24.021 12.583 1.00 89.62 292 ARG A CA 1
ATOM 2309 C C . ARG A 1 292 ? -0.223 24.019 11.080 1.00 89.62 292 ARG A C 1
ATOM 2311 O O . ARG A 1 292 ? -0.728 23.019 10.577 1.00 89.62 292 ARG A O 1
ATOM 2318 N N . GLN A 1 293 ? 0.142 25.089 10.372 1.00 89.75 293 GLN A N 1
ATOM 2319 C CA . GLN A 1 293 ? 0.042 25.180 8.912 1.00 89.75 293 GLN A CA 1
ATOM 2320 C C . GLN A 1 293 ? 1.049 24.252 8.207 1.00 89.75 293 GLN A C 1
ATOM 2322 O O . GLN A 1 293 ? 0.683 23.513 7.299 1.00 89.75 293 GLN A O 1
ATOM 2327 N N . ASN A 1 294 ? 2.297 24.222 8.677 1.00 91.69 294 ASN A N 1
ATOM 2328 C CA . ASN A 1 294 ? 3.389 23.389 8.170 1.00 91.69 294 ASN A CA 1
ATOM 2329 C C . ASN A 1 294 ? 3.366 21.981 8.802 1.00 91.69 294 ASN A C 1
ATOM 2331 O O . ASN A 1 294 ? 4.380 21.494 9.312 1.00 91.69 294 ASN A O 1
ATOM 2335 N N . SER A 1 295 ? 2.200 21.325 8.793 1.00 92.62 295 SER A N 1
ATOM 2336 C CA . SER A 1 295 ? 2.034 19.973 9.339 1.00 92.62 295 SER A CA 1
ATOM 2337 C C . SER A 1 295 ? 1.165 19.061 8.479 1.00 92.62 295 SER A C 1
ATOM 2339 O O . SER A 1 295 ? 0.282 19.505 7.748 1.00 92.62 295 SER A O 1
ATOM 2341 N N . LEU A 1 296 ? 1.415 17.755 8.581 1.00 94.75 296 LEU A N 1
ATOM 2342 C CA . LEU A 1 296 ? 0.616 16.724 7.926 1.00 94.75 296 LEU A CA 1
ATOM 2343 C C . LEU A 1 296 ? 0.531 15.461 8.781 1.00 94.75 296 LEU A C 1
ATOM 2345 O O . LEU A 1 296 ? 1.462 15.103 9.502 1.00 94.75 296 LEU A O 1
ATOM 2349 N N . THR A 1 297 ? -0.603 14.776 8.697 1.00 95.88 297 THR A N 1
ATOM 2350 C CA . THR A 1 297 ? -0.945 13.645 9.557 1.00 95.88 297 THR A CA 1
ATOM 2351 C C . THR A 1 297 ? -1.076 12.350 8.764 1.00 95.88 297 THR A C 1
ATOM 2353 O O . THR A 1 297 ? -1.806 12.277 7.776 1.00 95.88 297 THR A O 1
ATOM 2356 N N . TYR A 1 298 ? -0.449 11.289 9.270 1.00 96.88 298 TYR A N 1
ATOM 2357 C CA . TYR A 1 298 ? -0.737 9.903 8.900 1.00 96.88 298 TYR A CA 1
ATOM 2358 C C . TYR A 1 298 ? -1.583 9.206 9.969 1.00 96.88 298 TYR A C 1
ATOM 2360 O O . TYR A 1 298 ? -1.503 9.542 11.148 1.00 96.88 298 TYR A O 1
ATOM 2368 N N . PHE A 1 299 ? -2.369 8.203 9.568 1.00 96.81 299 PHE A N 1
ATOM 2369 C CA . PHE A 1 299 ? -3.193 7.408 10.483 1.00 96.81 299 PHE A CA 1
ATOM 2370 C C . PHE A 1 299 ? -2.833 5.923 10.441 1.00 96.81 299 PHE A C 1
ATOM 2372 O O . PHE A 1 299 ? -2.662 5.328 9.375 1.00 96.81 299 PHE A O 1
ATOM 2379 N N . ILE A 1 300 ? -2.773 5.314 11.626 1.00 97.31 300 ILE A N 1
ATOM 2380 C CA . ILE A 1 300 ? -2.516 3.889 11.834 1.00 97.31 300 ILE A CA 1
ATOM 2381 C C . ILE A 1 300 ? -3.710 3.289 12.582 1.00 97.31 300 ILE A C 1
ATOM 2383 O O . ILE A 1 300 ? -3.941 3.620 13.742 1.00 97.31 300 ILE A O 1
ATOM 2387 N N . GLY A 1 301 ? -4.481 2.415 11.939 1.00 97.00 301 GLY A N 1
ATOM 2388 C CA . GLY A 1 301 ? -5.608 1.706 12.556 1.00 97.00 301 GLY A CA 1
ATOM 2389 C C . GLY A 1 301 ? -5.151 0.380 13.159 1.00 97.00 301 GLY A C 1
ATOM 2390 O O . GLY A 1 301 ? -4.371 -0.333 12.527 1.00 97.00 301 GLY A O 1
ATOM 2391 N N . PHE A 1 302 ? -5.606 0.026 14.366 1.00 95.94 302 PHE A N 1
ATOM 2392 C CA . PHE A 1 302 ? -5.174 -1.215 15.024 1.00 95.94 302 PHE A CA 1
ATOM 2393 C C . PHE A 1 302 ? -6.256 -1.929 15.846 1.00 95.94 302 PHE A C 1
ATOM 2395 O O . PHE A 1 302 ? -7.163 -1.328 16.423 1.00 95.94 302 PHE A O 1
ATOM 2402 N N . HIS A 1 303 ? -6.135 -3.257 15.894 1.00 93.31 303 HIS A N 1
ATOM 2403 C CA . HIS A 1 303 ? -6.894 -4.165 16.747 1.00 93.31 303 HIS A CA 1
ATOM 2404 C C . HIS A 1 303 ? -5.961 -4.761 17.803 1.00 93.31 303 HIS A C 1
ATOM 2406 O O . HIS A 1 303 ? -5.013 -5.475 17.470 1.00 93.31 303 HIS A O 1
ATOM 2412 N N . VAL A 1 304 ? -6.261 -4.497 19.074 1.00 92.38 304 VAL A N 1
ATOM 2413 C CA . VAL A 1 304 ? -5.568 -5.096 20.222 1.00 92.38 304 VAL A CA 1
ATOM 2414 C C . VAL A 1 304 ? -6.000 -6.552 20.383 1.00 92.38 304 VAL A C 1
ATOM 2416 O O . VAL A 1 304 ? -7.192 -6.857 20.319 1.00 92.38 304 VAL A O 1
ATOM 2419 N N . ASP A 1 305 ? -5.039 -7.445 20.598 1.00 91.00 305 ASP A N 1
ATOM 2420 C CA . ASP A 1 305 ? -5.293 -8.842 20.929 1.00 91.00 305 ASP A CA 1
ATOM 2421 C C . ASP A 1 305 ? -5.470 -8.999 22.443 1.00 91.00 305 ASP A C 1
ATOM 2423 O O . ASP A 1 305 ? -4.502 -9.044 23.204 1.00 91.00 305 ASP A O 1
ATOM 2427 N N . LYS A 1 306 ? -6.729 -9.096 22.882 1.00 86.94 306 LYS A N 1
ATOM 2428 C CA . LYS A 1 306 ? -7.078 -9.246 24.300 1.00 86.94 306 LYS A CA 1
ATOM 2429 C C . LYS A 1 306 ? -6.519 -10.517 24.948 1.00 86.94 306 LYS A C 1
ATOM 2431 O O . LYS A 1 306 ? -6.369 -10.516 26.160 1.00 86.94 306 LYS A O 1
ATOM 2436 N N . LEU A 1 307 ? -6.200 -11.561 24.178 1.00 87.50 307 LEU A N 1
ATOM 2437 C CA . LEU A 1 307 ? -5.631 -12.805 24.715 1.00 87.50 307 LEU A CA 1
ATOM 2438 C C . LEU A 1 307 ? -4.123 -12.682 24.992 1.00 87.50 307 LEU A C 1
ATOM 2440 O O . LEU A 1 307 ? -3.572 -13.450 25.774 1.00 87.50 307 LEU A O 1
ATOM 2444 N N . ARG A 1 308 ? -3.453 -11.705 24.363 1.00 88.12 308 ARG A N 1
ATOM 2445 C CA . ARG A 1 308 ? -2.022 -11.406 24.552 1.00 88.12 308 ARG A CA 1
ATOM 2446 C C . ARG A 1 308 ? -1.760 -10.174 25.427 1.00 88.12 308 ARG A C 1
ATOM 2448 O O . ARG A 1 308 ? -0.604 -9.905 25.750 1.00 88.12 308 ARG A O 1
ATOM 2455 N N . MET A 1 309 ? -2.796 -9.419 25.794 1.00 86.56 309 MET A N 1
ATOM 2456 C CA . MET A 1 309 ? -2.695 -8.306 26.744 1.00 86.56 309 MET A CA 1
ATOM 2457 C C . MET A 1 309 ? -2.314 -8.802 28.144 1.00 86.56 309 MET A C 1
ATOM 2459 O O . MET A 1 309 ? -2.755 -9.859 28.587 1.00 86.56 309 MET A O 1
ATOM 2463 N N . ARG A 1 310 ? -1.524 -8.000 28.863 1.00 79.12 310 ARG A N 1
ATOM 2464 C CA . ARG A 1 310 ? -1.256 -8.163 30.297 1.00 79.12 310 ARG A CA 1
ATOM 2465 C C . ARG A 1 310 ? -1.666 -6.867 30.993 1.00 79.12 310 ARG A C 1
ATOM 2467 O O . ARG A 1 310 ? -1.017 -5.845 30.793 1.00 79.12 310 ARG A O 1
ATOM 2474 N N . GLY A 1 311 ? -2.752 -6.914 31.764 1.00 81.06 311 GLY A N 1
ATOM 2475 C CA . GLY A 1 311 ? -3.415 -5.719 32.301 1.00 81.06 311 GLY A CA 1
ATOM 2476 C C . GLY A 1 311 ? -4.206 -4.930 31.247 1.00 81.06 311 GLY A C 1
ATOM 2477 O O . GLY A 1 311 ? -4.261 -5.303 30.075 1.00 81.06 311 GLY A O 1
ATOM 2478 N N . ASP A 1 312 ? -4.827 -3.830 31.676 1.00 79.75 312 ASP A N 1
ATOM 2479 C CA . ASP A 1 312 ? -5.821 -3.091 30.877 1.00 79.75 312 ASP A CA 1
ATOM 2480 C C . ASP A 1 312 ? -5.242 -1.995 29.963 1.00 79.75 312 ASP A C 1
ATOM 2482 O O . ASP A 1 312 ? -5.967 -1.419 29.148 1.00 79.75 312 ASP A O 1
ATOM 2486 N N . GLN A 1 313 ? -3.947 -1.681 30.079 1.00 82.06 313 GLN A N 1
ATOM 2487 C CA . GLN A 1 313 ? -3.312 -0.564 29.370 1.00 82.06 313 GLN A CA 1
ATOM 2488 C C . GLN A 1 313 ? -2.293 -1.029 28.325 1.00 82.06 313 GLN A C 1
ATOM 2490 O O . GLN A 1 313 ? -1.464 -1.900 28.575 1.00 82.06 313 GLN A O 1
ATOM 2495 N N . LEU A 1 314 ? -2.333 -0.403 27.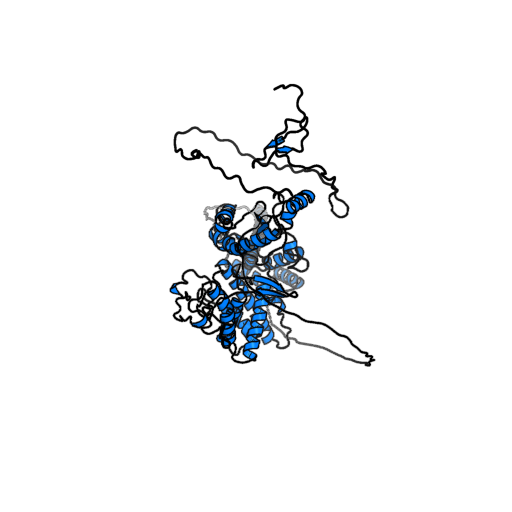146 1.00 85.31 314 LEU A N 1
ATOM 2496 C CA . LEU A 1 314 ? -1.406 -0.648 26.042 1.00 85.31 314 LEU A CA 1
ATOM 2497 C C . LEU A 1 314 ? -0.377 0.490 25.970 1.00 85.31 314 LEU A C 1
ATOM 2499 O O . LEU A 1 314 ? -0.653 1.534 25.379 1.00 85.31 314 LEU A O 1
ATOM 2503 N N . ASN A 1 315 ? 0.804 0.298 26.560 1.00 85.38 315 ASN A N 1
ATOM 2504 C CA . ASN A 1 315 ? 1.873 1.296 26.504 1.00 85.38 315 ASN A CA 1
ATOM 2505 C C . ASN A 1 315 ? 2.611 1.240 25.153 1.00 85.38 315 ASN A C 1
ATOM 2507 O O . ASN A 1 315 ? 3.392 0.324 24.906 1.00 85.38 315 ASN A O 1
ATOM 2511 N N . ALA A 1 316 ? 2.370 2.235 24.296 1.00 88.38 316 ALA A N 1
ATOM 2512 C CA . ALA A 1 316 ? 3.073 2.407 23.026 1.00 88.38 316 ALA A CA 1
ATOM 2513 C C . ALA A 1 316 ? 4.284 3.359 23.110 1.00 88.38 316 ALA A C 1
ATOM 2515 O O . ALA A 1 316 ? 5.071 3.396 22.167 1.00 88.38 316 ALA A O 1
ATOM 2516 N N . GLU A 1 317 ? 4.465 4.113 24.202 1.00 88.62 317 GLU A N 1
ATOM 2517 C CA . GLU A 1 317 ? 5.421 5.232 24.239 1.00 88.62 317 GLU A CA 1
ATOM 2518 C C . GLU A 1 317 ? 6.871 4.765 24.083 1.00 88.62 317 GLU A C 1
ATOM 2520 O O . GLU A 1 317 ? 7.639 5.393 23.368 1.00 88.62 317 GLU A O 1
ATOM 2525 N N . ILE A 1 318 ? 7.233 3.602 24.635 1.00 89.12 318 ILE A N 1
ATOM 2526 C CA . ILE A 1 318 ? 8.573 3.008 24.458 1.00 89.12 318 ILE A CA 1
ATOM 2527 C C . ILE A 1 318 ? 8.866 2.743 22.967 1.00 89.12 318 ILE A C 1
ATOM 2529 O O . ILE A 1 318 ? 9.957 3.029 22.477 1.00 89.12 318 ILE A O 1
ATOM 2533 N N . ALA A 1 319 ? 7.876 2.251 22.215 1.00 91.38 319 ALA A N 1
ATOM 2534 C CA . ALA A 1 319 ? 8.003 1.989 20.780 1.00 91.38 319 ALA A CA 1
ATOM 2535 C C . ALA A 1 319 ? 8.054 3.285 19.943 1.00 91.38 319 ALA A C 1
ATOM 2537 O O . ALA A 1 319 ? 8.714 3.320 18.902 1.00 91.38 319 ALA A O 1
ATOM 2538 N N . LEU A 1 320 ? 7.391 4.353 20.403 1.00 91.69 320 LEU A N 1
ATOM 2539 C CA . LEU A 1 320 ? 7.474 5.693 19.812 1.00 91.69 320 LEU A CA 1
ATOM 2540 C C . LEU A 1 320 ? 8.827 6.355 20.100 1.00 91.69 320 LEU A C 1
ATOM 2542 O O . LEU A 1 320 ? 9.429 6.938 19.200 1.00 91.69 320 LEU A O 1
ATOM 2546 N N . GLN A 1 321 ? 9.343 6.202 21.317 1.00 91.19 321 GLN A N 1
ATOM 2547 C CA . GLN A 1 321 ? 10.628 6.751 21.727 1.00 91.19 321 GLN A CA 1
ATOM 2548 C C . GLN A 1 321 ? 11.786 6.073 20.983 1.00 91.19 321 GLN A C 1
ATOM 2550 O O . GLN A 1 321 ? 12.602 6.762 20.381 1.00 91.19 321 GLN A O 1
ATOM 2555 N N . HIS A 1 322 ? 11.787 4.739 20.861 1.00 92.19 322 HIS A N 1
ATOM 2556 C CA . HIS A 1 322 ? 12.738 4.027 19.993 1.00 92.19 322 HIS A CA 1
ATOM 2557 C C . HIS A 1 322 ? 12.658 4.468 18.518 1.00 92.19 322 HIS A C 1
ATOM 2559 O O . HIS A 1 322 ? 13.668 4.465 17.813 1.00 92.19 322 HIS A O 1
ATOM 2565 N N . PHE A 1 323 ? 11.475 4.853 18.022 1.00 93.56 323 PHE A N 1
ATOM 2566 C CA . PHE A 1 323 ? 11.337 5.393 16.668 1.00 93.56 323 PHE A CA 1
ATOM 2567 C C . PHE A 1 323 ? 11.976 6.785 16.537 1.00 93.56 323 PHE A C 1
ATOM 2569 O O . PHE A 1 323 ? 12.738 7.011 15.592 1.00 93.56 323 PHE A O 1
ATOM 2576 N N . ARG A 1 324 ? 11.742 7.687 17.502 1.00 91.44 324 ARG A N 1
ATOM 2577 C CA . ARG A 1 324 ? 12.424 8.991 17.577 1.00 91.44 324 ARG A CA 1
ATOM 2578 C C . ARG A 1 324 ? 13.948 8.806 17.631 1.00 91.44 324 ARG A C 1
ATOM 2580 O O . ARG A 1 324 ? 14.659 9.288 16.749 1.00 91.44 324 ARG A O 1
ATOM 2587 N N . ASP A 1 325 ? 14.427 8.023 18.591 1.00 90.12 325 ASP A N 1
ATOM 2588 C CA . ASP A 1 325 ? 15.845 7.957 18.955 1.00 90.12 325 ASP A CA 1
ATOM 2589 C C . ASP A 1 325 ? 16.713 7.157 17.975 1.00 90.12 325 ASP A C 1
ATOM 2591 O O . ASP A 1 325 ? 17.899 7.457 17.833 1.00 90.12 325 ASP A O 1
ATOM 2595 N N . TRP A 1 326 ? 16.170 6.145 17.283 1.00 90.56 326 TRP A N 1
ATOM 2596 C CA . TRP A 1 326 ? 16.971 5.259 16.416 1.00 90.56 326 TRP A CA 1
ATOM 2597 C C . TRP A 1 326 ? 16.698 5.410 14.917 1.00 90.56 326 TRP A C 1
ATOM 2599 O O . TRP A 1 326 ? 17.528 4.985 14.106 1.00 90.56 326 TRP A O 1
ATOM 2609 N N . GLU A 1 327 ? 15.556 5.977 14.521 1.00 92.31 327 GLU A N 1
ATOM 2610 C CA . GLU A 1 327 ? 15.179 6.151 13.111 1.00 92.31 327 GLU A CA 1
ATOM 2611 C C . GLU A 1 327 ? 15.100 7.620 12.692 1.00 92.31 327 GLU A C 1
ATOM 2613 O O . GLU A 1 327 ? 15.613 7.956 11.619 1.00 92.31 327 GLU A O 1
ATOM 2618 N N . LEU A 1 328 ? 14.497 8.486 13.516 1.00 92.75 328 LEU A N 1
ATOM 2619 C CA . LEU A 1 328 ? 14.310 9.905 13.189 1.00 92.75 328 LEU A CA 1
ATOM 2620 C C . LEU A 1 328 ? 15.537 10.774 13.499 1.00 92.75 328 LEU A C 1
ATOM 2622 O O . LEU A 1 328 ? 15.859 11.655 12.706 1.00 92.75 328 LEU A O 1
ATOM 2626 N N . SER A 1 329 ? 16.277 10.462 14.566 1.00 89.50 329 SER A N 1
ATOM 2627 C CA . SER A 1 329 ? 17.546 11.101 14.973 1.00 89.50 329 SER A CA 1
ATOM 2628 C C . SER A 1 329 ? 18.634 11.173 13.889 1.00 89.50 329 SER A C 1
ATOM 2630 O O . SER A 1 329 ? 19.604 11.909 14.028 1.00 89.50 329 SER A O 1
ATOM 2632 N N . ARG A 1 330 ? 18.482 10.414 12.797 1.00 90.38 330 ARG A N 1
ATOM 2633 C CA . ARG A 1 330 ? 19.394 10.404 11.641 1.00 90.38 330 ARG A CA 1
ATOM 2634 C C . ARG A 1 330 ? 19.110 11.521 10.626 1.00 90.38 330 ARG A C 1
ATOM 2636 O O . ARG A 1 330 ? 19.702 11.506 9.548 1.00 90.38 330 ARG A O 1
ATOM 2643 N N . PHE A 1 331 ? 18.154 12.409 10.898 1.00 90.31 331 PHE A N 1
ATOM 2644 C CA . PHE A 1 331 ? 17.893 13.597 10.085 1.00 90.31 331 PHE A CA 1
ATOM 2645 C C . PHE A 1 331 ? 18.856 14.718 10.472 1.00 90.31 331 PHE A C 1
ATOM 2647 O O . PHE A 1 331 ? 19.093 14.947 11.656 1.00 90.31 331 PHE A O 1
ATOM 2654 N N . ASN A 1 332 ? 19.404 15.422 9.483 1.00 87.44 332 ASN A N 1
ATOM 2655 C CA . ASN A 1 332 ? 20.356 16.500 9.716 1.00 87.44 332 ASN A CA 1
ATOM 2656 C C . ASN A 1 332 ? 20.200 17.597 8.645 1.00 87.44 332 ASN A C 1
ATOM 2658 O O . ASN A 1 332 ? 20.251 17.253 7.461 1.00 87.44 332 ASN A O 1
ATOM 2662 N N . PRO A 1 333 ? 20.063 18.884 9.020 1.00 84.31 333 PRO A N 1
ATOM 2663 C CA . PRO A 1 333 ? 19.922 19.396 10.387 1.00 84.31 333 PRO A CA 1
ATOM 2664 C C . PRO A 1 333 ? 18.497 19.197 10.935 1.00 84.31 333 PRO A C 1
ATOM 2666 O O . PRO A 1 333 ? 17.524 19.607 10.310 1.00 84.31 333 PRO A O 1
ATOM 2669 N N . LEU A 1 334 ? 18.365 18.615 12.132 1.00 87.38 334 LEU A N 1
ATOM 2670 C CA . LEU A 1 334 ? 17.104 18.643 12.883 1.00 87.38 334 LEU A CA 1
ATOM 2671 C C . LEU A 1 334 ? 17.011 19.979 13.632 1.00 87.38 334 LEU A C 1
ATOM 2673 O O . LEU A 1 334 ? 17.674 20.172 14.651 1.00 87.38 334 LEU A O 1
ATOM 2677 N N . ILE A 1 335 ? 16.224 20.914 13.103 1.00 88.69 335 ILE A N 1
ATOM 2678 C CA . ILE A 1 335 ? 16.135 22.288 13.621 1.00 88.69 335 ILE A CA 1
ATOM 2679 C C . ILE A 1 335 ? 14.971 22.479 14.613 1.00 88.69 335 ILE A C 1
ATOM 2681 O O . ILE A 1 335 ? 13.978 21.745 14.554 1.00 88.69 335 ILE A O 1
ATOM 2685 N N . PRO A 1 336 ? 15.047 23.476 15.521 1.00 86.00 336 PRO A N 1
ATOM 2686 C CA . PRO A 1 336 ? 13.975 23.762 16.471 1.00 86.00 336 PRO A CA 1
ATOM 2687 C C . PRO A 1 336 ? 12.632 24.019 15.776 1.00 86.00 336 PRO A C 1
ATOM 2689 O O . PRO A 1 336 ? 12.506 24.919 14.950 1.00 86.00 336 PRO A O 1
ATOM 2692 N N . GLY A 1 337 ? 11.617 23.238 16.146 1.00 85.44 337 GLY A N 1
ATOM 2693 C CA . GLY A 1 337 ? 10.267 23.322 15.582 1.00 85.44 337 GLY A CA 1
ATOM 2694 C C . GLY A 1 337 ? 9.879 22.145 14.682 1.00 85.44 337 GLY A C 1
ATOM 2695 O O . GLY A 1 337 ? 8.683 21.963 14.450 1.00 85.44 337 GLY A O 1
ATOM 2696 N N . MET A 1 338 ? 10.842 21.322 14.249 1.00 91.31 338 MET A N 1
ATOM 2697 C CA . MET A 1 338 ? 10.577 19.992 13.691 1.00 91.31 338 MET A CA 1
ATOM 2698 C C . MET A 1 338 ? 10.228 18.992 14.803 1.00 91.31 338 MET A C 1
ATOM 2700 O O . MET A 1 338 ? 10.976 18.869 15.771 1.00 91.31 338 MET A O 1
ATOM 2704 N N . ASP A 1 339 ? 9.122 18.257 14.661 1.00 90.69 339 ASP A N 1
ATOM 2705 C CA . ASP A 1 339 ? 8.736 17.176 15.588 1.00 90.69 339 ASP A CA 1
ATOM 2706 C C . ASP A 1 339 ? 7.831 16.126 14.903 1.00 90.69 339 ASP A C 1
ATOM 2708 O O . ASP A 1 339 ? 7.344 16.324 13.782 1.00 90.69 339 ASP A O 1
ATOM 2712 N N . VAL A 1 340 ? 7.597 15.002 15.587 1.00 93.44 340 VAL A N 1
ATOM 2713 C CA . VAL A 1 340 ? 6.560 14.008 15.289 1.00 93.44 340 VAL A CA 1
ATOM 2714 C C . VAL A 1 340 ? 5.711 13.776 16.544 1.00 93.44 340 VAL A C 1
ATOM 2716 O O . VAL A 1 340 ? 6.078 13.045 17.475 1.00 93.44 340 VAL A O 1
ATOM 2719 N N . LEU A 1 341 ? 4.533 14.398 16.534 1.00 92.69 341 LEU A N 1
ATOM 2720 C CA . LEU A 1 341 ? 3.520 14.297 17.578 1.00 92.69 341 LEU A CA 1
ATOM 2721 C C . LEU A 1 341 ? 2.576 13.128 17.297 1.00 92.69 341 LEU A C 1
ATOM 2723 O O . LEU A 1 341 ? 2.264 12.815 16.148 1.00 92.69 341 LEU A O 1
ATOM 2727 N N . VAL A 1 342 ? 2.106 12.473 18.356 1.00 92.81 342 VAL A N 1
ATOM 2728 C CA . VAL A 1 342 ? 1.347 11.222 18.252 1.00 92.81 342 VAL A CA 1
ATOM 2729 C C . VAL A 1 342 ? 0.153 11.257 19.199 1.00 92.81 342 VAL A C 1
ATOM 2731 O O . VAL A 1 342 ? 0.302 11.628 20.361 1.00 92.81 342 VAL A O 1
ATOM 2734 N N . LYS A 1 343 ? -1.036 10.876 18.715 1.00 92.56 343 LYS A N 1
ATOM 2735 C CA . LYS A 1 343 ? -2.279 10.902 19.506 1.00 92.56 343 LYS A CA 1
ATOM 2736 C C . LYS A 1 343 ? -3.172 9.699 19.211 1.00 92.56 343 LYS A C 1
ATOM 2738 O O . LYS A 1 343 ? -3.310 9.266 18.071 1.00 92.56 343 LYS A O 1
ATOM 2743 N N . ASN A 1 344 ? -3.775 9.140 20.257 1.00 93.00 344 ASN A N 1
ATOM 2744 C CA . ASN A 1 344 ? -4.660 7.977 20.177 1.00 93.00 344 ASN A CA 1
ATOM 2745 C C . ASN A 1 344 ? -6.130 8.427 20.095 1.00 93.00 344 ASN A C 1
ATOM 2747 O O . ASN A 1 344 ? -6.539 9.345 20.803 1.00 93.00 344 ASN A O 1
ATOM 2751 N N . PHE A 1 345 ? -6.920 7.761 19.255 1.00 94.38 345 PHE A N 1
ATOM 2752 C CA . PHE A 1 345 ? -8.348 8.005 19.061 1.00 94.38 345 PHE A CA 1
ATOM 2753 C C . PHE A 1 345 ? -9.117 6.682 19.045 1.00 94.38 345 PHE A C 1
ATOM 2755 O O . PHE A 1 345 ? -8.783 5.775 18.278 1.00 94.38 345 PHE A O 1
ATOM 2762 N N . LYS A 1 346 ? -10.234 6.581 19.776 1.00 94.38 346 LYS A N 1
ATOM 2763 C CA . LYS A 1 346 ? -11.265 5.589 19.418 1.00 94.38 346 LYS A CA 1
ATOM 2764 C C . LYS A 1 346 ? -11.971 6.059 18.147 1.00 94.38 346 LYS A C 1
ATOM 2766 O O . LYS A 1 346 ? -12.093 7.256 17.909 1.00 94.38 346 LYS A O 1
ATOM 2771 N N . VAL A 1 347 ? -12.549 5.144 17.370 1.00 93.12 347 VAL A N 1
ATOM 2772 C CA . VAL A 1 347 ? -13.261 5.476 16.113 1.00 93.12 347 VAL A CA 1
ATOM 2773 C C . VAL A 1 347 ? -14.268 6.639 16.224 1.00 93.12 347 VAL A C 1
ATOM 2775 O O . VAL A 1 347 ? -14.417 7.422 15.292 1.00 93.12 347 VAL A O 1
ATOM 2778 N N . LYS A 1 348 ? -14.966 6.772 17.362 1.00 92.19 348 LYS A N 1
ATOM 2779 C CA . LYS A 1 348 ? -15.952 7.842 17.599 1.00 92.19 348 LYS A CA 1
ATOM 2780 C C . LYS A 1 348 ? -15.297 9.221 17.739 1.00 92.19 348 LYS A C 1
ATOM 2782 O O . LYS A 1 348 ? -15.903 10.223 17.367 1.00 92.19 348 LYS A O 1
ATOM 2787 N N . GLU A 1 349 ? -14.080 9.246 18.267 1.00 93.44 349 GLU A N 1
ATOM 2788 C CA . GLU A 1 349 ? -13.290 10.435 18.598 1.00 93.44 349 GLU A CA 1
ATOM 2789 C C . GLU A 1 349 ? -12.488 10.954 17.391 1.00 93.44 349 GLU A C 1
ATOM 2791 O O . GLU A 1 349 ? -11.981 12.068 17.448 1.00 93.44 349 GLU A O 1
ATOM 2796 N N . LEU A 1 350 ? -12.405 10.191 16.289 1.00 93.75 350 LEU A N 1
ATOM 2797 C CA . LEU A 1 350 ? -11.717 10.610 15.061 1.00 93.75 350 LEU A CA 1
ATOM 2798 C C . LEU A 1 350 ? -12.222 11.977 14.534 1.00 93.75 350 LEU A C 1
ATOM 2800 O O . LEU A 1 350 ? -13.444 12.192 14.517 1.00 93.75 350 LEU A O 1
ATOM 2804 N N . PRO A 1 351 ? -11.323 12.860 14.050 1.00 92.25 351 PRO A N 1
ATOM 2805 C CA . PRO A 1 351 ? -11.672 14.119 13.380 1.00 92.25 351 PRO A CA 1
ATOM 2806 C C . PRO A 1 351 ? -12.647 13.956 12.202 1.00 92.25 351 PRO A C 1
ATOM 2808 O O . PRO A 1 351 ? -12.702 12.895 11.583 1.00 92.25 351 PRO A O 1
ATOM 2811 N N . LEU A 1 352 ? -13.400 15.010 11.864 1.00 90.88 352 LEU A N 1
ATOM 2812 C CA . LEU A 1 352 ? -14.400 14.966 10.780 1.00 90.88 352 LEU A CA 1
ATOM 2813 C C . LEU A 1 352 ? -13.759 14.763 9.390 1.00 90.88 352 LEU A C 1
ATOM 2815 O O . LEU A 1 352 ? -14.208 13.894 8.641 1.00 90.88 352 LEU A O 1
ATOM 2819 N N . ILE A 1 353 ? -12.611 15.406 9.148 1.00 90.75 353 ILE A N 1
ATOM 2820 C CA . ILE A 1 353 ? -11.741 15.251 7.963 1.00 90.75 353 ILE A CA 1
ATOM 2821 C C . ILE A 1 353 ? -11.293 13.802 7.673 1.00 90.75 353 ILE A C 1
ATOM 2823 O O . ILE A 1 353 ? -10.881 13.477 6.567 1.00 90.75 353 ILE A O 1
ATOM 2827 N N . CYS A 1 354 ? -11.419 12.875 8.631 1.00 90.31 354 CYS A N 1
ATOM 2828 C CA . CYS A 1 354 ? -11.197 11.441 8.384 1.00 90.31 354 CYS A CA 1
ATOM 2829 C C . CYS A 1 354 ? -12.345 10.761 7.606 1.00 90.31 354 CYS A C 1
ATOM 2831 O O . CYS A 1 354 ? -12.258 9.570 7.299 1.00 90.31 354 CYS A O 1
ATOM 2833 N N . PHE A 1 355 ? -13.442 11.476 7.339 1.00 91.12 355 PHE A N 1
ATOM 2834 C CA . PHE A 1 355 ? -14.664 10.928 6.749 1.00 91.12 355 PHE A CA 1
ATOM 2835 C C . PHE A 1 355 ? -15.167 11.708 5.527 1.00 91.12 355 PHE A C 1
ATOM 2837 O O . PHE A 1 355 ? -15.751 11.087 4.643 1.00 91.12 355 PHE A O 1
ATOM 2844 N N . GLU A 1 356 ? -14.943 13.022 5.473 1.00 84.56 356 GLU A N 1
ATOM 2845 C CA . GLU A 1 356 ? -15.512 13.937 4.466 1.00 84.56 356 GLU A CA 1
ATOM 2846 C C . GLU A 1 356 ? -15.156 13.550 3.016 1.00 84.56 356 GLU A C 1
ATOM 2848 O O . GLU A 1 356 ? -16.059 13.377 2.204 1.00 84.56 356 GLU A O 1
ATOM 2853 N N . ASP A 1 357 ? -13.884 13.268 2.712 1.00 79.12 357 ASP A N 1
ATOM 2854 C CA . ASP A 1 357 ? -13.432 12.867 1.361 1.00 79.12 357 ASP A CA 1
ATOM 2855 C C . ASP A 1 357 ? -13.742 11.400 0.979 1.00 79.12 357 ASP A C 1
ATOM 2857 O O . ASP A 1 357 ? -13.388 10.939 -0.112 1.00 79.12 357 ASP A O 1
ATOM 2861 N N . ILE A 1 358 ? -14.273 10.598 1.909 1.00 82.12 358 ILE A N 1
ATOM 2862 C CA . ILE A 1 358 ? -14.257 9.124 1.811 1.00 82.12 358 ILE A CA 1
ATOM 2863 C C . ILE A 1 358 ? -15.663 8.523 1.824 1.00 82.12 358 ILE A C 1
ATOM 2865 O O . ILE A 1 358 ? -15.883 7.502 1.163 1.00 82.12 358 ILE A O 1
ATOM 2869 N N . TYR A 1 359 ? -16.594 9.147 2.548 1.00 84.38 359 TYR A N 1
ATOM 2870 C CA . TYR A 1 359 ? -17.987 8.728 2.661 1.00 84.38 359 TYR A CA 1
ATOM 2871 C C . TYR A 1 359 ? -18.886 9.902 2.278 1.00 84.38 359 TYR A C 1
ATOM 2873 O O . TYR A 1 359 ? -18.827 10.961 2.899 1.00 84.38 359 TYR A O 1
ATOM 2881 N N . GLU A 1 360 ? -19.765 9.691 1.303 1.00 79.56 360 GLU A N 1
ATOM 2882 C CA . GLU A 1 360 ? -20.898 10.584 1.050 1.00 79.56 360 GLU A CA 1
ATOM 2883 C C . GLU A 1 360 ? -21.706 10.734 2.358 1.00 79.56 360 GLU A C 1
ATOM 2885 O O . GLU A 1 360 ? -21.865 9.765 3.098 1.00 79.56 360 GLU A O 1
ATOM 2890 N N . GLY A 1 361 ? -22.088 11.967 2.722 1.00 80.50 361 GLY A N 1
ATOM 2891 C CA . GLY A 1 361 ? -22.661 12.324 4.037 1.00 80.50 361 GLY A CA 1
ATOM 2892 C C . GLY A 1 361 ? -21.748 12.087 5.266 1.00 80.50 361 GLY A C 1
ATOM 2893 O O . GLY A 1 361 ? -22.197 12.139 6.418 1.00 80.50 361 GLY A O 1
ATOM 2894 N N . GLY A 1 362 ? -20.450 11.867 5.043 1.00 90.38 362 GLY A N 1
ATOM 2895 C CA . GLY A 1 362 ? -19.375 11.989 6.027 1.00 90.38 362 GLY A CA 1
ATOM 2896 C C . GLY A 1 362 ? -19.502 11.085 7.257 1.00 90.38 362 GLY A C 1
ATOM 2897 O O . GLY A 1 362 ? -19.845 9.901 7.187 1.00 90.38 362 GLY A O 1
ATOM 2898 N N . LYS A 1 363 ? -19.185 11.641 8.437 1.00 89.75 363 LYS A N 1
ATOM 2899 C CA . LYS A 1 363 ? -19.059 10.873 9.691 1.00 89.75 363 LYS A CA 1
ATOM 2900 C C . LYS A 1 363 ? -20.356 10.177 10.123 1.00 89.75 363 LYS A C 1
ATOM 2902 O O . LYS A 1 363 ? -20.285 9.142 10.789 1.00 89.75 363 LYS A O 1
ATOM 2907 N N . GLN A 1 364 ? -21.532 10.697 9.759 1.00 89.31 364 GLN A N 1
ATOM 2908 C CA . GLN A 1 364 ? -22.801 10.042 10.094 1.00 89.31 364 GLN A CA 1
ATOM 2909 C C . GLN A 1 364 ? -22.968 8.730 9.320 1.00 89.31 364 GLN A C 1
ATOM 2911 O O . GLN A 1 364 ? -23.235 7.687 9.919 1.00 89.31 364 GLN A O 1
ATOM 2916 N N . GLU A 1 365 ? -22.748 8.763 8.008 1.00 89.69 365 GLU A N 1
ATOM 2917 C CA . GLU A 1 365 ? -22.891 7.616 7.103 1.00 89.69 365 GLU A CA 1
ATOM 2918 C C . GLU A 1 365 ? -21.800 6.580 7.354 1.00 89.69 365 GLU A C 1
ATOM 2920 O O . GLU A 1 365 ? -22.097 5.395 7.500 1.00 89.69 365 GLU A O 1
ATOM 2925 N N . ALA A 1 366 ? -20.559 7.026 7.570 1.00 90.56 366 ALA A N 1
ATOM 2926 C CA . ALA A 1 366 ? -19.470 6.179 8.045 1.00 90.56 366 ALA A CA 1
ATOM 2927 C C . ALA A 1 366 ? -19.875 5.387 9.310 1.00 90.56 366 ALA A C 1
ATOM 2929 O O . ALA A 1 366 ? -19.656 4.176 9.409 1.00 90.56 366 ALA A O 1
ATOM 2930 N N . MET A 1 367 ? -20.549 6.036 10.267 1.00 92.75 367 MET A N 1
ATOM 2931 C CA . MET A 1 367 ? -21.046 5.381 11.482 1.00 92.75 367 MET A CA 1
ATOM 2932 C C . MET A 1 367 ? -22.284 4.498 11.247 1.00 92.75 367 MET A C 1
ATOM 2934 O O . MET A 1 367 ? -22.417 3.491 11.947 1.00 92.75 367 MET A O 1
ATOM 2938 N N . LYS A 1 368 ? -23.161 4.801 10.273 1.00 91.56 368 LYS A N 1
ATOM 2939 C CA . LYS A 1 368 ? -24.228 3.882 9.812 1.00 91.56 368 LYS A CA 1
ATOM 2940 C C . LYS A 1 368 ? -23.603 2.614 9.210 1.00 91.56 368 LYS A C 1
ATOM 2942 O O . LYS A 1 368 ? -23.857 1.512 9.698 1.00 91.56 368 LYS A O 1
ATOM 2947 N N . LYS A 1 369 ? -22.695 2.770 8.241 1.00 90.44 369 LYS A N 1
ATOM 2948 C CA . LYS A 1 369 ? -21.967 1.687 7.559 1.00 90.44 369 LYS A CA 1
ATOM 2949 C C . LYS A 1 369 ? -21.182 0.818 8.547 1.00 90.44 369 LYS A C 1
ATOM 2951 O O . LYS A 1 369 ? -21.255 -0.406 8.479 1.00 90.44 369 LYS A O 1
ATOM 2956 N N . ARG A 1 370 ? -20.540 1.418 9.560 1.00 91.31 370 ARG A N 1
ATOM 2957 C CA . ARG A 1 370 ? -19.880 0.673 10.649 1.00 91.31 370 ARG A CA 1
ATOM 2958 C C . ARG A 1 370 ? -20.848 -0.192 11.459 1.00 91.31 370 ARG A C 1
ATOM 2960 O O . ARG A 1 370 ? -20.466 -1.280 11.888 1.00 91.31 370 ARG A O 1
ATOM 2967 N N . ARG A 1 371 ? -22.080 0.272 11.716 1.00 90.19 371 ARG A N 1
ATOM 2968 C CA . ARG A 1 371 ? -23.100 -0.540 12.411 1.00 90.19 371 ARG A CA 1
ATOM 2969 C C . ARG A 1 371 ? -23.496 -1.748 11.564 1.00 90.19 371 ARG A C 1
ATOM 2971 O O . ARG A 1 371 ? -23.597 -2.827 12.135 1.00 90.19 371 ARG A O 1
ATOM 2978 N N . LEU A 1 372 ? -23.653 -1.570 10.248 1.00 89.00 372 LEU A N 1
ATOM 2979 C CA . LEU A 1 372 ? -23.966 -2.642 9.298 1.00 89.00 372 LEU A CA 1
ATOM 2980 C C . LEU A 1 372 ? -22.830 -3.674 9.212 1.00 89.00 372 LEU A C 1
ATOM 2982 O O . LEU A 1 372 ? -23.046 -4.829 9.554 1.00 89.00 372 LEU A O 1
ATOM 2986 N N . ILE A 1 373 ? -21.598 -3.251 8.895 1.00 86.44 373 ILE A N 1
ATOM 2987 C CA . ILE A 1 373 ? -20.415 -4.137 8.836 1.00 86.44 373 ILE A CA 1
ATOM 2988 C C . ILE A 1 373 ? -20.269 -4.940 10.136 1.00 86.44 373 ILE A C 1
ATOM 2990 O O . ILE A 1 373 ? -20.091 -6.152 10.112 1.00 86.44 373 ILE A O 1
ATOM 2994 N N . ARG A 1 374 ? -20.411 -4.282 11.294 1.00 83.88 374 ARG A N 1
ATOM 2995 C CA . ARG A 1 374 ? -20.318 -4.944 12.603 1.00 83.88 374 ARG A CA 1
ATOM 2996 C C . ARG A 1 374 ? -21.550 -5.794 12.944 1.00 83.88 374 ARG A C 1
ATOM 2998 O O . ARG A 1 374 ? -21.472 -6.582 13.873 1.00 83.88 374 ARG A O 1
ATOM 3005 N N . ASN A 1 375 ? -22.693 -5.629 12.280 1.00 84.19 375 ASN A N 1
ATOM 3006 C CA . ASN A 1 375 ? -23.844 -6.524 12.440 1.00 84.19 375 ASN A CA 1
ATOM 3007 C C . ASN A 1 375 ? -23.699 -7.798 11.598 1.00 84.19 375 ASN A C 1
ATOM 3009 O O . ASN A 1 375 ? -24.183 -8.835 12.043 1.00 84.19 375 ASN A O 1
ATOM 3013 N N . ASN A 1 376 ? -23.005 -7.705 10.462 1.00 83.06 376 ASN A N 1
ATOM 3014 C CA . ASN A 1 376 ? -22.741 -8.798 9.522 1.00 83.06 376 ASN A CA 1
ATOM 3015 C C . ASN A 1 376 ? -21.457 -9.590 9.860 1.00 83.06 376 ASN A C 1
ATOM 3017 O O . ASN A 1 376 ? -21.080 -10.490 9.123 1.00 83.06 376 ASN A O 1
ATOM 3021 N N . ASP A 1 377 ? -20.768 -9.241 10.952 1.00 82.56 377 ASP A N 1
ATOM 3022 C CA . ASP A 1 377 ? -19.634 -9.984 11.516 1.00 82.56 377 ASP A CA 1
ATOM 3023 C C . ASP A 1 377 ? -20.115 -11.362 12.024 1.00 82.56 377 ASP A C 1
ATOM 3025 O O . ASP A 1 377 ? -20.859 -11.387 13.014 1.00 82.56 377 ASP A O 1
ATOM 3029 N N . PRO A 1 378 ? -19.706 -12.496 11.414 1.00 80.00 378 PRO A N 1
ATOM 3030 C CA . PRO A 1 378 ? -20.235 -13.817 11.764 1.00 80.00 378 PRO A CA 1
ATOM 3031 C C . PRO A 1 378 ? -19.994 -14.195 13.227 1.00 80.00 378 PRO A C 1
ATOM 3033 O O . PRO A 1 378 ? -20.865 -14.765 13.874 1.00 80.00 378 PRO A O 1
ATOM 3036 N N . VAL A 1 379 ? -18.862 -13.781 13.810 1.00 81.00 379 VAL A N 1
ATOM 3037 C CA . VAL A 1 379 ? -18.545 -14.043 15.228 1.00 81.00 379 VAL A CA 1
ATOM 3038 C C . VAL A 1 379 ? -19.516 -13.297 16.153 1.00 81.00 379 VAL A C 1
ATOM 3040 O O . VAL A 1 379 ? -19.816 -13.739 17.264 1.00 81.00 379 VAL A O 1
ATOM 3043 N N . ARG A 1 380 ? -20.048 -12.155 15.698 1.00 79.31 380 ARG A N 1
ATOM 3044 C CA . ARG A 1 380 ? -21.078 -11.395 16.412 1.00 79.31 380 ARG A CA 1
ATOM 3045 C C . ARG A 1 380 ? -22.489 -11.915 16.140 1.00 79.31 380 ARG A C 1
ATOM 3047 O O . ARG A 1 380 ? -23.335 -11.787 17.025 1.00 79.31 380 ARG A O 1
ATOM 3054 N N . GLN A 1 381 ? -22.757 -12.446 14.950 1.00 80.12 381 GLN A N 1
ATOM 3055 C CA . GLN A 1 381 ? -24.015 -13.128 14.643 1.00 80.12 381 GLN A CA 1
ATOM 3056 C C . GLN A 1 381 ? -24.146 -14.383 15.509 1.00 80.12 381 GLN A C 1
ATOM 3058 O O . GLN A 1 381 ? -25.124 -14.493 16.240 1.00 80.12 381 GLN A O 1
ATOM 3063 N N . GLU A 1 382 ? -23.113 -15.223 15.575 1.00 82.62 382 GLU A N 1
ATOM 3064 C CA . GLU A 1 382 ? -23.130 -16.435 16.399 1.00 82.62 382 GLU A CA 1
ATOM 3065 C C . GLU A 1 382 ? -23.245 -16.114 17.894 1.00 82.62 382 GLU A C 1
ATOM 3067 O O . GLU A 1 382 ? -24.112 -16.638 18.588 1.00 82.62 382 GLU A O 1
ATOM 3072 N N . LYS A 1 383 ? -22.489 -15.127 18.401 1.00 84.88 383 LYS A N 1
ATOM 3073 C CA . LYS A 1 383 ? -22.666 -14.679 19.795 1.00 84.88 383 LYS A CA 1
ATOM 3074 C C . LYS A 1 383 ? -24.062 -14.083 20.078 1.00 84.88 383 LYS A C 1
ATOM 3076 O O . LYS A 1 383 ? -24.464 -14.018 21.236 1.00 84.88 383 LYS A O 1
ATOM 3081 N N . ARG A 1 384 ? -24.816 -13.648 19.060 1.00 82.62 384 ARG A N 1
ATOM 3082 C CA . ARG A 1 384 ? -26.237 -13.267 19.199 1.00 82.62 384 ARG A CA 1
ATOM 3083 C C . ARG A 1 384 ? -27.181 -14.468 19.105 1.00 82.62 384 ARG A C 1
ATOM 3085 O O . ARG A 1 384 ? -28.191 -14.438 19.798 1.00 82.62 384 ARG A O 1
ATOM 3092 N N . ARG A 1 385 ? -26.869 -15.481 18.286 1.00 84.69 385 ARG A N 1
ATOM 3093 C CA . ARG A 1 385 ? -27.590 -16.766 18.197 1.00 84.69 385 ARG A CA 1
ATOM 3094 C C . ARG A 1 385 ? -27.555 -17.452 19.566 1.00 84.69 385 ARG A C 1
ATOM 3096 O O . ARG A 1 385 ? -28.603 -17.611 20.181 1.00 84.69 385 ARG A O 1
ATOM 3103 N N . LEU A 1 386 ? -26.355 -17.641 20.121 1.00 88.75 386 LEU A N 1
ATOM 3104 C CA . LEU A 1 386 ? -26.120 -18.142 21.482 1.00 88.75 386 LEU A CA 1
ATOM 3105 C C . LEU A 1 386 ? -26.843 -17.327 22.567 1.00 88.75 386 LEU A C 1
ATOM 3107 O O . LEU A 1 386 ? -27.603 -17.898 23.339 1.00 88.75 386 LEU A O 1
ATOM 3111 N N . ALA A 1 387 ? -26.686 -15.998 22.605 1.00 88.56 387 ALA A N 1
ATOM 3112 C CA . ALA A 1 387 ? -27.330 -15.179 23.642 1.00 88.56 387 ALA A CA 1
ATOM 3113 C C . ALA A 1 387 ? -28.873 -15.183 23.559 1.00 88.56 387 ALA A C 1
ATOM 3115 O O . ALA A 1 387 ? -29.543 -15.094 24.583 1.00 88.56 387 ALA A O 1
ATOM 3116 N N . ARG A 1 388 ? -29.453 -15.310 22.354 1.00 88.81 388 ARG A N 1
ATOM 3117 C CA . ARG A 1 388 ? -30.902 -15.523 22.178 1.00 88.81 388 ARG A CA 1
ATOM 3118 C C . ARG A 1 388 ? -31.331 -16.912 22.644 1.00 88.81 388 ARG A C 1
ATOM 3120 O O . ARG A 1 388 ? -32.397 -17.037 23.230 1.00 88.81 388 ARG A O 1
ATOM 3127 N N . LEU A 1 389 ? -30.517 -17.935 22.391 1.00 89.44 389 LEU A N 1
ATOM 3128 C CA . LEU A 1 389 ? -30.764 -19.313 22.815 1.00 89.44 389 LEU A CA 1
ATOM 3129 C C . LEU A 1 389 ? -30.713 -19.427 24.352 1.00 89.44 389 LEU A C 1
ATOM 3131 O O . LEU A 1 389 ? -31.593 -20.044 24.945 1.00 89.44 389 LEU A O 1
ATOM 3135 N N . GLU A 1 390 ? -29.768 -18.745 25.007 1.00 90.50 390 GLU A N 1
ATOM 3136 C CA . GLU A 1 390 ? -29.728 -18.557 26.468 1.00 90.50 390 GLU A CA 1
ATOM 3137 C C . GLU A 1 390 ? -30.988 -17.833 26.989 1.00 90.50 390 GLU A C 1
ATOM 3139 O O . GLU A 1 390 ? -31.625 -18.305 27.930 1.00 90.50 390 GLU A O 1
ATOM 3144 N N . GLU A 1 391 ? -31.398 -16.725 26.356 1.00 91.75 391 GLU A N 1
ATOM 3145 C CA . GLU A 1 391 ? -32.605 -15.965 26.731 1.00 91.75 391 GLU A CA 1
ATOM 3146 C C . GLU A 1 391 ? -33.901 -16.784 26.552 1.00 91.75 391 GLU A C 1
ATOM 3148 O O . GLU A 1 391 ? -34.819 -16.686 27.369 1.00 91.75 391 GLU A O 1
ATOM 3153 N N . LEU A 1 392 ? -33.981 -17.615 25.508 1.00 89.50 392 LEU A N 1
ATOM 3154 C CA . LEU A 1 392 ? -35.097 -18.532 25.267 1.00 89.50 392 LEU A CA 1
ATOM 3155 C C . LEU A 1 392 ? -35.119 -19.671 26.291 1.00 89.50 392 LEU A C 1
ATOM 3157 O O . LEU A 1 392 ? -36.172 -19.917 26.874 1.00 89.50 392 LEU A O 1
ATOM 3161 N N . LYS A 1 393 ? -33.976 -20.307 26.586 1.00 90.94 393 LYS A N 1
ATOM 3162 C CA . LYS A 1 393 ? -33.875 -21.332 27.642 1.00 90.94 393 LYS A CA 1
ATOM 3163 C C . LYS A 1 393 ? -34.283 -20.780 29.011 1.00 90.94 393 LYS A C 1
ATOM 3165 O O . LYS A 1 393 ? -35.041 -21.434 29.720 1.00 90.94 393 LYS A O 1
ATOM 3170 N N . ALA A 1 394 ? -33.870 -19.557 29.351 1.00 90.88 394 ALA A N 1
ATOM 3171 C CA . ALA A 1 394 ? -34.286 -18.896 30.589 1.00 90.88 394 ALA A CA 1
ATOM 3172 C C . ALA A 1 394 ? -35.810 -18.672 30.655 1.00 90.88 394 ALA A C 1
ATOM 3174 O O . ALA A 1 394 ? -36.427 -18.959 31.679 1.00 90.88 394 ALA A O 1
ATOM 3175 N N . LYS A 1 395 ? -36.438 -18.224 29.558 1.00 90.75 395 LYS A N 1
ATOM 3176 C CA . LYS A 1 395 ? -37.901 -18.047 29.486 1.00 90.75 395 LYS A CA 1
ATOM 3177 C C . LYS A 1 395 ? -38.661 -19.370 29.527 1.00 90.75 395 LYS A C 1
ATOM 3179 O O . LYS A 1 395 ? -39.694 -19.434 30.181 1.00 90.75 395 LYS A O 1
ATOM 3184 N N . MET A 1 396 ? -38.156 -20.418 28.875 1.00 84.50 396 MET A N 1
ATOM 3185 C CA . MET A 1 396 ? -38.744 -21.760 28.947 1.00 84.50 396 MET A CA 1
ATOM 3186 C C . MET A 1 396 ? -38.687 -22.311 30.375 1.00 84.50 396 MET A C 1
ATOM 3188 O O . MET A 1 396 ? -39.705 -22.779 30.872 1.00 84.50 396 MET A O 1
ATOM 3192 N N . ALA A 1 397 ? -37.560 -22.159 31.077 1.00 87.81 397 ALA A N 1
ATOM 3193 C CA . ALA A 1 397 ? -37.446 -22.532 32.488 1.00 87.81 397 ALA A CA 1
ATOM 3194 C C . ALA A 1 397 ? -38.382 -21.709 33.399 1.00 87.81 397 ALA A C 1
ATOM 3196 O O . ALA A 1 397 ? -38.975 -22.253 34.327 1.00 87.81 397 ALA A O 1
ATOM 3197 N N . GLU A 1 398 ? -38.576 -20.413 33.124 1.00 88.62 398 GLU A N 1
ATOM 3198 C CA . GLU A 1 398 ? -39.534 -19.574 33.860 1.00 88.62 398 GLU A CA 1
ATOM 3199 C C . GLU A 1 398 ? -40.999 -19.975 33.586 1.00 88.62 398 GLU A C 1
ATOM 3201 O O . GLU A 1 398 ? -41.829 -19.941 34.495 1.00 88.62 398 GLU A O 1
ATOM 3206 N N . ILE A 1 399 ? -41.326 -20.377 32.352 1.00 87.69 399 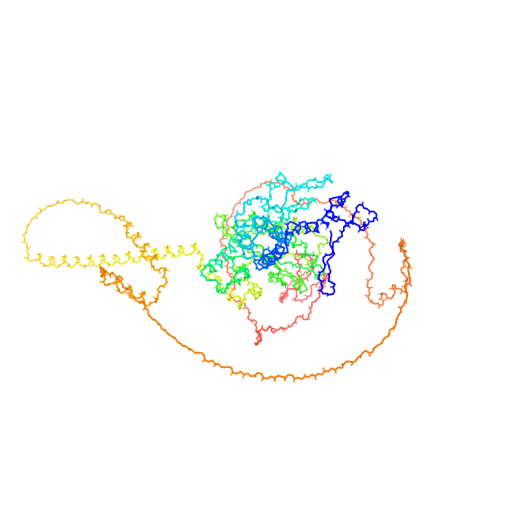ILE A N 1
ATOM 3207 C CA . ILE A 1 399 ? -42.647 -20.903 31.975 1.00 87.69 399 ILE A CA 1
ATOM 3208 C C . ILE A 1 399 ? -42.886 -22.269 32.618 1.00 87.69 399 ILE A C 1
ATOM 3210 O O . ILE A 1 399 ? -43.966 -22.482 33.166 1.00 87.69 399 ILE A O 1
ATOM 3214 N N . GLN A 1 400 ? -41.899 -23.168 32.595 1.00 81.56 400 GLN A N 1
ATOM 3215 C CA . GLN A 1 400 ? -42.017 -24.480 33.224 1.00 81.56 400 GLN A CA 1
ATOM 3216 C C . GLN A 1 400 ? -42.202 -24.326 34.731 1.00 81.56 400 GLN A C 1
ATOM 3218 O O . GLN A 1 400 ? -43.223 -24.768 35.242 1.00 81.56 400 GLN A O 1
ATOM 3223 N N . LYS A 1 401 ? -41.364 -23.527 35.406 1.00 85.75 401 LYS A N 1
ATOM 3224 C CA . LYS A 1 401 ? -41.551 -23.224 36.830 1.00 85.75 401 LYS A CA 1
ATOM 3225 C C . LYS A 1 401 ? -42.945 -22.659 37.140 1.00 85.75 401 LYS A C 1
ATOM 3227 O O . LYS A 1 401 ? -43.515 -22.975 38.177 1.00 85.75 401 LYS A O 1
ATOM 3232 N N . LYS A 1 402 ? -43.530 -21.847 36.251 1.00 85.50 402 LYS A N 1
ATOM 3233 C CA . LYS A 1 402 ? -44.909 -21.345 36.406 1.00 85.50 402 LYS A CA 1
ATOM 3234 C C . LYS A 1 402 ? -45.979 -22.418 36.187 1.00 85.50 402 LYS A C 1
ATOM 3236 O O . LYS A 1 402 ? -47.017 -22.326 36.836 1.00 85.50 402 LYS A O 1
ATOM 3241 N N . LYS A 1 403 ? -45.746 -23.417 35.327 1.00 80.44 403 LYS A N 1
ATOM 3242 C CA . LYS A 1 403 ? -46.593 -24.619 35.229 1.00 80.44 403 LYS A CA 1
ATOM 3243 C C . LYS A 1 403 ? -46.468 -25.473 36.487 1.00 80.44 403 LYS A C 1
ATOM 3245 O O . LYS A 1 403 ? -47.493 -25.858 37.037 1.00 80.44 403 LYS A O 1
ATOM 3250 N N . ASP A 1 404 ? -45.252 -25.697 36.976 1.00 78.44 404 ASP A N 1
ATOM 3251 C CA . ASP A 1 404 ? -44.983 -26.474 38.189 1.00 78.44 404 ASP A CA 1
ATOM 3252 C C . ASP A 1 404 ? -45.657 -25.800 39.397 1.00 78.44 404 ASP A C 1
ATOM 3254 O O . ASP A 1 404 ? -46.479 -26.406 40.071 1.00 78.44 404 ASP A O 1
ATOM 3258 N N . GLU A 1 405 ? -45.453 -24.489 39.586 1.00 79.06 405 GLU A N 1
ATOM 3259 C CA . GLU A 1 405 ? -46.130 -23.667 40.603 1.00 79.06 405 GLU A CA 1
ATOM 3260 C C . GLU A 1 405 ? -47.662 -23.568 40.429 1.00 79.06 405 GLU A C 1
ATOM 3262 O O . GLU A 1 405 ? -48.337 -23.077 41.341 1.00 79.06 405 GLU A O 1
ATOM 3267 N N . GLN A 1 406 ? -48.220 -23.952 39.276 1.00 73.56 406 GLN A N 1
ATOM 3268 C CA . GLN A 1 406 ? -49.665 -24.082 39.052 1.00 73.56 406 GLN A CA 1
ATOM 3269 C C . GLN A 1 406 ? -50.154 -25.505 39.341 1.00 73.56 406 GLN A C 1
ATOM 3271 O O . GLN A 1 406 ? -51.202 -25.648 39.964 1.00 73.56 406 GLN A O 1
ATOM 3276 N N . GLN A 1 407 ? -49.397 -26.541 38.970 1.00 71.50 407 GLN A N 1
ATOM 3277 C CA . GLN A 1 407 ? -49.690 -27.928 39.334 1.00 71.50 407 GLN A CA 1
ATOM 3278 C C . GLN A 1 407 ? -49.602 -28.136 40.847 1.00 71.50 407 GLN A C 1
ATOM 3280 O O . GLN A 1 407 ? -50.502 -28.743 41.411 1.00 71.50 407 GLN A O 1
ATOM 3285 N N . ASP A 1 408 ? -48.614 -27.553 41.523 1.00 73.44 408 ASP A N 1
ATOM 3286 C CA . ASP A 1 408 ? -48.475 -27.618 42.983 1.00 73.44 408 ASP A CA 1
ATOM 3287 C C . ASP A 1 408 ? -49.644 -26.928 43.708 1.00 73.44 408 ASP A C 1
ATOM 3289 O O . ASP A 1 408 ? -50.109 -27.399 44.740 1.00 73.44 408 ASP A O 1
ATOM 3293 N N . LYS A 1 409 ? -50.173 -25.830 43.144 1.00 74.38 409 LYS A N 1
ATOM 3294 C CA . LYS A 1 409 ? -51.381 -25.143 43.647 1.00 74.38 409 LYS A CA 1
ATOM 3295 C C . LYS A 1 409 ? -52.685 -25.857 43.282 1.00 74.38 409 LYS A C 1
ATOM 3297 O O . LYS A 1 409 ? -53.711 -25.560 43.887 1.00 74.38 409 LYS A O 1
ATOM 3302 N N . LYS A 1 410 ? -52.654 -26.746 42.287 1.00 70.75 410 LYS A N 1
ATOM 3303 C CA . LYS A 1 410 ? -53.777 -27.608 41.913 1.00 70.75 410 LYS A CA 1
ATOM 3304 C C . LYS A 1 410 ? -53.810 -28.838 42.825 1.00 70.75 410 LYS A C 1
ATOM 3306 O O . LYS A 1 410 ? -54.814 -29.035 43.491 1.00 70.75 410 LYS A O 1
ATOM 3311 N N . ARG A 1 411 ? -52.670 -29.520 42.998 1.00 68.00 411 ARG A N 1
ATOM 3312 C CA . ARG A 1 411 ? -52.459 -30.579 43.999 1.00 68.00 411 ARG A CA 1
ATOM 3313 C C . ARG A 1 411 ? -52.844 -30.118 45.401 1.00 68.00 411 ARG A C 1
ATOM 3315 O O . ARG A 1 411 ? -53.723 -30.719 45.979 1.00 68.00 411 ARG A O 1
ATOM 3322 N N . LYS A 1 412 ? -52.354 -28.969 45.879 1.00 69.38 412 LYS A N 1
ATOM 3323 C CA . LYS A 1 412 ? -52.727 -28.407 47.200 1.00 69.38 412 LYS A CA 1
ATOM 3324 C C . LYS A 1 412 ? -54.157 -27.858 47.310 1.00 69.38 412 LYS A C 1
ATOM 3326 O O . LYS A 1 412 ? -54.505 -27.260 48.323 1.00 69.38 412 LYS A O 1
ATOM 3331 N N . ARG A 1 413 ? -54.971 -27.990 46.260 1.00 65.62 413 ARG A N 1
ATOM 3332 C CA . ARG A 1 413 ? -56.432 -27.857 46.339 1.00 65.62 413 ARG A CA 1
ATOM 3333 C C . ARG A 1 413 ? -57.089 -29.223 46.352 1.00 65.62 413 ARG A C 1
ATOM 3335 O O . ARG A 1 413 ? -57.928 -29.446 47.203 1.00 65.62 413 ARG A O 1
ATOM 3342 N N . GLU A 1 414 ? -56.647 -30.119 45.479 1.00 64.06 414 GLU A N 1
ATOM 3343 C CA . GLU A 1 414 ? -57.115 -31.504 45.405 1.00 64.06 414 GLU A CA 1
ATOM 3344 C C . GLU A 1 414 ? -56.844 -32.248 46.730 1.00 64.06 414 GLU A C 1
ATOM 3346 O O . GLU A 1 414 ? -57.757 -32.851 47.263 1.00 64.06 414 GLU A O 1
ATOM 3351 N N . GLU A 1 415 ? -55.674 -32.071 47.353 1.00 63.00 415 GLU A N 1
ATOM 3352 C CA . GLU A 1 415 ? -55.327 -32.562 48.701 1.00 63.00 415 GLU A CA 1
ATOM 3353 C C . GLU A 1 415 ? -56.230 -31.978 49.807 1.00 63.00 415 GLU A C 1
ATOM 3355 O O . GLU A 1 415 ? -56.510 -32.656 50.787 1.00 63.00 415 GLU A O 1
ATOM 3360 N N . VAL A 1 416 ? -56.699 -30.730 49.671 1.00 62.97 416 VAL A N 1
ATOM 3361 C CA . VAL A 1 416 ? -57.570 -30.074 50.672 1.00 62.97 416 VAL A CA 1
ATOM 3362 C C . VAL A 1 416 ? -59.039 -30.451 50.465 1.00 62.97 416 VAL A C 1
ATOM 3364 O O . VAL A 1 416 ? -59.768 -30.613 51.436 1.00 62.97 416 VAL A O 1
ATOM 3367 N N . GLU A 1 417 ? -59.469 -30.629 49.217 1.00 59.56 417 GLU A N 1
ATOM 3368 C CA . GLU A 1 417 ? -60.783 -31.178 48.873 1.00 59.56 417 GLU A CA 1
ATOM 3369 C C . GLU A 1 417 ? -60.856 -32.668 49.287 1.00 59.56 417 GLU A C 1
ATOM 3371 O O . GLU A 1 417 ? -61.850 -33.081 49.880 1.00 59.56 417 GLU A O 1
ATOM 3376 N N . GLU A 1 418 ? -59.775 -33.445 49.121 1.00 57.41 418 GLU A N 1
ATOM 3377 C CA . GLU A 1 418 ? -59.647 -34.810 49.657 1.00 57.41 418 GLU A CA 1
ATOM 3378 C C . GLU A 1 418 ? -59.583 -34.844 51.198 1.00 57.41 418 GLU A C 1
ATOM 3380 O O . GLU A 1 418 ? -60.224 -35.707 51.792 1.00 57.41 418 GLU A O 1
ATOM 3385 N N . GLU A 1 419 ? -58.895 -33.913 51.880 1.00 55.69 419 GLU A N 1
ATOM 3386 C CA . GLU A 1 419 ? -58.945 -33.809 53.354 1.00 55.69 419 GLU A CA 1
ATOM 3387 C C . GLU A 1 419 ? -60.347 -33.419 53.872 1.00 55.69 419 GLU A C 1
ATOM 3389 O O . GLU A 1 419 ? -60.783 -33.952 54.897 1.00 55.69 419 GLU A O 1
ATOM 3394 N N . GLU A 1 420 ? -61.092 -32.547 53.178 1.00 53.72 420 GLU A N 1
ATOM 3395 C CA . GLU A 1 420 ? -62.478 -32.202 53.542 1.00 53.72 420 GLU A CA 1
ATOM 3396 C C . GLU A 1 420 ? -63.478 -33.349 53.271 1.00 53.72 420 GLU A C 1
ATOM 3398 O O . GLU A 1 420 ? -64.446 -33.495 54.027 1.00 53.72 420 GLU A O 1
ATOM 3403 N N . GLU A 1 421 ? -63.243 -34.213 52.273 1.00 50.94 421 GLU A N 1
ATOM 3404 C CA . GLU A 1 421 ? -64.021 -35.451 52.082 1.00 50.94 421 GLU A CA 1
ATOM 3405 C C . GLU A 1 421 ? -63.624 -36.558 53.083 1.00 50.94 421 GLU A C 1
ATOM 3407 O O . GLU A 1 421 ? -64.501 -37.188 53.687 1.00 50.94 421 GLU A O 1
ATOM 3412 N N . LEU A 1 422 ? -62.327 -36.757 53.353 1.00 48.50 422 LEU A N 1
ATOM 3413 C CA . LEU A 1 422 ? -61.827 -37.713 54.356 1.00 48.50 422 LEU A CA 1
ATOM 3414 C C . LEU A 1 422 ? -62.261 -37.350 55.784 1.00 48.50 422 LEU A C 1
ATOM 3416 O O . LEU A 1 422 ? -62.494 -38.242 56.601 1.00 48.50 422 LEU A O 1
ATOM 3420 N N . ALA A 1 423 ? -62.484 -36.066 56.078 1.00 46.84 423 ALA A N 1
ATOM 3421 C CA . ALA A 1 423 ? -63.074 -35.619 57.341 1.00 46.84 423 ALA A CA 1
ATOM 3422 C C . ALA A 1 423 ? -64.497 -36.169 57.605 1.00 46.84 423 ALA A C 1
ATOM 3424 O O . ALA A 1 423 ? -64.988 -36.058 58.732 1.00 46.84 423 ALA A O 1
ATOM 3425 N N . GLN A 1 424 ? -65.159 -36.786 56.613 1.00 46.28 424 GLN A N 1
ATOM 3426 C CA . GLN A 1 424 ? -66.442 -37.481 56.786 1.00 46.28 424 GLN A CA 1
ATOM 3427 C C . GLN A 1 424 ? -66.323 -39.013 56.925 1.00 46.28 424 GLN A C 1
ATOM 3429 O O . GLN A 1 424 ? -67.330 -39.659 57.228 1.00 46.28 424 GLN A O 1
ATOM 3434 N N . VAL A 1 425 ? -65.134 -39.613 56.757 1.00 43.34 425 VAL A N 1
ATOM 3435 C CA . VAL A 1 425 ? -64.936 -41.076 56.835 1.00 43.34 425 VAL A CA 1
ATOM 3436 C C . VAL A 1 425 ? -63.683 -41.436 57.643 1.00 43.34 425 VAL A C 1
ATOM 3438 O O . VAL A 1 425 ? -62.580 -41.529 57.116 1.00 43.34 425 VAL A O 1
ATOM 3441 N N . VAL A 1 426 ? -63.872 -41.721 58.935 1.00 38.81 426 VAL A N 1
ATOM 3442 C CA . VAL A 1 426 ? -62.821 -42.239 59.830 1.00 38.81 426 VAL A CA 1
ATOM 3443 C C . VAL A 1 426 ? -63.045 -43.725 60.107 1.00 38.81 426 VAL A C 1
ATOM 3445 O O . VAL A 1 426 ? -64.063 -44.051 60.709 1.00 38.81 426 VAL A O 1
ATOM 3448 N N . VAL A 1 427 ? -62.076 -44.580 59.748 1.00 35.62 427 VAL A N 1
ATOM 3449 C CA . VAL A 1 427 ? -61.639 -45.817 60.446 1.00 35.62 427 VAL A CA 1
ATOM 3450 C C . VAL A 1 427 ? -60.230 -46.189 59.918 1.00 35.62 427 VAL A C 1
ATOM 3452 O O . VAL A 1 427 ? -60.009 -46.115 58.716 1.00 35.62 427 VAL A O 1
ATOM 3455 N N . GLU A 1 428 ? -59.331 -46.526 60.855 1.00 34.88 428 GLU A N 1
ATOM 3456 C CA . GLU A 1 428 ? -58.100 -47.376 60.872 1.00 34.88 428 GLU A CA 1
ATOM 3457 C C . GLU A 1 428 ? -57.501 -47.946 59.542 1.00 34.88 428 GLU A C 1
ATOM 3459 O O . GLU A 1 428 ? -58.215 -48.221 58.587 1.00 34.88 428 GLU A O 1
ATOM 3464 N N . GLU A 1 429 ? -56.190 -48.222 59.390 1.00 31.42 429 GLU A N 1
ATOM 3465 C CA . GLU A 1 429 ? -55.121 -48.547 60.370 1.00 31.42 429 GLU A CA 1
ATOM 3466 C C . GLU A 1 429 ? -53.681 -48.199 59.846 1.00 31.42 429 GLU A C 1
ATOM 3468 O O . GLU A 1 429 ? -53.524 -47.492 58.851 1.00 31.42 429 GLU A O 1
ATOM 3473 N N . GLU A 1 430 ? -52.608 -48.649 60.519 1.00 30.33 430 GLU A N 1
ATOM 3474 C CA . GLU A 1 430 ? -51.197 -48.220 60.335 1.00 30.33 430 GLU A CA 1
ATOM 3475 C C . GLU A 1 430 ? -50.348 -49.035 59.311 1.00 30.33 430 GLU A C 1
ATOM 3477 O O . GLU A 1 430 ? -50.544 -50.240 59.174 1.00 30.33 430 GLU A O 1
ATOM 3482 N N . THR A 1 431 ? -49.292 -48.449 58.694 1.00 27.62 431 THR A N 1
ATOM 3483 C CA . THR A 1 431 ? -47.845 -48.744 58.992 1.00 27.62 431 THR A CA 1
ATOM 3484 C C . THR A 1 431 ? -46.776 -48.256 57.962 1.00 27.62 431 THR A C 1
ATOM 3486 O O . THR A 1 431 ? -46.751 -48.655 56.808 1.00 27.62 431 THR A O 1
ATOM 3489 N N . ALA A 1 432 ? -45.813 -47.464 58.467 1.00 28.77 432 ALA A N 1
ATOM 3490 C CA . ALA A 1 432 ? -44.342 -47.440 58.243 1.00 28.77 432 ALA A CA 1
ATOM 3491 C C . ALA A 1 432 ? -43.612 -47.600 56.862 1.00 28.77 432 ALA A C 1
ATOM 3493 O O . ALA A 1 432 ? -43.578 -48.686 56.297 1.00 28.77 432 ALA A O 1
ATOM 3494 N N . ASN A 1 433 ? -42.728 -46.609 56.574 1.00 29.81 433 ASN A N 1
ATOM 3495 C CA . ASN A 1 433 ? -41.408 -46.681 55.867 1.00 29.81 433 ASN A CA 1
ATOM 3496 C C . ASN A 1 433 ? -41.355 -47.083 54.367 1.00 29.81 433 ASN A C 1
ATOM 3498 O O . ASN A 1 433 ? -42.188 -47.838 53.896 1.00 29.81 433 ASN A O 1
ATOM 3502 N N . THR A 1 434 ? -40.379 -46.690 53.525 1.00 27.06 434 THR A N 1
ATOM 3503 C CA . THR A 1 434 ? -39.259 -45.696 53.501 1.00 27.06 434 THR A CA 1
ATOM 3504 C C . THR A 1 434 ? -39.283 -45.065 52.087 1.00 27.06 434 THR A C 1
ATOM 3506 O O . THR A 1 434 ? -39.651 -45.759 51.149 1.00 27.06 434 THR A O 1
ATOM 3509 N N . GLY A 1 435 ? -38.976 -43.791 51.819 1.00 34.25 435 GLY A N 1
ATOM 3510 C CA . GLY A 1 435 ? -37.689 -43.119 52.045 1.00 34.25 435 GLY A CA 1
ATOM 3511 C C . GLY A 1 435 ? -36.749 -43.311 50.839 1.00 34.25 435 GLY A C 1
ATOM 3512 O O . GLY A 1 435 ? -36.135 -44.368 50.743 1.00 34.25 435 GLY A O 1
ATOM 3513 N N . ASP A 1 436 ? -36.634 -42.310 49.953 1.00 27.59 436 ASP A N 1
ATOM 3514 C CA . ASP A 1 436 ? -35.704 -42.307 48.802 1.00 27.59 436 ASP A CA 1
ATOM 3515 C C . ASP A 1 436 ? -35.297 -40.865 48.397 1.00 27.59 436 ASP A C 1
ATOM 3517 O O . ASP A 1 436 ? -36.031 -39.912 48.682 1.00 27.59 436 ASP A O 1
ATOM 3521 N N . GLU A 1 437 ? -34.128 -40.677 47.770 1.00 36.38 437 GLU A N 1
ATOM 3522 C CA . GLU A 1 437 ? -33.550 -39.348 47.476 1.00 36.38 437 GLU A CA 1
ATOM 3523 C C . GLU A 1 437 ? -33.868 -38.843 46.053 1.00 36.38 437 GLU A C 1
ATOM 3525 O O . GLU A 1 437 ? -33.365 -39.357 45.053 1.00 36.38 437 GLU A O 1
ATOM 3530 N N . ALA A 1 438 ? -34.632 -37.749 45.948 1.00 30.06 438 ALA A N 1
ATOM 3531 C CA . ALA A 1 438 ? -34.900 -37.087 44.670 1.00 30.06 438 ALA A CA 1
ATOM 3532 C C . ALA A 1 438 ? -33.660 -36.331 44.144 1.00 30.06 438 ALA A C 1
ATOM 3534 O O . ALA A 1 438 ? -33.377 -35.199 44.545 1.00 30.06 438 ALA A O 1
ATOM 3535 N N . THR A 1 439 ? -32.932 -36.945 43.209 1.00 32.09 439 THR A N 1
ATOM 3536 C CA . THR A 1 439 ? -31.885 -36.266 42.428 1.00 32.09 439 THR A CA 1
ATOM 3537 C C . THR A 1 439 ? -32.495 -35.459 41.269 1.00 32.09 439 THR A C 1
ATOM 3539 O O . THR A 1 439 ? -33.508 -35.871 40.705 1.00 32.09 439 THR A O 1
ATOM 3542 N N . PRO A 1 440 ? -31.928 -34.293 40.900 1.00 35.75 440 PRO A N 1
ATOM 3543 C CA . PRO A 1 440 ? -32.455 -33.483 39.803 1.00 35.75 440 PRO A CA 1
ATOM 3544 C C . PRO A 1 440 ? -32.087 -34.085 38.439 1.00 35.75 440 PRO A C 1
ATOM 3546 O O . PRO A 1 440 ? -30.916 -34.365 38.173 1.00 35.75 440 PRO A O 1
ATOM 3549 N N . GLU A 1 441 ? -33.080 -34.242 37.562 1.00 36.12 441 GLU A N 1
ATOM 3550 C CA . GLU A 1 441 ? -32.891 -34.788 36.213 1.00 36.12 441 GLU A CA 1
ATOM 3551 C C . GLU A 1 441 ? -31.980 -33.909 35.326 1.00 36.12 441 GLU A C 1
ATOM 3553 O O . GLU A 1 441 ? -31.967 -32.677 35.455 1.00 36.12 441 GLU A O 1
ATOM 3558 N N . PRO A 1 442 ? -31.215 -34.512 34.394 1.00 36.81 442 PRO A N 1
ATOM 3559 C CA . PRO A 1 442 ? -30.429 -33.766 33.419 1.00 36.81 442 PRO A CA 1
ATOM 3560 C C . PRO A 1 442 ? -31.329 -33.088 32.375 1.00 36.81 442 PRO A C 1
ATOM 3562 O O . PRO A 1 442 ? -32.332 -33.642 31.932 1.00 36.81 442 PRO A O 1
ATOM 3565 N N . VAL A 1 443 ? -30.932 -31.893 31.928 1.00 42.41 443 VAL A N 1
ATOM 3566 C CA . VAL A 1 443 ? -31.652 -31.130 30.893 1.00 42.41 443 VAL A CA 1
ATOM 3567 C C . VAL A 1 443 ? -31.738 -31.945 29.598 1.00 42.41 443 VAL A C 1
ATOM 3569 O O . VAL A 1 443 ? -30.704 -32.275 29.021 1.00 42.41 443 VAL A O 1
ATOM 3572 N N . ASN A 1 444 ? -32.959 -32.225 29.131 1.00 49.66 444 ASN A N 1
ATOM 3573 C CA . ASN A 1 444 ? -33.210 -33.073 27.965 1.00 49.66 444 ASN A CA 1
ATOM 3574 C C . ASN A 1 444 ? -32.515 -32.535 26.697 1.00 49.66 444 ASN A C 1
ATOM 3576 O O . ASN A 1 444 ? -32.851 -31.462 26.187 1.00 49.66 444 ASN A O 1
ATOM 3580 N N . GLU A 1 445 ? -31.560 -33.299 26.162 1.00 47.69 445 GLU A N 1
ATOM 3581 C CA . GLU A 1 445 ? -30.804 -32.916 24.969 1.00 47.69 445 GLU A CA 1
ATOM 3582 C C . GLU A 1 445 ? -31.698 -32.805 23.722 1.00 47.69 445 GLU A C 1
ATOM 3584 O O . GLU A 1 445 ? -31.442 -31.947 22.871 1.00 47.69 445 GLU A O 1
ATOM 3589 N N . GLU A 1 446 ? -32.777 -33.589 23.615 1.00 48.38 446 GLU A N 1
ATOM 3590 C CA . GLU A 1 446 ? -33.685 -33.556 22.461 1.00 48.38 446 GLU A CA 1
ATOM 3591 C C . GLU A 1 446 ? -34.398 -32.206 22.326 1.00 48.38 446 GLU A C 1
ATOM 3593 O O . GLU A 1 446 ? -34.393 -31.624 21.239 1.00 48.38 446 GLU A O 1
ATOM 3598 N N . GLU A 1 447 ? -34.910 -31.637 23.424 1.00 52.97 447 GLU A N 1
ATOM 3599 C CA . GLU A 1 447 ? -35.510 -30.294 23.411 1.00 52.97 447 GLU A CA 1
ATOM 3600 C C . GLU A 1 447 ? -34.502 -29.230 22.966 1.00 52.97 447 GLU A C 1
ATOM 3602 O O . GLU A 1 447 ? -34.848 -28.300 22.235 1.00 52.97 447 GLU A O 1
ATOM 3607 N N . THR A 1 448 ? -33.228 -29.366 23.355 1.00 48.66 448 THR A N 1
ATOM 3608 C CA . THR A 1 448 ? -32.195 -28.404 22.945 1.00 48.66 448 THR A CA 1
ATOM 3609 C C . THR A 1 448 ? -31.873 -28.486 21.451 1.00 48.66 448 THR A C 1
ATOM 3611 O O . THR A 1 448 ? -31.703 -27.443 20.819 1.00 48.66 448 THR A O 1
ATOM 3614 N N . ASN A 1 449 ? -31.882 -29.691 20.872 1.00 50.84 449 ASN A N 1
ATOM 3615 C CA . ASN A 1 449 ? -31.734 -29.908 19.432 1.00 50.84 449 ASN A CA 1
ATOM 3616 C C . ASN A 1 449 ? -32.959 -29.403 18.645 1.00 50.84 449 ASN A C 1
ATOM 3618 O O . ASN A 1 449 ? -32.821 -28.874 17.540 1.00 50.84 449 ASN A O 1
ATOM 3622 N N . LEU A 1 450 ? -34.161 -29.541 19.211 1.00 60.16 450 LEU A N 1
ATOM 3623 C CA . LEU A 1 450 ? -35.413 -29.085 18.603 1.00 60.16 450 LEU A CA 1
ATOM 3624 C C . LEU A 1 450 ? -35.502 -27.545 18.603 1.00 60.16 450 LEU A C 1
ATOM 3626 O O . LEU A 1 450 ? -35.858 -26.948 17.587 1.00 60.16 450 LEU A O 1
ATOM 3630 N N . LEU A 1 451 ? -35.060 -26.899 19.690 1.00 56.06 451 LEU A N 1
ATOM 3631 C CA . LEU A 1 451 ? -34.905 -25.442 19.783 1.00 56.06 451 LEU A CA 1
ATOM 3632 C C . LEU A 1 451 ? -33.857 -24.880 18.810 1.00 56.06 451 LEU A C 1
ATOM 3634 O O . LEU A 1 451 ? -34.072 -23.799 18.263 1.00 56.06 451 LEU A O 1
ATOM 3638 N N . GLU A 1 452 ? -32.739 -25.576 18.577 1.00 53.66 452 GLU A N 1
ATOM 3639 C CA . GLU A 1 452 ? -31.732 -25.115 17.610 1.00 53.66 452 GLU A CA 1
ATOM 3640 C C . GLU A 1 452 ? -32.273 -25.160 16.171 1.00 53.66 452 GLU A C 1
ATOM 3642 O O . GLU A 1 452 ? -32.178 -24.164 15.452 1.00 53.66 452 GLU A O 1
ATOM 3647 N N . ARG A 1 453 ? -32.952 -26.251 15.785 1.00 59.81 453 ARG A N 1
ATOM 3648 C CA . ARG A 1 453 ? -33.621 -26.369 14.474 1.00 59.81 453 ARG A CA 1
ATOM 3649 C C . ARG A 1 453 ? -34.676 -25.280 14.259 1.00 59.81 453 ARG A C 1
ATOM 3651 O O . ARG A 1 453 ? -34.695 -24.656 13.201 1.00 59.81 453 ARG A O 1
ATOM 3658 N N . ALA A 1 454 ? -35.507 -25.014 15.270 1.00 58.03 454 ALA A N 1
ATOM 3659 C CA . ALA A 1 454 ? -36.531 -23.969 15.215 1.00 58.03 454 ALA A CA 1
ATOM 3660 C C . ALA A 1 454 ? -35.941 -22.550 15.072 1.00 58.03 454 ALA A C 1
ATOM 3662 O O . ALA A 1 454 ? -36.575 -21.664 14.494 1.00 58.03 454 ALA A O 1
ATOM 3663 N N . LEU A 1 455 ? -34.725 -22.316 15.580 1.00 50.94 455 LEU A N 1
ATOM 3664 C CA . LEU A 1 455 ? -34.048 -21.023 15.476 1.00 50.94 455 LEU A CA 1
ATOM 3665 C C . LEU A 1 455 ? -33.519 -20.757 14.058 1.00 50.94 455 LEU A C 1
ATOM 3667 O O . LEU A 1 455 ? -33.544 -19.611 13.605 1.00 50.94 455 LEU A O 1
ATOM 3671 N N . ASP A 1 456 ? -33.076 -21.799 13.355 1.00 46.75 456 ASP A N 1
ATOM 3672 C CA . ASP A 1 456 ? -32.549 -21.674 11.994 1.00 46.75 456 ASP A CA 1
ATOM 3673 C C . ASP A 1 456 ? -33.675 -21.479 10.960 1.00 46.75 456 ASP A C 1
ATOM 3675 O O . ASP A 1 456 ? -33.527 -20.660 10.052 1.00 46.75 456 ASP A O 1
ATOM 3679 N N . THR A 1 457 ? -34.854 -22.090 11.158 1.00 53.84 457 THR A N 1
ATOM 3680 C CA . THR A 1 457 ? -36.055 -21.848 10.325 1.00 53.84 457 THR A CA 1
ATOM 3681 C C . THR A 1 457 ? -36.618 -20.421 10.403 1.00 53.84 457 THR A C 1
ATOM 3683 O O . THR A 1 457 ? -37.424 -20.036 9.563 1.00 53.84 457 THR A O 1
ATOM 3686 N N . VAL A 1 458 ? -36.203 -19.617 11.389 1.00 49.22 458 VAL A N 1
ATOM 3687 C CA . VAL A 1 458 ? -36.653 -18.220 11.586 1.00 49.22 458 VAL A CA 1
ATOM 3688 C C . VAL A 1 458 ? -35.739 -17.203 10.874 1.00 49.22 458 VAL A C 1
ATOM 3690 O O . VAL A 1 458 ? -35.985 -15.997 10.921 1.00 49.22 458 VAL A O 1
ATOM 3693 N N . ASN A 1 459 ? -34.663 -17.659 10.224 1.00 43.97 459 ASN A N 1
ATOM 3694 C CA . ASN A 1 459 ? -33.622 -16.781 9.680 1.00 43.97 459 ASN A CA 1
ATOM 3695 C C . ASN A 1 459 ? -33.782 -16.455 8.179 1.00 43.97 459 ASN A C 1
ATOM 3697 O O . ASN A 1 459 ? -33.177 -15.483 7.721 1.00 43.97 459 ASN A O 1
ATOM 3701 N N . ASP A 1 460 ? -34.600 -17.211 7.437 1.00 37.03 460 ASP A N 1
ATOM 3702 C CA . ASP A 1 460 ? -35.013 -16.861 6.071 1.00 37.03 460 ASP A CA 1
ATOM 3703 C C . ASP A 1 460 ? -36.224 -15.910 6.083 1.00 37.03 460 ASP A C 1
ATOM 3705 O O . ASP A 1 460 ? -37.102 -15.963 6.946 1.00 37.03 460 ASP A O 1
ATOM 3709 N N . GLY A 1 461 ? -36.222 -14.953 5.153 1.00 48.72 461 GLY A N 1
ATOM 3710 C CA . GLY A 1 461 ? -36.981 -13.707 5.283 1.00 48.72 461 GLY A CA 1
ATOM 3711 C C . GLY A 1 461 ? -38.480 -13.800 4.992 1.00 48.72 461 GLY A C 1
ATOM 3712 O O . GLY A 1 461 ? -38.898 -13.435 3.897 1.00 48.72 461 GLY A O 1
ATOM 3713 N N . LYS A 1 462 ? -39.286 -14.168 5.995 1.00 40.53 462 LYS A N 1
ATOM 3714 C CA . LYS A 1 462 ? -40.749 -13.963 5.997 1.00 40.53 462 LYS A CA 1
ATOM 3715 C C . LYS A 1 462 ? -41.164 -12.579 6.511 1.00 40.53 462 LYS A C 1
ATOM 3717 O O . LYS A 1 462 ? -40.405 -11.882 7.192 1.00 40.53 462 LYS A O 1
ATOM 3722 N N . THR A 1 463 ? -42.387 -12.169 6.185 1.00 49.25 463 THR A N 1
ATOM 3723 C CA . THR A 1 463 ? -42.956 -10.873 6.570 1.00 49.25 463 THR A CA 1
ATOM 3724 C C . THR A 1 463 ? -43.442 -10.840 8.025 1.00 49.25 463 THR A C 1
ATOM 3726 O O . THR A 1 463 ? -43.587 -11.854 8.711 1.00 49.25 463 THR A O 1
ATOM 3729 N N . ARG A 1 464 ? -43.690 -9.625 8.532 1.00 41.88 464 ARG A N 1
ATOM 3730 C CA . ARG A 1 464 ? -44.054 -9.379 9.938 1.00 41.88 464 ARG A CA 1
ATOM 3731 C C . ARG A 1 464 ? -45.419 -9.960 10.334 1.00 41.88 464 ARG A C 1
ATOM 3733 O O . ARG A 1 464 ? -45.644 -10.172 11.523 1.00 41.88 464 ARG A O 1
ATOM 3740 N N . GLU A 1 465 ? -46.306 -10.183 9.370 1.00 46.16 465 GLU A N 1
ATOM 3741 C CA . GLU A 1 465 ? -47.672 -10.668 9.602 1.00 46.16 465 GLU A CA 1
ATOM 3742 C C . GLU A 1 465 ? -47.720 -12.204 9.583 1.00 46.16 465 GLU A C 1
ATOM 3744 O O . GLU A 1 465 ? -48.308 -12.801 10.483 1.00 46.16 465 GLU A O 1
ATOM 3749 N N . GLU A 1 466 ? -46.960 -12.859 8.697 1.00 46.34 466 GLU A N 1
ATOM 3750 C CA . GLU A 1 466 ? -46.719 -14.313 8.755 1.00 46.34 466 GLU A CA 1
ATOM 3751 C C . GLU A 1 466 ? -46.101 -14.734 10.099 1.00 46.34 466 GLU A C 1
ATOM 3753 O O . GLU A 1 466 ? -46.562 -15.676 10.741 1.00 46.34 466 GLU A O 1
ATOM 3758 N N . ALA A 1 467 ? -45.110 -13.977 10.587 1.00 44.75 467 ALA A N 1
ATOM 3759 C CA . ALA A 1 467 ? -44.476 -14.213 11.887 1.00 44.75 467 ALA A CA 1
ATOM 3760 C C . ALA A 1 467 ? -45.402 -13.957 13.100 1.00 44.75 467 ALA A C 1
ATOM 3762 O O . ALA A 1 467 ? -45.042 -14.297 14.232 1.00 44.75 467 ALA A O 1
ATOM 3763 N N . ALA A 1 468 ? -46.577 -13.351 12.893 1.00 47.84 468 ALA A N 1
ATOM 3764 C CA . ALA A 1 468 ? -47.639 -13.282 13.895 1.00 47.84 468 ALA A CA 1
ATOM 3765 C C . ALA A 1 468 ? -48.575 -14.499 13.794 1.00 47.84 468 ALA A C 1
ATOM 3767 O O . ALA A 1 468 ? -48.873 -15.109 14.819 1.00 47.84 468 ALA A O 1
ATOM 3768 N N . ALA A 1 469 ? -48.954 -14.905 12.578 1.00 47.19 469 ALA A N 1
ATOM 3769 C CA . ALA A 1 469 ? -49.804 -16.071 12.333 1.00 47.19 469 ALA A CA 1
ATOM 3770 C C . ALA A 1 469 ? -49.160 -17.397 12.791 1.00 47.19 469 ALA A C 1
ATOM 3772 O O . ALA A 1 469 ? -49.816 -18.190 13.465 1.00 47.19 469 ALA A O 1
ATOM 3773 N N . ASP A 1 470 ? -47.867 -17.623 12.521 1.00 43.66 470 ASP A N 1
ATOM 3774 C CA . ASP A 1 470 ? -47.152 -18.822 13.004 1.00 43.66 470 ASP A CA 1
ATOM 3775 C C . ASP A 1 470 ? -47.070 -18.857 14.543 1.00 43.66 470 ASP A C 1
ATOM 3777 O O . ASP A 1 470 ? -47.147 -19.922 15.158 1.00 43.66 470 ASP A O 1
ATOM 3781 N N . ARG A 1 471 ? -46.984 -17.689 15.195 1.00 44.53 471 ARG A N 1
ATOM 3782 C CA . ARG A 1 471 ? -47.014 -17.580 16.663 1.00 44.53 471 ARG A CA 1
ATOM 3783 C C . ARG A 1 471 ? -48.392 -17.912 17.243 1.00 44.53 471 ARG A C 1
ATOM 3785 O O . ARG A 1 471 ? -48.462 -18.405 18.366 1.00 44.53 471 ARG A O 1
ATOM 3792 N N . GLU A 1 472 ? -49.463 -17.642 16.506 1.00 46.72 472 GLU A N 1
ATOM 3793 C CA . GLU A 1 472 ? -50.835 -17.967 16.902 1.00 46.72 472 GLU A CA 1
ATOM 3794 C C . GLU A 1 472 ? -51.137 -19.459 16.669 1.00 46.72 472 GLU A C 1
ATOM 3796 O O . GLU A 1 472 ? -51.637 -20.128 17.572 1.00 46.72 472 GLU A O 1
ATOM 3801 N N . LYS A 1 473 ? -50.685 -20.039 15.544 1.00 50.12 473 LYS A N 1
ATOM 3802 C CA . LYS A 1 473 ? -50.734 -21.495 15.297 1.00 50.12 473 LYS A CA 1
ATOM 3803 C C . LYS A 1 473 ? -49.954 -22.310 16.336 1.00 50.12 473 LYS A C 1
ATOM 3805 O O . LYS A 1 473 ? -50.470 -23.304 16.841 1.00 50.12 473 LYS A O 1
ATOM 3810 N N . LEU A 1 474 ? -48.753 -21.870 16.723 1.00 47.78 474 LEU A N 1
ATOM 3811 C CA . LEU A 1 474 ? -47.963 -22.521 17.783 1.00 47.78 474 LEU A CA 1
ATOM 3812 C C . LEU A 1 474 ? -48.601 -22.429 19.182 1.00 47.78 474 LEU A C 1
ATOM 3814 O O . LEU A 1 474 ? -48.217 -23.189 20.068 1.00 47.78 474 LEU A O 1
ATOM 3818 N N . LEU A 1 475 ? -49.570 -21.530 19.392 1.00 43.28 475 LEU A N 1
ATOM 3819 C CA . LEU A 1 475 ? -50.394 -21.484 20.607 1.00 43.28 475 LEU A CA 1
ATOM 3820 C C . LEU A 1 475 ? -51.673 -22.335 20.495 1.00 43.28 475 LEU A C 1
ATOM 3822 O O . LEU A 1 475 ? -52.228 -22.702 21.527 1.00 43.28 475 LEU A O 1
ATOM 3826 N N . ALA A 1 476 ? -52.123 -22.661 19.277 1.00 42.81 476 ALA A N 1
ATOM 3827 C CA . ALA A 1 476 ? -53.296 -23.500 19.018 1.00 42.81 476 ALA A CA 1
ATOM 3828 C C . ALA A 1 476 ? -52.996 -25.011 19.084 1.00 42.81 476 ALA A C 1
ATOM 3830 O O . ALA A 1 476 ? -53.864 -25.787 19.472 1.00 42.81 476 ALA A O 1
ATOM 3831 N N . GLY A 1 477 ? -51.766 -25.432 18.764 1.00 41.66 477 GLY A N 1
ATOM 3832 C CA . GLY A 1 477 ? -51.288 -26.798 19.026 1.00 41.66 477 GLY A CA 1
ATOM 3833 C C . GLY A 1 477 ? -51.731 -27.882 18.033 1.00 41.66 477 GLY A C 1
ATOM 3834 O O . GLY A 1 477 ? -51.566 -29.064 18.327 1.00 41.66 477 GLY A O 1
ATOM 3835 N N . GLU A 1 478 ? -52.259 -27.512 16.865 1.00 35.06 478 GLU A N 1
ATOM 3836 C CA . GLU A 1 478 ? -52.650 -28.462 15.815 1.00 35.06 478 GLU A CA 1
ATOM 3837 C C . GLU A 1 478 ? -51.519 -28.713 14.806 1.00 35.06 478 GLU A C 1
ATOM 3839 O O . GLU A 1 478 ? -50.894 -27.780 14.296 1.00 35.06 478 GLU A O 1
ATOM 3844 N N . LEU A 1 479 ? -51.266 -29.989 14.498 1.00 31.81 479 LEU A N 1
ATOM 3845 C CA . LEU A 1 479 ? -50.250 -30.414 13.535 1.00 31.81 479 LEU A CA 1
ATOM 3846 C C . LEU A 1 479 ? -50.664 -31.755 12.906 1.00 31.81 479 LEU A C 1
ATOM 3848 O O . LEU A 1 479 ? -50.583 -32.776 13.582 1.00 31.81 479 LEU A O 1
ATOM 3852 N N . ILE A 1 480 ? -51.111 -31.754 11.640 1.00 28.34 480 ILE A N 1
ATOM 3853 C CA . ILE A 1 480 ? -51.152 -32.907 10.709 1.00 28.34 480 ILE A CA 1
ATOM 3854 C C . ILE A 1 480 ? -51.672 -32.456 9.324 1.00 28.34 480 ILE A C 1
ATOM 3856 O O . ILE A 1 480 ? -52.456 -31.518 9.235 1.00 28.34 480 ILE A O 1
ATOM 3860 N N . ALA A 1 481 ? -51.270 -33.201 8.286 1.00 27.44 481 ALA A N 1
ATOM 3861 C CA . ALA A 1 481 ? -51.822 -33.267 6.922 1.00 27.44 481 ALA A CA 1
ATOM 3862 C C . ALA A 1 481 ? -51.516 -32.151 5.888 1.00 27.44 481 ALA A C 1
ATOM 3864 O O . ALA A 1 481 ? -52.032 -31.041 5.948 1.00 27.44 481 ALA A O 1
ATOM 3865 N N . ALA A 1 482 ? -50.820 -32.619 4.843 1.00 27.19 482 ALA A N 1
ATOM 3866 C CA . ALA A 1 482 ? -51.191 -32.533 3.424 1.00 27.19 482 ALA A CA 1
ATOM 3867 C C . ALA A 1 482 ? -50.803 -31.300 2.576 1.00 27.19 482 ALA A C 1
ATOM 3869 O O . ALA A 1 482 ? -51.418 -30.242 2.636 1.00 27.19 482 ALA A O 1
ATOM 3870 N N . ASP A 1 483 ? -49.838 -31.593 1.700 1.00 27.44 483 ASP A N 1
ATOM 3871 C CA . ASP A 1 483 ? -49.891 -31.486 0.235 1.00 27.44 483 ASP A CA 1
ATOM 3872 C C . ASP A 1 483 ? -49.909 -30.113 -0.458 1.00 27.44 483 ASP A C 1
ATOM 3874 O O . ASP A 1 483 ? -50.781 -29.262 -0.282 1.00 27.44 483 ASP A O 1
ATOM 3878 N N . ASP A 1 484 ? -48.933 -29.983 -1.359 1.00 30.94 484 ASP A N 1
ATOM 3879 C CA . ASP A 1 484 ? -48.791 -28.932 -2.357 1.00 30.94 484 ASP A CA 1
ATOM 3880 C C . ASP A 1 484 ? -49.998 -28.861 -3.310 1.00 30.94 484 ASP A C 1
ATOM 3882 O O . ASP A 1 484 ? -50.641 -29.868 -3.613 1.00 30.94 484 ASP A O 1
ATOM 3886 N N . ASN A 1 485 ? -50.242 -27.682 -3.883 1.00 27.14 485 ASN A N 1
ATOM 3887 C CA . ASN A 1 485 ? -50.814 -27.548 -5.224 1.00 27.14 485 ASN A CA 1
ATOM 3888 C C . ASN A 1 485 ? -50.209 -26.315 -5.906 1.00 27.14 485 ASN A C 1
ATOM 3890 O O . ASN A 1 485 ? -50.132 -25.242 -5.304 1.00 27.14 485 ASN A O 1
ATOM 3894 N N . ASP A 1 486 ? -49.800 -26.480 -7.161 1.00 26.59 486 ASP A N 1
ATOM 3895 C CA . ASP A 1 486 ? -49.359 -25.394 -8.033 1.00 26.59 486 ASP A CA 1
ATOM 3896 C C . ASP A 1 486 ? -50.532 -24.492 -8.455 1.00 26.59 486 ASP A C 1
ATOM 3898 O O . ASP A 1 486 ? -51.658 -24.967 -8.609 1.00 26.59 486 ASP A O 1
ATOM 3902 N N . ALA A 1 487 ? -50.239 -23.216 -8.733 1.00 25.27 487 ALA A N 1
ATOM 3903 C CA . ALA A 1 487 ? -50.824 -22.460 -9.849 1.00 25.27 487 ALA A CA 1
ATOM 3904 C C . ALA A 1 487 ? -50.113 -21.101 -10.016 1.00 25.27 487 ALA A C 1
ATOM 3906 O O . ALA A 1 487 ? -50.301 -20.188 -9.216 1.00 25.27 487 ALA A O 1
ATOM 3907 N N . ASP A 1 488 ? -49.234 -21.031 -11.017 1.00 25.56 488 ASP A N 1
ATOM 3908 C CA . ASP A 1 488 ? -49.291 -20.162 -12.210 1.00 25.56 488 ASP A CA 1
ATOM 3909 C C . ASP A 1 488 ? -50.183 -18.893 -12.262 1.00 25.56 488 ASP A C 1
ATOM 3911 O O . ASP A 1 488 ? -51.093 -18.671 -11.469 1.00 25.56 488 ASP A O 1
ATOM 3915 N N . ALA A 1 489 ? -49.969 -18.153 -13.363 1.00 26.70 489 ALA A N 1
ATOM 3916 C CA . ALA A 1 489 ? -50.834 -17.132 -13.967 1.00 26.70 489 ALA A CA 1
ATOM 3917 C C . ALA A 1 489 ? -50.826 -15.725 -13.322 1.00 26.70 489 ALA A C 1
ATOM 3919 O O . ALA A 1 489 ? -50.853 -15.567 -12.107 1.00 26.70 489 ALA A O 1
ATOM 3920 N N . GLU A 1 490 ? -50.851 -14.624 -14.083 1.00 26.53 490 GLU A N 1
ATOM 3921 C CA . GLU A 1 490 ? -50.429 -14.348 -15.478 1.00 26.53 490 GLU A CA 1
ATOM 3922 C C . GLU A 1 490 ? -50.464 -12.811 -15.679 1.00 26.53 490 GLU A C 1
ATOM 3924 O O . GLU A 1 490 ? -50.728 -12.087 -14.718 1.00 26.53 490 GLU A O 1
ATOM 3929 N N . SER A 1 491 ? -50.329 -12.329 -16.923 1.00 27.05 491 SER A N 1
ATOM 3930 C CA . SER A 1 491 ? -50.881 -11.047 -17.425 1.00 27.05 491 SER A CA 1
ATOM 3931 C C . SER A 1 491 ? -50.301 -9.704 -16.919 1.00 27.05 491 SER A C 1
ATOM 3933 O O . SER A 1 491 ? -49.874 -9.577 -15.776 1.00 27.05 491 SER A O 1
ATOM 3935 N N . ASP A 1 492 ? -50.293 -8.613 -17.697 1.00 26.22 492 ASP A N 1
ATOM 3936 C CA . ASP A 1 492 ? -50.362 -8.427 -19.166 1.00 26.22 492 ASP A CA 1
ATOM 3937 C C . ASP A 1 492 ? -49.916 -6.982 -19.522 1.00 26.22 492 ASP A C 1
ATOM 3939 O O . ASP A 1 492 ? -49.865 -6.130 -18.636 1.00 26.22 492 ASP A O 1
ATOM 3943 N N . ASP A 1 493 ? -49.637 -6.738 -20.814 1.00 27.73 493 ASP A N 1
ATOM 3944 C CA . ASP A 1 493 ? -49.951 -5.527 -21.616 1.00 27.73 493 ASP A CA 1
ATOM 3945 C C . ASP A 1 493 ? -49.545 -4.088 -21.186 1.00 27.73 493 ASP A C 1
ATOM 3947 O O . ASP A 1 493 ? -49.427 -3.733 -20.019 1.00 27.73 493 ASP A O 1
ATOM 3951 N N . GLU A 1 494 ? -49.409 -3.106 -22.095 1.00 28.28 494 GLU A N 1
ATOM 3952 C CA . GLU A 1 494 ? -48.946 -3.070 -23.503 1.00 28.28 494 GLU A CA 1
ATOM 3953 C C . GLU A 1 494 ? -48.643 -1.581 -23.872 1.00 28.28 494 GLU A C 1
ATOM 3955 O O . GLU A 1 494 ? -48.794 -0.692 -23.035 1.00 28.28 494 GLU A O 1
ATOM 3960 N N . ALA A 1 495 ? -48.287 -1.307 -25.138 1.00 26.06 495 ALA A N 1
ATOM 3961 C CA . ALA A 1 495 ? -48.250 -0.002 -25.835 1.00 26.06 495 ALA A CA 1
ATOM 3962 C C . ALA A 1 495 ? -47.252 1.099 -25.343 1.00 26.06 495 ALA A C 1
ATOM 3964 O O . ALA A 1 495 ? -47.103 1.357 -24.157 1.00 26.06 495 ALA A O 1
ATOM 3965 N N . ALA A 1 496 ? -46.438 1.797 -26.163 1.00 27.88 496 ALA A N 1
ATOM 3966 C CA . ALA A 1 496 ? -46.542 2.341 -27.542 1.00 27.88 496 ALA A CA 1
ATOM 3967 C C . ALA A 1 496 ? -47.292 3.703 -27.630 1.00 27.88 496 ALA A C 1
ATOM 3969 O O . ALA A 1 496 ? -48.322 3.863 -26.991 1.00 27.88 496 ALA A O 1
ATOM 3970 N N . LEU A 1 497 ? -46.897 4.728 -28.416 1.00 26.14 497 LEU A N 1
ATOM 3971 C CA . LEU A 1 497 ? -45.633 5.085 -29.111 1.00 26.14 497 LEU A CA 1
ATOM 3972 C C . LEU A 1 497 ? -45.688 6.593 -29.549 1.00 26.14 497 LEU A C 1
ATOM 3974 O O . LEU A 1 497 ? -46.485 7.352 -29.009 1.00 26.14 497 LEU A O 1
ATOM 3978 N N . TYR A 1 498 ? -44.915 6.978 -30.587 1.00 25.83 498 TYR A N 1
ATOM 3979 C CA . TYR A 1 498 ? -44.822 8.276 -31.306 1.00 25.83 498 TYR A CA 1
ATOM 3980 C C . TYR A 1 498 ? -44.010 9.387 -30.583 1.00 25.83 498 TYR A C 1
ATOM 3982 O O . TYR A 1 498 ? -44.230 9.630 -29.405 1.00 25.83 498 TYR A O 1
ATOM 3990 N N . ALA A 1 499 ? -42.963 10.048 -31.124 1.00 26.11 499 ALA A N 1
ATOM 3991 C CA . ALA A 1 499 ? -42.543 10.490 -32.483 1.00 26.11 499 ALA A CA 1
ATOM 3992 C C . ALA A 1 499 ? -43.192 11.822 -32.947 1.00 26.11 499 ALA A C 1
ATOM 3994 O O . ALA A 1 499 ? -44.389 11.987 -32.757 1.00 26.11 499 ALA A O 1
ATOM 3995 N N . ALA A 1 500 ? -42.518 12.789 -33.603 1.00 26.89 500 ALA A N 1
ATOM 3996 C CA . ALA A 1 500 ? -41.086 13.073 -33.881 1.00 26.89 500 ALA A CA 1
ATOM 3997 C C . ALA A 1 500 ? -40.932 14.544 -34.398 1.00 26.89 500 ALA A C 1
ATOM 3999 O O . ALA A 1 500 ? -41.953 15.165 -34.686 1.00 26.89 500 ALA A O 1
ATOM 4000 N N . GLY A 1 501 ? -39.712 15.103 -34.577 1.00 23.66 501 GLY A N 1
ATOM 4001 C CA . GLY A 1 501 ? -39.540 16.384 -35.320 1.00 23.66 501 GLY A CA 1
ATOM 4002 C C . GLY A 1 501 ? -38.271 17.249 -35.109 1.00 23.66 501 GLY A C 1
ATOM 4003 O O . GLY A 1 501 ? -38.317 18.240 -34.390 1.00 23.66 501 GLY A O 1
ATOM 4004 N N . ASP A 1 502 ? -37.155 16.882 -35.751 1.00 26.27 502 ASP A N 1
ATOM 4005 C CA . ASP A 1 502 ? -36.402 17.634 -36.800 1.00 26.27 502 ASP A CA 1
ATOM 4006 C C . ASP A 1 502 ? -36.818 19.105 -37.165 1.00 26.27 502 ASP A C 1
ATOM 4008 O O . ASP A 1 502 ? -38.003 19.420 -37.124 1.00 26.27 502 ASP A O 1
ATOM 4012 N N . VAL A 1 503 ? -35.978 20.067 -37.633 1.00 26.39 503 VAL A N 1
ATOM 4013 C CA . VAL A 1 503 ? -34.567 20.105 -38.136 1.00 26.39 503 VAL A CA 1
ATOM 4014 C C . VAL A 1 503 ? -33.929 21.542 -38.050 1.00 26.39 503 VAL A C 1
ATOM 4016 O O . VAL A 1 503 ? -34.661 22.526 -38.005 1.00 26.39 503 VAL A O 1
ATOM 4019 N N . LYS A 1 504 ? -32.593 21.641 -38.272 1.00 26.05 504 LYS A N 1
ATOM 4020 C CA . LYS A 1 504 ? -31.810 22.661 -39.064 1.00 26.05 504 LYS A CA 1
ATOM 4021 C C . LYS A 1 504 ? -31.148 23.938 -38.471 1.00 26.05 504 LYS A C 1
ATOM 4023 O O . LYS A 1 504 ? -31.793 24.940 -38.198 1.00 26.05 504 LYS A O 1
ATOM 4028 N N . ASP A 1 505 ? -29.803 23.897 -38.482 1.00 24.53 505 ASP A N 1
ATOM 4029 C CA . ASP A 1 505 ? -28.794 24.805 -39.098 1.00 24.53 505 ASP A CA 1
ATOM 4030 C C . ASP A 1 505 ? -28.932 26.346 -39.137 1.00 24.53 505 ASP A C 1
ATOM 4032 O O . ASP A 1 505 ? -29.891 26.878 -39.685 1.00 24.53 505 ASP A O 1
ATOM 4036 N N . PHE A 1 506 ? -27.818 27.051 -38.840 1.00 24.98 506 PHE A N 1
ATOM 4037 C CA . PHE A 1 506 ? -27.196 28.008 -39.789 1.00 24.98 506 PHE A CA 1
ATOM 4038 C C . PHE A 1 506 ? -25.685 28.261 -39.516 1.00 24.98 506 PHE A C 1
ATOM 4040 O O . PHE A 1 506 ? -25.140 27.883 -38.482 1.00 24.98 506 PHE A O 1
ATOM 4047 N N . HIS A 1 507 ? -24.986 28.870 -40.484 1.00 24.47 507 HIS A N 1
ATOM 4048 C CA . HIS A 1 507 ? -23.516 28.986 -40.603 1.00 24.47 507 HIS A CA 1
ATOM 4049 C C . HIS A 1 507 ? -22.975 30.423 -40.400 1.00 24.47 507 HIS A C 1
ATOM 4051 O O . HIS A 1 507 ? -23.668 31.379 -40.741 1.00 24.47 507 HIS A O 1
ATOM 4057 N N . THR A 1 508 ? -21.686 30.593 -40.040 1.00 24.17 508 THR A N 1
ATOM 4058 C CA . THR A 1 508 ? -20.814 31.693 -40.556 1.00 24.17 508 THR A CA 1
ATOM 4059 C C . THR A 1 508 ? -19.299 31.462 -40.314 1.00 24.17 508 THR A C 1
ATOM 4061 O O . THR A 1 508 ? -18.914 30.556 -39.580 1.00 24.17 508 THR A O 1
ATOM 4064 N N . LYS A 1 509 ? -18.425 32.240 -40.988 1.00 24.39 509 LYS A N 1
ATOM 4065 C CA . LYS A 1 509 ? -16.934 32.163 -40.998 1.00 24.39 509 LYS A CA 1
ATOM 4066 C C . LYS A 1 509 ? -16.303 33.572 -41.060 1.00 24.39 509 LYS A C 1
ATOM 4068 O O . LYS A 1 509 ? -16.984 34.452 -41.569 1.00 24.39 509 LYS A O 1
ATOM 4073 N N . VAL A 1 510 ? -15.007 33.725 -40.700 1.00 24.78 510 VAL A N 1
ATOM 4074 C CA . VAL A 1 510 ? -13.947 34.673 -41.213 1.00 24.78 510 VAL A CA 1
ATOM 4075 C C . VAL A 1 510 ? -12.740 34.636 -40.226 1.00 24.78 510 VAL A C 1
ATOM 4077 O O . VAL A 1 510 ? -12.976 34.632 -39.028 1.00 24.78 510 VAL A O 1
ATOM 4080 N N . GLN A 1 511 ? -11.480 34.284 -40.576 1.00 24.67 511 GLN A N 1
ATOM 4081 C CA . GLN A 1 511 ? -10.377 35.005 -41.288 1.00 24.67 511 GLN A CA 1
ATOM 4082 C C . GLN A 1 511 ? -9.885 36.310 -40.581 1.00 24.67 511 GLN A C 1
ATOM 4084 O O . GLN A 1 511 ? -10.724 37.059 -40.118 1.00 24.67 511 GLN A O 1
ATOM 4089 N N . LYS A 1 512 ? -8.587 36.694 -40.468 1.00 24.36 512 LYS A N 1
ATOM 4090 C CA . LYS A 1 512 ? -7.265 36.103 -40.836 1.00 24.36 512 LYS A CA 1
ATOM 4091 C C . LYS A 1 512 ? -6.070 36.792 -40.083 1.00 24.36 512 LYS A C 1
ATOM 4093 O O . LYS A 1 512 ? -6.280 37.737 -39.339 1.00 24.36 512 LYS A O 1
ATOM 4098 N N . LYS A 1 513 ? -4.836 36.293 -40.322 1.00 25.61 513 LYS A N 1
ATOM 4099 C CA . LYS A 1 513 ? -3.454 36.764 -39.944 1.00 25.61 513 LYS A CA 1
ATOM 4100 C C . LYS A 1 513 ? -3.089 38.200 -40.439 1.00 25.61 513 LYS A C 1
ATOM 4102 O O . LYS A 1 513 ? -3.886 38.678 -41.248 1.00 25.61 513 LYS A O 1
ATOM 4107 N N . PRO A 1 514 ? -1.928 38.864 -40.111 1.00 41.66 514 PRO A N 1
ATOM 4108 C CA . PRO A 1 514 ? -0.546 38.380 -39.780 1.00 41.66 514 PRO A CA 1
ATOM 4109 C C . PRO A 1 514 ? 0.106 39.069 -38.519 1.00 41.66 514 PRO A C 1
ATOM 4111 O O . PRO A 1 514 ? -0.666 39.328 -37.607 1.00 41.66 514 PRO A O 1
ATOM 4114 N N . THR A 1 515 ? 1.422 39.319 -38.261 1.00 26.67 515 THR A N 1
ATOM 4115 C CA . THR A 1 515 ? 2.704 39.354 -39.046 1.00 26.67 515 THR A CA 1
ATOM 4116 C C . THR A 1 515 ? 4.000 39.340 -38.168 1.00 26.67 515 THR A C 1
ATOM 4118 O O . THR A 1 515 ? 3.955 39.831 -37.051 1.00 26.67 515 THR A O 1
ATOM 4121 N N . ASN A 1 516 ? 5.130 38.853 -38.727 1.00 27.94 516 ASN A N 1
ATOM 4122 C CA . ASN A 1 516 ? 6.577 39.242 -38.625 1.00 27.94 516 ASN A CA 1
ATOM 4123 C C . ASN A 1 516 ? 7.261 39.668 -37.284 1.00 27.94 516 ASN A C 1
ATOM 4125 O O . ASN A 1 516 ? 6.851 40.649 -36.681 1.00 27.94 516 ASN A O 1
ATOM 4129 N N . ASN A 1 517 ? 8.315 38.965 -36.804 1.00 27.34 517 ASN A N 1
ATOM 4130 C CA . ASN A 1 517 ? 9.796 39.145 -37.019 1.00 27.34 517 ASN A CA 1
ATOM 4131 C C . ASN A 1 517 ? 10.476 39.922 -35.853 1.00 27.34 517 ASN A C 1
ATOM 4133 O O . ASN A 1 517 ? 9.872 40.870 -35.373 1.00 27.34 517 ASN A O 1
ATOM 4137 N N . ALA A 1 518 ? 11.713 39.685 -35.375 1.00 28.11 518 ALA A N 1
ATOM 4138 C CA . ALA A 1 518 ? 12.753 38.625 -35.485 1.00 28.11 518 ALA A CA 1
ATOM 4139 C C . ALA A 1 518 ? 13.740 38.816 -34.262 1.00 28.11 518 ALA A C 1
ATOM 4141 O O . ALA A 1 518 ? 13.299 39.447 -33.304 1.00 28.11 518 ALA A O 1
ATOM 4142 N N . THR A 1 519 ? 14.998 38.347 -34.093 1.00 28.64 519 THR A N 1
ATOM 4143 C CA . THR A 1 519 ? 16.048 37.705 -34.935 1.00 28.64 519 THR A CA 1
ATOM 4144 C C . THR A 1 519 ? 17.095 36.947 -34.043 1.00 28.64 519 THR A C 1
ATOM 4146 O O . THR A 1 519 ? 16.811 36.619 -32.896 1.00 28.64 519 THR A O 1
ATOM 4149 N N . GLU A 1 520 ? 18.288 36.660 -34.588 1.00 28.25 520 GLU A N 1
ATOM 4150 C CA . GLU A 1 520 ? 19.567 36.130 -34.038 1.00 28.25 520 GLU A CA 1
ATOM 4151 C C . GLU A 1 520 ? 20.258 36.975 -32.920 1.00 28.25 520 GLU A C 1
ATOM 4153 O O . GLU A 1 520 ? 19.790 38.073 -32.631 1.00 28.25 520 GLU A O 1
ATOM 4158 N N . THR A 1 521 ? 21.358 36.591 -32.225 1.00 27.22 521 THR A N 1
ATOM 4159 C CA . THR A 1 521 ? 22.432 35.544 -32.365 1.00 27.22 521 THR A CA 1
ATOM 4160 C C . THR A 1 521 ? 22.958 35.133 -30.951 1.00 27.22 521 THR A C 1
ATOM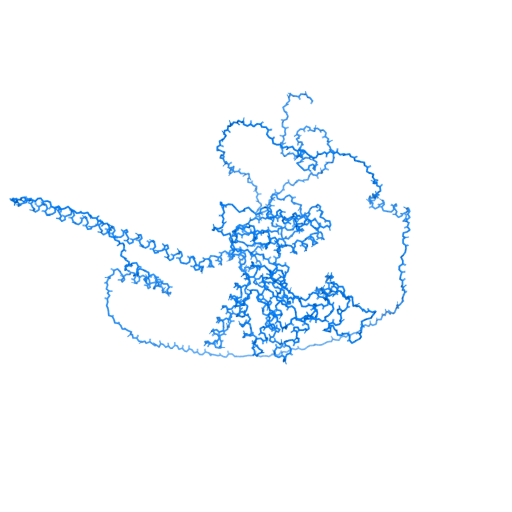 4162 O O . THR A 1 521 ? 22.738 35.885 -30.007 1.00 27.22 521 THR A O 1
ATOM 4165 N N . LYS A 1 522 ? 23.476 33.910 -30.677 1.00 26.22 522 LYS A N 1
ATOM 4166 C CA . LYS A 1 522 ? 24.913 33.456 -30.655 1.00 26.22 522 LYS A CA 1
ATOM 4167 C C . LYS A 1 522 ? 25.912 34.422 -29.951 1.00 26.22 522 LYS A C 1
ATOM 4169 O O . LYS A 1 522 ? 25.771 35.624 -30.110 1.00 26.22 522 LYS A O 1
ATOM 4174 N N . GLU A 1 523 ? 26.937 33.998 -29.190 1.00 27.41 523 GLU A N 1
ATOM 4175 C CA . GLU A 1 523 ? 27.635 32.690 -29.079 1.00 27.41 523 GLU A CA 1
ATOM 4176 C C . GLU A 1 523 ? 28.385 32.503 -27.713 1.00 27.41 523 GLU A C 1
ATOM 4178 O O . GLU A 1 523 ? 28.338 33.391 -26.872 1.00 27.41 523 GLU A O 1
ATOM 4183 N N . GLU A 1 524 ? 29.021 31.331 -27.520 1.00 26.64 524 GLU A N 1
ATOM 4184 C CA . GLU A 1 524 ? 30.110 30.858 -26.597 1.00 26.64 524 GLU A CA 1
ATOM 4185 C C . GLU A 1 524 ? 30.768 31.781 -25.514 1.00 26.64 524 GLU A C 1
ATOM 4187 O O . GLU A 1 524 ? 30.863 32.988 -25.670 1.00 26.64 524 GLU A O 1
ATOM 4192 N N . GLY A 1 525 ? 31.365 31.292 -24.402 1.00 25.73 525 GLY A N 1
ATOM 4193 C CA . GLY A 1 525 ? 31.552 29.922 -23.877 1.00 25.73 525 GLY A CA 1
ATOM 4194 C C . GLY A 1 525 ? 32.609 29.803 -22.731 1.00 25.73 525 GLY A C 1
ATOM 4195 O O . GLY A 1 525 ? 33.357 30.733 -22.465 1.00 25.73 525 GLY A O 1
ATOM 4196 N N . SER A 1 526 ? 32.696 28.618 -22.099 1.00 25.22 526 SER A N 1
ATOM 4197 C CA . SER A 1 526 ? 33.809 28.066 -21.266 1.00 25.22 526 SER A CA 1
ATOM 4198 C C . SER A 1 526 ? 34.182 28.595 -19.842 1.00 25.22 526 SER A C 1
ATOM 4200 O O . SER A 1 526 ? 34.763 29.654 -19.656 1.00 25.22 526 SER A O 1
ATOM 4202 N N . THR A 1 527 ? 34.035 27.685 -18.856 1.00 26.78 527 THR A N 1
ATOM 4203 C CA . THR A 1 527 ? 34.932 27.365 -17.696 1.00 26.78 527 THR A CA 1
ATOM 4204 C C . THR A 1 527 ? 35.372 28.382 -16.611 1.00 26.78 527 THR A C 1
ATOM 4206 O O . THR A 1 527 ? 36.287 29.164 -16.823 1.00 26.78 527 THR A O 1
ATOM 4209 N N . ARG A 1 528 ? 34.878 28.132 -15.376 1.00 28.70 528 ARG A N 1
ATOM 4210 C CA . ARG A 1 528 ? 35.584 27.971 -14.060 1.00 28.70 528 ARG A CA 1
ATOM 4211 C C . ARG A 1 528 ? 36.749 28.930 -13.711 1.00 28.70 528 ARG A C 1
ATOM 4213 O O . ARG A 1 528 ? 37.806 28.864 -14.319 1.00 28.70 528 ARG A O 1
ATOM 4220 N N . ASP A 1 529 ? 36.601 29.829 -12.733 1.00 39.69 529 ASP A N 1
ATOM 4221 C CA . ASP A 1 529 ? 36.590 29.608 -11.257 1.00 39.69 529 ASP A CA 1
ATOM 4222 C C . ASP A 1 529 ? 37.980 29.435 -10.603 1.00 39.69 529 ASP A C 1
ATOM 4224 O O . ASP A 1 529 ? 38.523 28.332 -10.566 1.00 39.69 529 ASP A O 1
ATOM 4228 N N . ILE A 1 530 ? 38.484 30.528 -10.003 1.00 26.64 530 ILE A N 1
ATOM 4229 C CA . ILE A 1 530 ? 39.306 30.533 -8.779 1.00 26.64 530 ILE A CA 1
ATOM 4230 C C . ILE A 1 530 ? 38.900 31.746 -7.910 1.00 26.64 530 ILE A C 1
ATOM 4232 O O . ILE A 1 530 ? 39.138 32.888 -8.289 1.00 26.64 530 ILE A O 1
ATOM 4236 N N . ARG A 1 531 ? 38.350 31.471 -6.719 1.00 31.30 531 ARG A N 1
ATOM 4237 C CA . ARG A 1 531 ? 38.438 32.239 -5.446 1.00 31.30 531 ARG A CA 1
ATOM 4238 C C . ARG A 1 531 ? 38.388 33.787 -5.475 1.00 31.30 531 ARG A C 1
ATOM 4240 O O . ARG A 1 531 ? 39.390 34.449 -5.713 1.00 31.30 531 ARG A O 1
ATOM 4247 N N . SER A 1 532 ? 37.272 34.315 -4.959 1.00 35.44 532 SER A N 1
ATOM 4248 C CA . SER A 1 532 ? 37.172 35.477 -4.042 1.00 35.44 532 SER A CA 1
ATOM 4249 C C . SER A 1 532 ? 37.950 36.775 -4.343 1.00 35.44 532 SER A C 1
ATOM 4251 O O . SER A 1 532 ? 39.153 36.867 -4.103 1.00 35.44 532 SER A O 1
ATOM 4253 N N . LEU A 1 533 ? 37.205 37.850 -4.622 1.00 31.44 533 LEU A N 1
ATOM 4254 C CA . LEU A 1 533 ? 37.609 39.232 -4.330 1.00 31.44 533 LEU A CA 1
ATOM 4255 C C . LEU A 1 533 ? 36.659 39.819 -3.265 1.00 31.44 533 LEU A C 1
ATOM 4257 O O . LEU A 1 533 ? 35.464 39.516 -3.312 1.00 31.44 533 LEU A O 1
ATOM 4261 N N . PRO A 1 534 ? 37.145 40.623 -2.300 1.00 38.06 534 PRO A N 1
ATOM 4262 C CA . PRO A 1 534 ? 36.292 41.226 -1.278 1.00 38.06 534 PRO A CA 1
ATOM 4263 C C . PRO A 1 534 ? 35.379 42.311 -1.872 1.00 38.06 534 PRO A C 1
ATOM 4265 O O . PRO A 1 534 ? 35.799 43.098 -2.721 1.00 38.06 534 PRO A O 1
ATOM 4268 N N . ALA A 1 535 ? 34.132 42.363 -1.397 1.00 48.16 535 ALA A N 1
ATOM 4269 C CA . ALA A 1 535 ? 33.164 43.398 -1.762 1.00 48.16 535 ALA A CA 1
ATOM 4270 C C . ALA A 1 535 ? 33.653 44.793 -1.333 1.00 48.16 535 ALA A C 1
ATOM 4272 O O . ALA A 1 535 ? 34.279 44.943 -0.282 1.00 48.16 535 ALA A O 1
ATOM 4273 N N . SER A 1 536 ? 33.360 45.823 -2.132 1.00 60.69 536 SER A N 1
ATOM 4274 C CA . SER A 1 536 ? 33.832 47.180 -1.837 1.00 60.69 536 SER A CA 1
ATOM 4275 C C . SER A 1 536 ? 33.051 47.819 -0.685 1.00 60.69 536 SER A C 1
ATOM 4277 O O . SER A 1 536 ? 31.878 47.523 -0.452 1.00 60.69 536 SER A O 1
ATOM 4279 N N . GLU A 1 537 ? 33.690 48.740 0.037 1.00 49.97 537 GLU A N 1
ATOM 4280 C CA . GLU A 1 537 ? 33.124 49.354 1.246 1.00 49.97 537 GLU A CA 1
ATOM 4281 C C . GLU A 1 537 ? 31.782 50.072 0.986 1.00 49.97 537 GLU A C 1
ATOM 4283 O O . GLU A 1 537 ? 30.871 50.015 1.813 1.00 49.97 537 GLU A O 1
ATOM 4288 N N . ALA A 1 538 ? 31.592 50.626 -0.217 1.00 47.56 538 ALA A N 1
ATOM 4289 C CA . ALA A 1 538 ? 30.323 51.206 -0.666 1.00 47.56 538 ALA A CA 1
ATOM 4290 C C . ALA A 1 538 ? 29.162 50.187 -0.749 1.00 47.56 538 ALA A C 1
ATOM 4292 O O . ALA A 1 538 ? 28.006 50.541 -0.501 1.00 47.56 538 ALA A O 1
ATOM 4293 N N . GLN A 1 539 ? 29.440 48.914 -1.056 1.00 50.50 539 GLN A N 1
ATOM 4294 C CA . GLN A 1 539 ? 28.423 47.853 -1.064 1.00 50.50 539 GLN A CA 1
ATOM 4295 C C . GLN A 1 539 ? 28.015 47.486 0.370 1.00 50.50 539 GLN A C 1
ATOM 4297 O O . GLN A 1 539 ? 26.826 47.345 0.655 1.00 50.50 539 GLN A O 1
ATOM 4302 N N . LEU A 1 540 ? 28.977 47.434 1.299 1.00 49.97 540 LEU A N 1
ATOM 4303 C CA . LEU A 1 540 ? 28.707 47.233 2.728 1.00 49.97 540 LEU A CA 1
ATOM 4304 C C . LEU A 1 540 ? 27.914 48.402 3.332 1.00 49.97 540 LEU A C 1
ATOM 4306 O O . LEU A 1 540 ? 26.989 48.183 4.113 1.00 49.97 540 LEU A O 1
ATOM 4310 N N . GLU A 1 541 ? 28.220 49.644 2.950 1.00 53.09 541 GLU A N 1
ATOM 4311 C CA . GLU A 1 541 ? 27.459 50.814 3.398 1.00 53.09 541 GLU A CA 1
ATOM 4312 C C . GLU A 1 541 ? 26.027 50.835 2.828 1.00 53.09 541 GLU A C 1
ATOM 4314 O O . GLU A 1 541 ? 25.086 51.209 3.530 1.00 53.09 541 GLU A O 1
ATOM 4319 N N . THR A 1 542 ? 25.835 50.359 1.593 1.00 56.59 542 THR A N 1
ATOM 4320 C CA . THR A 1 542 ? 24.502 50.172 0.993 1.00 56.59 542 THR A CA 1
ATOM 4321 C C . THR A 1 542 ? 23.686 49.130 1.768 1.00 56.59 542 THR A C 1
ATOM 4323 O O . THR A 1 542 ? 22.531 49.384 2.103 1.00 56.59 542 THR A O 1
ATOM 4326 N N . LEU A 1 543 ? 24.288 47.996 2.149 1.00 49.41 543 LEU A N 1
ATOM 4327 C CA . LEU A 1 543 ? 23.623 46.964 2.958 1.00 49.41 543 LEU A CA 1
ATOM 4328 C C . LEU A 1 543 ? 23.282 47.454 4.378 1.00 49.41 543 LEU A C 1
ATOM 4330 O O . LEU A 1 543 ? 22.201 47.157 4.887 1.00 49.41 543 LEU A O 1
ATOM 4334 N N . ARG A 1 544 ? 24.145 48.278 4.992 1.00 53.22 544 ARG A N 1
ATOM 4335 C CA . ARG A 1 544 ? 23.847 48.952 6.272 1.00 53.22 544 ARG A CA 1
ATOM 4336 C C . ARG A 1 544 ? 22.666 49.923 6.148 1.00 53.22 544 ARG A C 1
ATOM 4338 O O . ARG A 1 544 ? 21.798 49.929 7.016 1.00 53.22 544 ARG A O 1
ATOM 4345 N N . LYS A 1 545 ? 22.589 50.701 5.059 1.00 48.31 545 LYS A N 1
ATOM 4346 C CA . LYS A 1 545 ? 21.459 51.611 4.763 1.00 48.31 545 LYS A CA 1
ATOM 4347 C C . LYS A 1 545 ? 20.140 50.866 4.499 1.00 48.31 545 LYS A C 1
ATOM 4349 O O . LYS A 1 545 ? 19.078 51.432 4.734 1.00 48.31 545 LYS A O 1
ATOM 4354 N N . LEU A 1 546 ? 20.201 49.595 4.094 1.00 48.56 546 LEU A N 1
ATOM 4355 C CA . LEU A 1 546 ? 19.052 48.687 3.960 1.00 48.56 546 LEU A CA 1
ATOM 4356 C C . LEU A 1 546 ? 18.686 47.944 5.266 1.00 48.56 546 LEU A C 1
ATOM 4358 O O . LEU A 1 546 ? 17.826 47.067 5.253 1.00 48.56 546 LEU A O 1
ATOM 4362 N N . GLY A 1 547 ? 19.308 48.284 6.402 1.00 38.50 547 GLY A N 1
ATOM 4363 C CA . GLY A 1 547 ? 18.972 47.723 7.717 1.00 38.50 547 GLY A CA 1
ATOM 4364 C C . GLY A 1 547 ? 19.496 46.304 7.975 1.00 38.50 547 GLY A C 1
ATOM 4365 O O . GLY A 1 547 ? 19.116 45.683 8.969 1.00 38.50 547 GLY A O 1
ATOM 4366 N N . CYS A 1 548 ? 20.369 45.774 7.116 1.00 35.09 548 CYS A N 1
ATOM 4367 C CA . CYS A 1 548 ? 20.927 44.435 7.279 1.00 35.09 548 CYS A CA 1
ATOM 4368 C C . CYS A 1 548 ? 22.063 44.427 8.319 1.00 35.09 548 CYS A C 1
ATOM 4370 O O . CYS A 1 548 ? 23.153 44.945 8.068 1.00 35.09 548 CYS A O 1
ATOM 4372 N N . ASN A 1 549 ? 21.836 43.789 9.471 1.00 34.94 549 ASN A N 1
ATOM 4373 C CA . ASN A 1 549 ? 22.904 43.490 10.429 1.00 34.94 549 ASN A CA 1
ATOM 4374 C C . ASN A 1 549 ? 23.806 42.374 9.885 1.00 34.94 549 ASN A C 1
ATOM 4376 O O . ASN A 1 549 ? 23.352 41.249 9.681 1.00 34.94 549 ASN A O 1
ATOM 4380 N N . ILE A 1 550 ? 25.090 42.682 9.702 1.00 40.00 550 ILE A N 1
ATOM 4381 C CA . ILE A 1 550 ? 26.126 41.717 9.324 1.00 40.00 550 ILE A CA 1
ATOM 4382 C C . ILE A 1 550 ? 26.838 41.268 10.605 1.00 40.00 550 ILE A C 1
ATOM 4384 O O . ILE A 1 550 ? 27.403 42.097 11.318 1.00 40.00 550 ILE A O 1
ATOM 4388 N N . VAL A 1 551 ? 26.812 39.966 10.887 1.00 34.84 551 VAL A N 1
ATOM 4389 C CA . VAL A 1 551 ? 27.590 39.326 11.960 1.00 34.84 551 VAL A CA 1
ATOM 4390 C C . VAL A 1 551 ? 28.729 38.543 11.308 1.00 34.84 551 VAL A C 1
ATOM 4392 O O . VAL A 1 551 ? 28.522 37.920 10.270 1.00 34.84 551 VAL A O 1
ATOM 4395 N N . SER A 1 552 ? 29.928 38.613 11.886 1.00 30.80 552 SER A N 1
ATOM 4396 C CA . SER A 1 552 ? 31.106 37.889 11.397 1.00 30.80 552 SER A CA 1
ATOM 4397 C C . SER A 1 552 ? 31.225 36.542 12.105 1.00 30.80 552 SER A C 1
ATOM 4399 O O . SER A 1 552 ? 31.314 36.514 13.332 1.00 30.80 552 SER A O 1
ATOM 4401 N N . ASP A 1 553 ? 31.276 35.448 11.347 1.00 30.45 553 ASP A N 1
ATOM 4402 C CA . ASP A 1 553 ? 31.568 34.106 11.867 1.00 30.45 553 ASP A CA 1
ATOM 4403 C C . ASP A 1 553 ? 33.078 33.944 12.109 1.00 30.45 553 ASP A C 1
ATOM 4405 O O . ASP A 1 553 ? 33.769 33.272 11.347 1.00 30.45 553 ASP A O 1
ATOM 4409 N N . ASP A 1 554 ? 33.610 34.593 13.151 1.00 31.95 554 ASP A N 1
ATOM 4410 C CA . ASP A 1 554 ? 35.028 34.454 13.511 1.00 31.95 554 ASP A CA 1
ATOM 4411 C C . ASP A 1 554 ? 35.300 34.710 15.010 1.00 31.95 554 ASP A C 1
ATOM 4413 O O . ASP A 1 554 ? 35.858 35.734 15.400 1.00 31.95 554 ASP A O 1
ATOM 4417 N N . GLU A 1 555 ? 34.900 33.776 15.887 1.00 28.55 555 GLU A N 1
ATOM 4418 C CA . GLU A 1 555 ? 35.469 33.699 17.247 1.00 28.55 555 GLU A CA 1
ATOM 4419 C C . GLU A 1 555 ? 35.420 32.274 17.844 1.00 28.55 555 GLU A C 1
ATOM 4421 O O . GLU A 1 555 ? 34.623 31.940 18.722 1.00 28.55 555 GLU A O 1
ATOM 4426 N N . ALA A 1 556 ? 36.307 31.396 17.364 1.00 27.78 556 ALA A N 1
ATOM 4427 C CA . ALA A 1 556 ? 36.507 30.064 17.936 1.00 27.78 556 ALA A CA 1
ATOM 4428 C C . ALA A 1 556 ? 37.681 30.051 18.933 1.00 27.78 556 ALA A C 1
ATOM 4430 O O . ALA A 1 556 ? 38.844 30.158 18.539 1.00 27.78 556 ALA A O 1
ATOM 4431 N N . LYS A 1 557 ? 37.404 29.841 20.228 1.00 28.09 557 LYS A N 1
ATOM 4432 C CA . LYS A 1 557 ? 38.436 29.503 21.225 1.00 28.09 557 LYS A CA 1
ATOM 4433 C C . LYS A 1 557 ? 37.933 28.514 22.272 1.00 28.09 557 LYS A C 1
ATOM 4435 O O . LYS A 1 557 ? 36.947 28.753 22.960 1.00 28.09 557 LYS A O 1
ATOM 4440 N N . GLN A 1 558 ? 38.646 27.397 22.392 1.00 28.48 558 GLN A N 1
ATOM 4441 C CA . GLN A 1 558 ? 38.453 26.414 23.456 1.00 28.48 558 GLN A CA 1
ATOM 4442 C C . GLN A 1 558 ? 39.043 26.920 24.777 1.00 28.48 558 GLN A C 1
ATOM 4444 O O . GLN A 1 558 ? 40.052 27.621 24.770 1.00 28.48 558 GLN A O 1
ATOM 4449 N N . LEU A 1 559 ? 38.499 26.429 25.889 1.00 25.58 559 LEU A N 1
ATOM 4450 C CA . LEU A 1 559 ? 39.254 25.830 26.997 1.00 25.58 559 LEU A CA 1
ATOM 4451 C C . LEU A 1 559 ? 38.273 24.970 27.814 1.00 25.58 559 LEU A C 1
ATOM 4453 O O . LEU A 1 559 ? 37.094 25.303 27.904 1.00 25.58 559 LEU A O 1
ATOM 4457 N N . GLY A 1 560 ? 38.730 23.845 28.363 1.00 25.67 560 GLY A N 1
ATOM 4458 C CA . GLY A 1 560 ? 37.881 22.897 29.093 1.00 25.67 560 GLY A CA 1
ATOM 4459 C C . GLY A 1 560 ? 38.597 22.279 30.292 1.00 25.67 560 GLY A C 1
ATOM 4460 O O . GLY A 1 560 ? 39.811 22.423 30.426 1.00 25.67 560 GLY A O 1
ATOM 4461 N N . ALA A 1 561 ? 37.836 21.601 31.151 1.00 27.42 561 ALA A N 1
ATOM 4462 C CA . ALA A 1 561 ? 38.326 20.782 32.260 1.00 27.42 561 ALA A CA 1
ATOM 4463 C C . ALA A 1 561 ? 37.256 19.749 32.662 1.00 27.42 561 ALA A C 1
ATOM 4465 O O . ALA A 1 561 ? 36.064 19.963 32.429 1.00 27.42 561 ALA A O 1
ATOM 4466 N N . ASP A 1 562 ? 37.681 18.633 33.251 1.00 33.19 562 ASP A N 1
ATOM 4467 C CA . ASP A 1 562 ? 36.830 17.475 33.533 1.00 33.19 562 ASP A CA 1
ATOM 4468 C C . ASP A 1 562 ? 35.899 17.651 34.744 1.00 33.19 562 ASP A C 1
ATOM 4470 O O . ASP A 1 562 ? 36.320 18.073 35.821 1.00 33.19 562 ASP A O 1
ATOM 4474 N N . LEU A 1 563 ? 34.649 17.194 34.606 1.00 33.81 563 LEU A N 1
ATOM 4475 C CA . LEU A 1 563 ? 33.768 16.855 35.727 1.00 33.81 563 LEU A CA 1
ATOM 4476 C C . LEU A 1 563 ? 33.032 15.541 35.434 1.00 33.81 563 LEU A C 1
ATOM 4478 O O . LEU A 1 563 ? 32.403 15.377 34.389 1.00 33.81 563 LEU A O 1
ATOM 4482 N N . LEU A 1 564 ? 33.106 14.598 36.376 1.00 33.44 564 LEU A N 1
ATOM 4483 C CA . LEU A 1 564 ? 32.450 13.292 36.273 1.00 33.44 564 LEU A CA 1
ATOM 4484 C C . LEU A 1 564 ? 30.925 13.420 36.480 1.00 33.44 564 LEU A C 1
ATOM 4486 O O . LEU A 1 564 ? 30.496 14.107 37.409 1.00 33.44 564 LEU A O 1
ATOM 4490 N N . PRO A 1 565 ? 30.085 12.740 35.674 1.00 39.00 565 PRO A N 1
ATOM 4491 C CA . PRO A 1 565 ? 28.634 12.785 35.846 1.00 39.00 565 PRO A CA 1
ATOM 4492 C C . PRO A 1 565 ? 28.190 12.038 37.127 1.00 39.00 565 PRO A C 1
ATOM 4494 O O . PRO A 1 565 ? 28.744 10.972 37.409 1.00 39.00 565 PRO A O 1
ATOM 4497 N N . PRO A 1 566 ? 27.162 12.503 37.874 1.00 34.72 566 PRO A N 1
ATOM 4498 C CA . PRO A 1 566 ? 26.889 12.055 39.257 1.00 34.72 566 PRO A CA 1
ATOM 4499 C C . PRO A 1 566 ? 26.426 10.601 39.478 1.00 34.72 566 PRO A C 1
ATOM 4501 O O . PRO A 1 566 ? 26.042 10.245 40.589 1.00 34.72 566 PRO A O 1
ATOM 4504 N N . TRP A 1 567 ? 26.413 9.751 38.449 1.00 37.16 567 TRP A N 1
ATOM 4505 C CA . TRP A 1 567 ? 25.627 8.509 38.420 1.00 37.16 567 TRP A CA 1
ATOM 4506 C C . TRP A 1 567 ? 26.475 7.221 38.418 1.00 37.16 567 TRP A C 1
ATOM 4508 O O . TRP A 1 567 ? 26.036 6.178 37.935 1.00 37.16 567 TRP A O 1
ATOM 4518 N N . ARG A 1 568 ? 27.696 7.276 38.974 1.00 30.75 568 ARG A N 1
ATOM 4519 C CA . ARG A 1 568 ? 28.521 6.098 39.316 1.00 30.75 568 ARG A CA 1
ATOM 4520 C C . ARG A 1 568 ? 28.895 6.065 40.805 1.00 30.75 568 ARG A C 1
ATOM 4522 O O . ARG A 1 568 ? 30.060 6.197 41.163 1.00 30.75 568 ARG A O 1
ATOM 4529 N N . LEU A 1 569 ? 27.912 5.800 41.661 1.00 30.66 569 LEU A N 1
ATOM 4530 C CA . LEU A 1 569 ? 28.123 5.199 42.983 1.00 30.66 569 LEU A CA 1
ATOM 4531 C C . LEU A 1 569 ? 27.087 4.088 43.186 1.00 30.66 569 LEU A C 1
ATOM 4533 O O . LEU A 1 569 ? 25.976 4.180 42.669 1.00 30.66 569 LEU A O 1
ATOM 4537 N N . SER A 1 570 ? 27.467 3.019 43.890 1.00 27.45 570 SER A N 1
ATOM 4538 C CA . SER A 1 570 ? 26.656 1.805 44.025 1.00 27.45 570 SER A CA 1
ATOM 4539 C C . SER A 1 570 ? 26.518 1.357 45.478 1.00 27.45 570 SER A C 1
ATOM 4541 O O . SER A 1 570 ? 27.520 1.184 46.163 1.00 27.45 570 SER A O 1
ATOM 4543 N N . SER A 1 571 ? 25.274 1.012 45.831 1.00 27.20 571 SER A N 1
ATOM 4544 C CA . SER A 1 571 ? 24.842 0.006 46.821 1.00 27.20 571 SER A CA 1
ATOM 4545 C C . SER A 1 571 ? 25.152 0.179 48.322 1.00 27.20 571 SER A C 1
ATOM 4547 O O . SER A 1 571 ? 26.311 0.107 48.718 1.00 27.20 571 SER A O 1
ATOM 4549 N N . ARG A 1 572 ? 24.057 0.110 49.113 1.00 26.19 572 ARG A N 1
ATOM 4550 C CA . ARG A 1 572 ? 23.935 -0.285 50.543 1.00 26.19 572 ARG A CA 1
ATOM 4551 C C . ARG A 1 572 ? 24.406 0.760 51.584 1.00 26.19 572 ARG A C 1
ATOM 4553 O O . ARG A 1 572 ? 25.380 1.458 51.337 1.00 26.19 572 ARG A O 1
ATOM 4560 N N . ALA A 1 573 ? 23.766 0.938 52.750 1.00 27.22 573 ALA A N 1
ATOM 4561 C CA . ALA A 1 573 ? 22.618 0.236 53.364 1.00 27.22 573 ALA A CA 1
ATOM 4562 C C . ALA A 1 573 ? 21.768 1.168 54.272 1.00 27.22 573 ALA A C 1
ATOM 4564 O O . ALA A 1 573 ? 22.278 2.223 54.645 1.00 27.22 573 ALA A O 1
ATOM 4565 N N . ASP A 1 574 ? 20.578 0.828 54.802 1.00 28.02 574 ASP A N 1
ATOM 4566 C CA . ASP A 1 574 ? 19.362 0.100 54.335 1.00 28.02 574 ASP A CA 1
ATOM 4567 C C . ASP A 1 574 ? 18.239 0.312 55.422 1.00 28.02 574 ASP A C 1
ATOM 4569 O O . ASP A 1 574 ? 18.494 0.958 56.436 1.00 28.02 574 ASP A O 1
ATOM 4573 N N . ASP A 1 575 ? 17.011 -0.196 55.210 1.00 28.27 575 ASP A N 1
ATOM 4574 C CA . ASP A 1 575 ? 15.853 -0.382 56.137 1.00 28.27 575 ASP A CA 1
ATOM 4575 C C . ASP A 1 575 ? 15.302 0.731 57.080 1.00 28.27 575 ASP A C 1
ATOM 4577 O O . ASP A 1 575 ? 15.847 1.057 58.133 1.00 28.27 575 ASP A O 1
ATOM 4581 N N . SER A 1 576 ? 14.052 1.158 56.818 1.00 27.08 576 SER A N 1
ATOM 4582 C CA . SER A 1 576 ? 12.903 1.122 57.770 1.00 27.08 576 SER A CA 1
ATOM 4583 C C . SER A 1 576 ? 11.597 1.615 57.098 1.00 27.08 576 SER A C 1
ATOM 4585 O O . SER A 1 576 ? 11.638 2.228 56.032 1.00 27.08 576 SER A O 1
ATOM 4587 N N . ALA A 1 577 ? 10.417 1.284 57.650 1.00 29.61 577 ALA A N 1
ATOM 4588 C CA . ALA A 1 577 ? 9.150 1.261 56.895 1.00 29.61 577 ALA A CA 1
ATOM 4589 C C . ALA A 1 577 ? 8.037 2.216 57.382 1.00 29.61 577 ALA A C 1
ATOM 4591 O O . ALA A 1 577 ? 7.868 2.438 58.578 1.00 29.61 577 ALA A O 1
ATOM 4592 N N . SER A 1 578 ? 7.185 2.669 56.449 1.00 28.27 578 SER A N 1
ATOM 4593 C CA . SER A 1 578 ? 5.768 3.011 56.695 1.00 28.27 578 SER A CA 1
ATOM 4594 C C . SER A 1 578 ? 4.950 3.001 55.386 1.00 28.27 578 SER A C 1
ATOM 4596 O O . SER A 1 578 ? 5.512 3.123 54.299 1.00 28.27 578 SER A O 1
ATOM 4598 N N . MET A 1 579 ? 3.626 2.833 55.486 1.00 40.34 579 MET A N 1
ATOM 4599 C CA . MET A 1 579 ? 2.673 2.815 54.361 1.00 40.34 579 MET A CA 1
ATOM 4600 C C . MET A 1 579 ? 1.753 4.050 54.403 1.00 40.34 579 MET A C 1
ATOM 4602 O O . MET A 1 579 ? 1.134 4.273 55.444 1.00 40.34 579 MET A O 1
ATOM 4606 N N . PRO A 1 580 ? 1.588 4.805 53.299 1.00 31.62 580 PRO A N 1
ATOM 4607 C CA . PRO A 1 580 ? 0.530 5.806 53.142 1.00 31.62 580 PRO A CA 1
ATOM 4608 C C . PRO A 1 580 ? -0.651 5.313 52.271 1.00 31.62 580 PRO A C 1
ATOM 4610 O O . PRO A 1 580 ? -0.636 4.219 51.709 1.00 31.62 580 PRO A O 1
ATOM 4613 N N . GLU A 1 581 ? -1.713 6.120 52.203 1.00 30.80 581 GLU A N 1
ATOM 4614 C CA . GLU A 1 581 ? -3.087 5.664 51.934 1.00 30.80 581 GLU A CA 1
ATOM 4615 C C . GLU A 1 581 ? -3.590 5.788 50.474 1.00 30.80 581 GLU A C 1
ATOM 4617 O O . GLU A 1 581 ? -2.935 6.318 49.575 1.00 30.80 581 GLU A O 1
ATOM 4622 N N . ARG A 1 582 ? -4.827 5.315 50.238 1.00 39.25 582 ARG A N 1
ATOM 4623 C CA . ARG A 1 582 ? -5.563 5.438 48.966 1.00 39.25 582 ARG A CA 1
ATOM 4624 C C . ARG A 1 582 ? -5.912 6.899 48.635 1.00 39.25 582 ARG A C 1
ATOM 4626 O O . ARG A 1 582 ? -6.881 7.440 49.164 1.00 39.25 582 ARG A O 1
ATOM 4633 N N . ALA A 1 583 ? -5.237 7.493 47.654 1.00 29.06 583 ALA A N 1
ATOM 4634 C CA . ALA A 1 583 ? -5.639 8.780 47.081 1.00 29.06 583 ALA A CA 1
ATOM 4635 C C . ALA A 1 583 ? -6.792 8.624 46.061 1.00 29.06 583 ALA A C 1
ATOM 4637 O O . ALA A 1 583 ? -6.613 8.042 44.991 1.00 29.06 583 ALA A O 1
ATOM 4638 N N . THR A 1 584 ? -7.975 9.173 46.362 1.00 29.22 584 THR A N 1
ATOM 4639 C CA . THR A 1 584 ? -9.090 9.277 45.398 1.00 29.22 584 THR A CA 1
ATOM 4640 C C . THR A 1 584 ? -9.040 10.605 44.642 1.00 29.22 584 THR A C 1
ATOM 4642 O O . THR A 1 584 ? -9.028 11.676 45.244 1.00 29.22 584 THR A O 1
ATOM 4645 N N . ILE A 1 585 ? -9.048 10.553 43.307 1.00 29.86 585 ILE A N 1
ATOM 4646 C CA . ILE A 1 585 ? -9.074 11.756 42.463 1.00 29.86 585 ILE A CA 1
ATOM 4647 C C . ILE A 1 585 ? -10.524 12.228 42.295 1.00 29.86 585 ILE A C 1
ATOM 4649 O O . ILE A 1 585 ? -11.357 11.504 41.751 1.00 29.86 585 ILE A O 1
ATOM 4653 N N . LYS A 1 586 ? -10.816 13.466 42.709 1.00 28.20 586 LYS A N 1
ATOM 4654 C CA . LYS A 1 586 ? -12.040 14.194 42.336 1.00 28.20 586 LYS A CA 1
ATOM 4655 C C . LYS A 1 586 ? -11.704 15.221 41.256 1.00 28.20 586 LYS A C 1
ATOM 4657 O O . LYS A 1 586 ? -10.835 16.061 41.464 1.00 28.20 586 LYS A O 1
ATOM 4662 N N . PHE A 1 587 ? -12.412 15.178 40.131 1.00 27.83 587 PHE A N 1
ATOM 4663 C CA . PHE A 1 587 ? -12.330 16.212 39.096 1.00 27.83 587 PHE A CA 1
ATOM 4664 C C . PHE A 1 587 ? -13.334 17.336 39.379 1.00 27.83 587 PHE A C 1
ATOM 4666 O O . PHE A 1 587 ? -14.457 17.072 39.809 1.00 27.83 587 PHE A O 1
ATOM 4673 N N . ALA A 1 588 ? -12.941 18.585 39.121 1.00 28.55 588 ALA A N 1
ATOM 4674 C CA . ALA A 1 588 ? -13.852 19.726 39.169 1.00 28.55 588 ALA A CA 1
ATOM 4675 C C . ALA A 1 588 ? -14.787 19.705 37.947 1.00 28.55 588 ALA A C 1
ATOM 4677 O O . ALA A 1 588 ? -14.331 19.553 36.816 1.00 28.55 588 ALA A O 1
ATOM 4678 N N . THR A 1 589 ? -16.094 19.843 38.176 1.00 34.78 589 THR A N 1
ATOM 4679 C CA . THR A 1 589 ? -17.147 19.656 37.158 1.00 34.78 589 THR A CA 1
ATOM 4680 C C . THR A 1 589 ? -17.820 20.954 36.700 1.00 34.78 589 THR A C 1
ATOM 4682 O O . THR A 1 589 ? -18.868 20.912 36.058 1.00 34.78 589 THR A O 1
ATOM 4685 N N . LYS A 1 590 ? -17.218 22.113 36.995 1.00 32.03 590 LYS A N 1
ATOM 4686 C CA . LYS A 1 590 ? -17.582 23.411 36.411 1.00 32.03 590 LYS A CA 1
ATOM 4687 C C . LYS A 1 590 ? -16.328 24.208 36.062 1.00 32.03 590 LYS A C 1
ATOM 4689 O O . LYS A 1 590 ? -15.409 24.290 36.871 1.00 32.03 590 LYS A O 1
ATOM 4694 N N . PHE A 1 591 ? -16.360 24.806 34.879 1.00 33.25 591 PHE A N 1
ATOM 4695 C CA . PHE A 1 591 ? -15.455 25.839 34.384 1.00 33.25 591 PHE A CA 1
ATOM 4696 C C . PHE A 1 591 ? -16.313 26.896 33.680 1.00 33.25 591 PHE A C 1
ATOM 4698 O O . PHE A 1 591 ? -17.456 26.605 33.313 1.00 33.25 591 PHE A O 1
ATOM 4705 N N . ASP A 1 592 ? -15.794 28.111 33.549 1.00 35.78 592 ASP A N 1
ATOM 4706 C CA . ASP A 1 592 ? -16.587 29.260 33.113 1.00 35.78 592 ASP A CA 1
ATOM 4707 C C . ASP A 1 592 ? -17.007 29.163 31.638 1.00 35.78 592 ASP A C 1
ATOM 4709 O O . ASP A 1 592 ? -16.273 28.662 30.783 1.00 35.78 592 ASP A O 1
ATOM 4713 N N . ILE A 1 593 ? -18.226 29.624 31.352 1.00 35.16 593 ILE A N 1
ATOM 4714 C CA . ILE A 1 593 ? -18.819 29.585 30.013 1.00 35.16 593 ILE A CA 1
ATOM 4715 C C . ILE A 1 593 ? -18.344 30.817 29.242 1.00 35.16 593 ILE A C 1
ATOM 4717 O O . ILE A 1 593 ? -18.589 31.945 29.663 1.00 35.16 593 ILE A O 1
ATOM 4721 N N . VAL A 1 594 ? -17.690 30.595 28.103 1.00 42.72 594 VAL A N 1
ATOM 4722 C CA . VAL A 1 594 ? -17.371 31.652 27.138 1.00 42.72 594 VAL A CA 1
ATOM 4723 C C . VAL A 1 594 ? -18.578 31.849 26.224 1.00 42.72 594 VAL A C 1
ATOM 4725 O O . VAL A 1 594 ? -19.067 30.886 25.632 1.00 42.72 594 VAL A O 1
ATOM 4728 N N . GLU A 1 595 ? -19.068 33.082 26.123 1.00 36.81 595 GLU A N 1
ATOM 4729 C CA . GLU A 1 595 ? -20.168 33.433 25.221 1.00 36.81 595 GLU A CA 1
ATOM 4730 C C . GLU A 1 595 ? -19.700 33.402 23.755 1.00 36.81 595 GLU A C 1
ATOM 4732 O O . GLU A 1 595 ? -18.594 33.839 23.424 1.00 36.81 595 GLU A O 1
ATOM 4737 N N . LEU A 1 596 ? -20.554 32.865 22.880 1.00 42.19 596 LEU A N 1
ATOM 4738 C CA . LEU A 1 596 ? -20.325 32.756 21.439 1.00 42.19 596 LEU A CA 1
ATOM 4739 C C . LEU A 1 596 ? -21.279 33.685 20.684 1.00 42.19 596 LEU A C 1
ATOM 4741 O O . LEU A 1 596 ? -22.408 33.911 21.125 1.00 42.19 596 LEU A O 1
ATOM 4745 N N . ASP A 1 597 ? -20.848 34.177 19.523 1.00 47.91 597 ASP A N 1
ATOM 4746 C CA . ASP A 1 597 ? -21.736 34.874 18.592 1.00 47.91 597 ASP A CA 1
ATOM 4747 C C . ASP A 1 597 ? -22.737 33.894 17.923 1.00 47.91 597 ASP A C 1
ATOM 4749 O O . ASP A 1 597 ? -22.551 32.672 17.980 1.00 47.91 597 ASP A O 1
ATOM 4753 N N . PRO A 1 598 ? -23.800 34.387 17.253 1.00 39.38 598 PRO A N 1
ATOM 4754 C CA . PRO A 1 598 ? -24.775 33.533 16.563 1.00 39.38 598 PRO A CA 1
ATOM 4755 C C . PRO A 1 598 ? -24.197 32.648 15.443 1.00 39.38 598 PRO A C 1
ATOM 4757 O O . PRO A 1 598 ? -24.891 31.751 14.968 1.00 39.38 598 PRO A O 1
ATOM 4760 N N . ASN A 1 599 ? -22.950 32.887 15.022 1.00 47.47 599 ASN A N 1
ATOM 4761 C CA . ASN A 1 599 ? -22.234 32.115 14.007 1.00 47.47 599 ASN A CA 1
ATOM 4762 C C . ASN A 1 599 ? -21.232 31.111 14.620 1.00 47.47 599 ASN A C 1
ATOM 4764 O O . ASN A 1 599 ? -20.581 30.376 13.878 1.00 47.47 599 ASN A O 1
ATOM 4768 N N . GLY A 1 600 ? -21.112 31.053 15.953 1.00 42.09 600 GLY A N 1
ATOM 4769 C CA . GLY A 1 600 ? -20.247 30.124 16.684 1.00 42.09 600 GLY A CA 1
ATOM 4770 C C . GLY A 1 600 ? -18.816 30.610 16.946 1.00 42.09 600 GLY A C 1
ATOM 4771 O O . GLY A 1 600 ? -17.983 29.805 17.364 1.00 42.09 600 GLY A O 1
ATOM 4772 N N . HIS A 1 601 ? -18.509 31.890 16.727 1.00 41.06 601 HIS A N 1
ATOM 4773 C CA . HIS A 1 601 ? -17.194 32.466 17.017 1.00 41.06 601 HIS A CA 1
ATOM 4774 C C . HIS A 1 601 ? -17.084 32.945 18.468 1.00 41.06 601 HIS A C 1
ATOM 4776 O O . HIS A 1 601 ? -18.047 33.425 19.068 1.00 41.06 601 HIS A O 1
ATOM 4782 N N . VAL A 1 602 ? -15.875 32.847 19.026 1.00 45.19 602 VAL A N 1
ATOM 4783 C CA . VAL A 1 602 ? -15.530 33.416 20.336 1.00 45.19 602 VAL A CA 1
ATOM 4784 C C . VAL A 1 602 ? -15.355 34.927 20.199 1.00 45.19 602 VAL A C 1
ATOM 4786 O O . VAL A 1 602 ? -14.626 35.387 19.321 1.00 45.19 602 VAL A O 1
ATOM 4789 N N . ILE A 1 603 ? -15.984 35.698 21.090 1.00 39.00 603 ILE A N 1
ATOM 4790 C CA . ILE A 1 603 ? -15.796 37.153 21.166 1.00 39.00 603 ILE A CA 1
ATOM 4791 C C . ILE A 1 603 ? -14.460 37.440 21.863 1.00 39.00 603 ILE A C 1
ATOM 4793 O O . ILE A 1 603 ? -14.390 37.569 23.087 1.00 39.00 603 ILE A O 1
ATOM 4797 N N . ASP A 1 604 ? -13.391 37.504 21.072 1.00 42.59 604 ASP A N 1
ATOM 4798 C CA . ASP A 1 604 ? -12.040 37.768 21.562 1.00 42.59 604 ASP A CA 1
ATOM 4799 C C . ASP A 1 604 ? -11.865 39.240 21.994 1.00 42.59 604 ASP A C 1
ATOM 4801 O O . ASP A 1 604 ? -12.281 40.174 21.304 1.00 42.59 604 ASP A O 1
ATOM 4805 N N . LYS A 1 605 ? -11.234 39.447 23.152 1.00 33.34 605 LYS A N 1
ATOM 4806 C CA . LYS A 1 605 ? -10.824 40.756 23.683 1.00 33.34 605 LYS A CA 1
ATOM 4807 C C . LYS A 1 605 ? -9.300 40.745 23.753 1.00 33.34 605 LYS A C 1
ATOM 4809 O O . LYS A 1 605 ? -8.732 40.550 24.823 1.00 33.34 605 LYS A O 1
ATOM 4814 N N . GLY A 1 606 ? -8.702 40.863 22.568 1.00 31.11 606 GLY A N 1
ATOM 4815 C CA . GLY A 1 606 ? -7.378 40.329 22.252 1.00 31.11 606 GLY A CA 1
ATOM 4816 C C . GLY A 1 606 ? -6.185 40.861 23.053 1.00 31.11 606 GLY A C 1
ATOM 4817 O O . GLY A 1 606 ? -6.167 41.990 23.544 1.00 31.11 606 GLY A O 1
ATOM 4818 N N . ASP A 1 607 ? -5.154 40.017 23.113 1.00 36.19 607 ASP A N 1
ATOM 4819 C CA . ASP A 1 607 ? -3.875 40.257 23.788 1.00 36.19 607 ASP A CA 1
ATOM 4820 C C . ASP A 1 607 ? -2.875 41.061 22.920 1.00 36.19 607 ASP A C 1
ATOM 4822 O O . ASP A 1 607 ? -1.905 40.515 22.384 1.00 36.19 607 ASP A O 1
ATOM 4826 N N . GLU A 1 608 ? -3.045 42.382 22.826 1.00 32.66 608 GLU A N 1
ATOM 4827 C CA . GLU A 1 608 ? -1.957 43.281 22.394 1.00 32.66 608 GLU A CA 1
ATOM 4828 C C . GLU A 1 608 ? -1.034 43.651 23.576 1.00 32.66 608 GLU A C 1
ATOM 4830 O O . GLU A 1 608 ? -1.165 44.732 24.139 1.00 32.66 608 GLU A O 1
ATOM 4835 N N . ASP A 1 609 ? -0.118 42.749 23.974 1.00 30.97 609 ASP A N 1
ATOM 4836 C CA . ASP A 1 609 ? 1.205 43.091 24.562 1.00 30.97 609 ASP A CA 1
ATOM 4837 C C . ASP A 1 609 ? 2.032 41.837 24.959 1.00 30.97 609 ASP A C 1
ATOM 4839 O O . ASP A 1 609 ? 1.997 41.364 26.101 1.00 30.97 609 ASP A O 1
ATOM 4843 N N . PHE A 1 610 ? 2.857 41.306 24.044 1.00 39.00 610 PHE A N 1
ATOM 4844 C CA . PHE A 1 610 ? 3.812 40.228 24.358 1.00 39.00 610 PHE A CA 1
ATOM 4845 C C . PHE A 1 610 ? 5.185 40.424 23.695 1.00 39.00 610 PHE A C 1
ATOM 4847 O O . PHE A 1 610 ? 5.328 40.331 22.479 1.00 39.00 610 PHE A O 1
ATOM 4854 N N . THR A 1 611 ? 6.236 40.598 24.508 1.00 36.47 611 THR A N 1
ATOM 4855 C CA . THR A 1 611 ? 7.646 40.567 24.068 1.00 36.47 611 THR A CA 1
ATOM 4856 C C . THR A 1 611 ? 8.534 39.776 25.050 1.00 36.47 611 THR A C 1
ATOM 4858 O O . THR A 1 611 ? 8.456 39.990 26.262 1.00 36.47 611 THR A O 1
ATOM 4861 N N . PRO A 1 612 ? 9.393 38.847 24.576 1.00 39.56 612 PRO A N 1
ATOM 4862 C CA . PRO A 1 612 ? 10.271 38.057 25.443 1.00 39.56 612 PRO A CA 1
ATOM 4863 C C . PRO A 1 612 ? 11.569 38.802 25.812 1.00 39.56 612 PRO A C 1
ATOM 4865 O O . PRO A 1 612 ? 12.274 39.315 24.944 1.00 39.56 612 PRO A O 1
ATOM 4868 N N . SER A 1 613 ? 11.943 38.799 27.099 1.00 42.78 613 SER A N 1
ATOM 4869 C CA . SER A 1 613 ? 13.209 39.378 27.590 1.00 42.78 613 SER A CA 1
ATOM 4870 C C . SER A 1 613 ? 14.291 38.318 27.824 1.00 42.78 613 SER A C 1
ATOM 4872 O O . SER A 1 613 ? 14.039 37.282 28.438 1.00 42.78 613 SER A O 1
ATOM 4874 N N . LYS A 1 614 ? 15.532 38.623 27.412 1.00 42.69 614 LYS A N 1
ATOM 4875 C CA . LYS A 1 614 ? 16.733 37.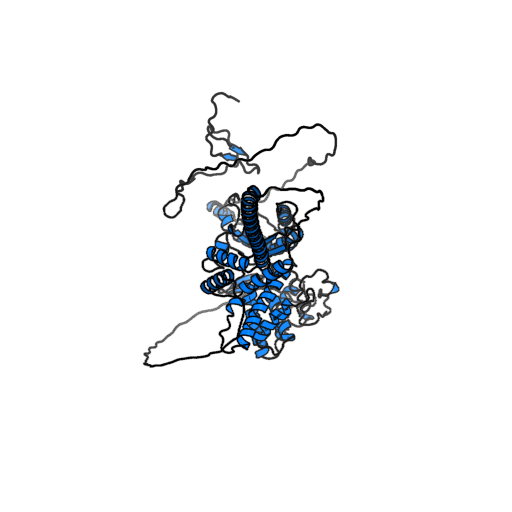794 27.648 1.00 42.69 614 LYS A CA 1
ATOM 4876 C C . LYS A 1 614 ? 17.493 38.120 28.946 1.00 42.69 614 LYS A C 1
ATOM 4878 O O . LYS A 1 614 ? 18.513 37.492 29.212 1.00 42.69 614 LYS A O 1
ATOM 4883 N N . LYS A 1 615 ? 17.054 39.101 29.745 1.00 44.84 615 LYS A N 1
ATOM 4884 C CA . LYS A 1 615 ? 17.696 39.475 31.022 1.00 44.84 615 LYS A CA 1
ATOM 4885 C C . LYS A 1 615 ? 16.678 39.502 32.159 1.00 44.84 615 LYS A C 1
ATOM 4887 O O . LYS A 1 615 ? 15.560 39.984 31.973 1.00 44.84 615 LYS A O 1
ATOM 4892 N N . TRP A 1 616 ? 17.088 39.031 33.340 1.00 42.53 616 TRP A N 1
ATOM 4893 C CA . TRP A 1 616 ? 16.327 39.252 34.568 1.00 42.53 616 TRP A CA 1
ATOM 4894 C C . TRP A 1 616 ? 16.351 40.740 34.915 1.00 42.53 616 TRP A C 1
ATOM 4896 O O . TRP A 1 616 ? 17.416 41.347 35.014 1.00 42.53 616 TRP A O 1
ATOM 4906 N N . ILE A 1 617 ? 15.167 41.313 35.095 1.00 44.19 617 ILE A N 1
ATOM 4907 C CA . ILE A 1 617 ? 14.967 42.643 35.665 1.00 44.19 617 ILE A CA 1
ATOM 4908 C C . ILE A 1 617 ? 14.192 42.413 36.963 1.00 44.19 617 ILE A C 1
ATOM 4910 O O . ILE A 1 617 ? 13.271 41.594 36.991 1.00 44.19 617 ILE A O 1
ATOM 4914 N N . GLY A 1 618 ? 14.605 43.082 38.041 1.00 43.72 618 GLY A N 1
ATOM 4915 C CA . GLY A 1 618 ? 14.095 42.837 39.392 1.00 43.72 618 GLY A CA 1
ATOM 4916 C C . GLY A 1 618 ? 12.580 43.026 39.546 1.00 43.72 618 GLY A C 1
ATOM 4917 O O . GLY A 1 618 ? 11.909 43.608 38.692 1.00 43.72 618 GLY A O 1
ATOM 4918 N N . ARG A 1 619 ? 12.041 42.531 40.670 1.00 40.47 619 ARG A N 1
ATOM 4919 C CA . ARG A 1 619 ? 10.600 42.514 40.988 1.00 40.47 619 ARG A CA 1
ATOM 4920 C C . ARG A 1 619 ? 9.926 43.879 40.751 1.00 40.47 619 ARG A C 1
ATOM 4922 O O . ARG A 1 619 ? 10.042 44.779 41.579 1.00 40.47 619 ARG A O 1
ATOM 4929 N N . LYS A 1 620 ? 9.128 44.001 39.683 1.00 39.00 620 LYS A N 1
ATOM 4930 C CA . LYS A 1 620 ? 8.060 45.014 39.609 1.00 39.00 620 LYS A CA 1
ATOM 4931 C C . LYS A 1 620 ? 6.908 44.594 40.526 1.00 39.00 620 LYS A C 1
ATOM 4933 O O . LYS A 1 620 ? 6.543 43.419 40.561 1.00 39.00 620 LYS A O 1
ATOM 4938 N N . ALA A 1 621 ? 6.327 45.548 41.250 1.00 31.62 621 ALA A N 1
ATOM 4939 C CA . ALA A 1 621 ? 5.210 45.282 42.153 1.00 31.62 621 ALA A CA 1
ATOM 4940 C C . ALA A 1 621 ? 4.000 44.679 41.407 1.00 31.62 621 ALA A C 1
ATOM 4942 O O . ALA A 1 621 ? 3.638 45.140 40.326 1.00 31.62 621 ALA A O 1
ATOM 4943 N N . GLY A 1 622 ? 3.375 43.656 42.004 1.00 41.53 622 GLY A N 1
ATOM 4944 C CA . GLY A 1 622 ? 2.141 43.024 41.516 1.00 41.53 622 GLY A CA 1
ATOM 4945 C C . GLY A 1 622 ? 2.295 41.754 40.664 1.00 41.53 622 GLY A C 1
ATOM 4946 O O . GLY A 1 622 ? 1.278 41.115 40.387 1.00 41.53 622 GLY A O 1
ATOM 4947 N N . PHE A 1 623 ? 3.517 41.353 40.282 1.00 45.09 623 PHE A N 1
ATOM 4948 C CA . PHE A 1 623 ? 3.751 40.226 39.363 1.00 45.09 623 PHE A CA 1
ATOM 4949 C C . PHE A 1 623 ? 4.788 39.216 39.878 1.00 45.09 623 PHE A C 1
ATOM 4951 O O . PHE A 1 623 ? 5.860 39.590 40.353 1.00 45.09 623 PHE A O 1
ATOM 4958 N N . GLU A 1 624 ? 4.489 37.924 39.721 1.00 41.16 624 GLU A N 1
ATOM 4959 C CA . GLU A 1 624 ? 5.442 36.825 39.910 1.00 41.16 624 GLU A CA 1
ATOM 4960 C C . GLU A 1 624 ? 6.016 36.396 38.550 1.00 41.16 624 GLU A C 1
ATOM 4962 O O . GLU A 1 624 ? 5.271 36.153 37.597 1.00 41.16 624 GLU A O 1
ATOM 4967 N N . PHE A 1 625 ? 7.343 36.282 38.480 1.00 48.81 625 PHE A N 1
ATOM 4968 C CA . PHE A 1 625 ? 8.072 35.759 37.326 1.00 48.81 625 PHE A CA 1
ATOM 4969 C C . PHE A 1 625 ? 8.665 34.397 37.679 1.00 48.81 625 PHE A C 1
ATOM 4971 O O . PHE A 1 625 ? 9.420 34.299 38.648 1.00 48.81 625 PHE A O 1
ATOM 4978 N N . LYS A 1 626 ? 8.367 33.362 36.886 1.00 47.59 626 LYS A N 1
ATOM 4979 C CA . LYS A 1 626 ? 8.972 32.029 37.049 1.00 47.59 626 LYS A CA 1
ATOM 4980 C C . LYS A 1 626 ? 9.943 31.721 35.923 1.00 47.59 626 LYS A C 1
ATOM 4982 O O . LYS A 1 626 ? 9.691 32.077 34.772 1.00 47.59 626 LYS A O 1
ATOM 4987 N N . LEU A 1 627 ? 11.036 31.052 36.278 1.00 43.91 627 LEU A N 1
ATOM 4988 C CA . LEU A 1 627 ? 11.908 30.378 35.326 1.00 43.91 627 LEU A CA 1
ATOM 4989 C C . LEU A 1 627 ? 11.130 29.185 34.752 1.00 43.91 627 LEU A C 1
ATOM 4991 O O . LEU A 1 627 ? 10.564 28.415 35.524 1.00 43.91 627 LEU A O 1
ATOM 4995 N N . GLY A 1 628 ? 11.070 29.040 33.429 1.00 49.25 628 GLY A N 1
ATOM 4996 C CA . GLY A 1 628 ? 10.494 27.835 32.824 1.00 49.25 628 GLY A CA 1
ATOM 4997 C C . GLY A 1 628 ? 11.451 26.643 32.931 1.00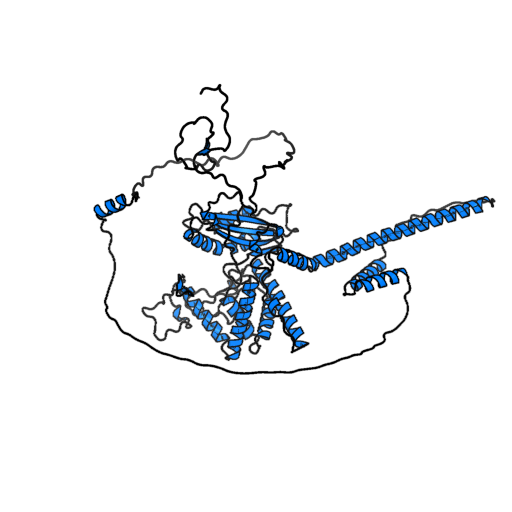 49.25 628 GLY A C 1
ATOM 4998 O O . GLY A 1 628 ? 12.657 26.819 32.755 1.00 49.25 628 GLY A O 1
ATOM 4999 N N . ASP A 1 629 ? 10.926 25.427 33.113 1.00 43.84 629 ASP A N 1
ATOM 5000 C CA . ASP A 1 629 ? 11.696 24.179 33.343 1.00 43.84 629 ASP A CA 1
ATOM 5001 C C . ASP A 1 629 ? 12.643 23.764 32.192 1.00 43.84 629 ASP A C 1
ATOM 5003 O O . ASP A 1 629 ? 13.331 22.749 32.264 1.00 43.84 629 ASP A O 1
ATOM 5007 N N . ARG A 1 630 ? 12.680 24.543 31.103 1.00 44.22 630 ARG A N 1
ATOM 5008 C CA . ARG A 1 630 ? 13.573 24.377 29.941 1.00 44.22 630 ARG A CA 1
ATOM 5009 C C . ARG A 1 630 ? 14.547 25.552 29.749 1.00 44.22 630 ARG A C 1
ATOM 5011 O O . ARG A 1 630 ? 15.150 25.677 28.690 1.00 44.22 630 ARG A O 1
ATOM 5018 N N . GLY A 1 631 ? 14.672 26.444 30.735 1.00 41.62 631 GLY A N 1
ATOM 5019 C CA . GLY A 1 631 ? 15.635 27.556 30.749 1.00 41.62 631 GLY A CA 1
ATOM 5020 C C . GLY A 1 631 ? 15.333 28.732 29.807 1.00 41.62 631 GLY A C 1
ATOM 5021 O O . GLY A 1 631 ? 16.107 29.685 29.761 1.00 41.62 631 GLY A O 1
ATOM 5022 N N . GLN A 1 632 ? 14.216 28.714 29.072 1.00 41.38 632 GLN A N 1
ATOM 5023 C CA . GLN A 1 632 ? 13.883 29.702 28.030 1.00 41.38 632 GLN A CA 1
ATOM 5024 C C . GLN A 1 632 ? 13.273 31.014 28.574 1.00 41.38 632 GLN A C 1
ATOM 5026 O O . GLN A 1 632 ? 12.305 31.544 28.036 1.00 41.38 632 GLN A O 1
ATOM 5031 N N . GLY A 1 633 ? 13.877 31.573 29.625 1.00 46.91 633 GLY A N 1
ATOM 5032 C CA . GLY A 1 633 ? 13.523 32.884 30.177 1.00 46.91 633 GLY A CA 1
ATOM 5033 C C . GLY A 1 633 ? 12.422 32.872 31.245 1.00 46.91 633 GLY A C 1
ATOM 5034 O O . GLY A 1 633 ? 12.147 31.852 31.883 1.00 46.91 633 GLY A O 1
ATOM 5035 N N . TYR A 1 634 ? 11.849 34.058 31.475 1.00 45.94 634 TYR A N 1
ATOM 5036 C CA . TYR A 1 634 ? 10.916 34.342 32.568 1.00 45.94 634 TYR A CA 1
ATOM 5037 C C . TYR A 1 634 ? 9.489 34.555 32.065 1.00 45.94 634 TYR A C 1
ATOM 5039 O O . TYR A 1 634 ? 9.256 35.378 31.181 1.00 45.94 634 TYR A O 1
ATOM 5047 N N . TYR A 1 635 ? 8.529 33.879 32.695 1.00 48.50 635 TYR A N 1
ATOM 5048 C CA . TYR A 1 635 ? 7.114 33.925 32.323 1.00 48.50 635 TYR A CA 1
ATOM 5049 C C . TYR A 1 635 ? 6.278 34.625 33.402 1.00 48.50 635 TYR A C 1
ATOM 5051 O O . TYR A 1 635 ? 6.472 34.387 34.598 1.00 48.50 635 TYR A O 1
ATOM 5059 N N . ARG A 1 636 ? 5.334 35.473 32.973 1.00 45.94 636 ARG A N 1
ATOM 5060 C CA . ARG A 1 636 ? 4.322 36.125 33.823 1.00 45.94 636 ARG A CA 1
ATOM 5061 C C . ARG A 1 636 ? 3.172 35.151 34.077 1.00 45.94 636 ARG A C 1
ATOM 5063 O O . ARG A 1 636 ? 2.581 34.645 33.128 1.00 45.94 636 ARG A O 1
ATOM 5070 N N . THR A 1 637 ? 2.808 34.926 35.337 1.00 45.09 637 THR A N 1
ATOM 5071 C CA . THR A 1 637 ? 1.576 34.192 35.667 1.00 45.09 637 THR A CA 1
ATOM 5072 C C . THR A 1 637 ? 0.359 35.126 35.611 1.00 45.09 637 THR A C 1
ATOM 5074 O O . THR A 1 637 ? 0.441 36.306 35.952 1.00 45.09 637 THR A O 1
ATOM 5077 N N . GLY A 1 638 ? -0.801 34.610 35.189 1.00 42.62 638 GLY A N 1
ATOM 5078 C CA . GLY A 1 638 ? -2.046 35.386 35.044 1.00 42.62 638 GLY A CA 1
ATOM 5079 C C . GLY A 1 638 ? -2.726 35.809 36.357 1.00 42.62 638 GLY A C 1
ATOM 5080 O O . GLY A 1 638 ? -3.892 36.188 36.342 1.00 42.62 638 GLY A O 1
ATOM 5081 N N . LYS A 1 639 ? -2.042 35.721 37.506 1.00 42.84 639 LYS A N 1
ATOM 5082 C CA . LYS A 1 639 ? -2.600 36.050 38.827 1.00 42.84 639 LYS A CA 1
ATOM 5083 C C . LYS A 1 639 ? -2.015 37.362 39.346 1.00 42.84 639 LYS A C 1
ATOM 5085 O O . LYS A 1 639 ? -0.799 37.514 39.411 1.00 42.84 639 LYS A O 1
ATOM 5090 N N . LYS A 1 640 ? -2.877 38.282 39.796 1.00 38.16 640 LYS A N 1
ATOM 5091 C CA . LYS A 1 640 ? -2.455 39.408 40.646 1.00 38.16 640 LYS A CA 1
ATOM 5092 C C . LYS A 1 640 ? -1.924 38.846 41.964 1.00 38.16 640 LYS A C 1
ATOM 5094 O O . LYS A 1 640 ? -2.685 38.248 42.722 1.00 38.16 640 LYS A O 1
ATOM 5099 N N . VAL A 1 641 ? -0.643 39.062 42.250 1.00 40.03 641 VAL A N 1
ATOM 5100 C CA . VAL A 1 641 ? -0.073 38.738 43.562 1.00 40.03 641 VAL A CA 1
ATOM 5101 C C . VAL A 1 641 ? -0.292 39.930 44.485 1.00 40.03 641 VAL A C 1
ATOM 5103 O O . VAL A 1 641 ? 0.359 40.965 44.343 1.00 40.03 641 VAL A O 1
ATOM 5106 N N . VAL A 1 642 ? -1.213 39.780 45.439 1.00 36.72 642 VAL A N 1
ATOM 5107 C CA . VAL A 1 642 ? -1.305 40.690 46.585 1.00 36.72 642 VAL A CA 1
ATOM 5108 C C . VAL A 1 642 ? -0.135 40.362 47.505 1.00 36.72 642 VAL A C 1
ATOM 5110 O O . VAL A 1 642 ? -0.144 39.342 48.189 1.00 36.72 642 VAL A O 1
ATOM 5113 N N . VAL A 1 643 ? 0.897 41.203 47.482 1.00 36.38 643 VAL A N 1
ATOM 5114 C CA . VAL A 1 643 ? 2.026 41.102 48.413 1.00 36.38 643 VAL A CA 1
ATOM 5115 C C . VAL A 1 643 ? 1.542 41.571 49.790 1.00 36.38 643 VAL A C 1
ATOM 5117 O O . VAL A 1 643 ? 1.087 42.712 49.888 1.00 36.38 643 VAL A O 1
ATOM 5120 N N . PRO A 1 644 ? 1.632 40.752 50.855 1.00 32.00 644 PRO A N 1
ATOM 5121 C CA . PRO A 1 644 ? 1.355 41.220 52.206 1.00 32.00 644 PRO A CA 1
ATOM 5122 C C . PRO A 1 644 ? 2.369 42.301 52.586 1.00 32.00 644 PRO A C 1
ATOM 5124 O O . PRO A 1 644 ? 3.579 42.070 52.558 1.00 32.00 644 PRO A O 1
ATOM 5127 N N . SER A 1 645 ? 1.892 43.487 52.952 1.00 35.03 645 SER A N 1
ATOM 5128 C CA . SER A 1 645 ? 2.745 44.567 53.443 1.00 35.03 645 SER A CA 1
ATOM 5129 C C . SER A 1 645 ? 3.215 44.260 54.868 1.00 35.03 645 SER A C 1
ATOM 5131 O O . SER A 1 645 ? 2.578 44.714 55.814 1.00 35.03 645 SER A O 1
ATOM 5133 N N . ASN A 1 646 ? 4.262 43.433 55.003 1.00 39.19 646 ASN A N 1
ATOM 5134 C CA . ASN A 1 646 ? 5.234 43.393 56.114 1.00 39.19 646 ASN A CA 1
ATOM 5135 C C . ASN A 1 646 ? 6.224 42.219 55.949 1.00 39.19 646 ASN A C 1
ATOM 5137 O O . ASN A 1 646 ? 6.197 41.241 56.696 1.00 39.19 646 ASN A O 1
ATOM 5141 N N . THR A 1 647 ? 7.133 42.298 54.975 1.00 32.78 647 THR A N 1
ATOM 5142 C CA . THR A 1 647 ? 8.382 41.509 54.992 1.00 32.78 647 THR A CA 1
ATOM 5143 C C . THR A 1 647 ? 9.449 42.249 54.192 1.00 32.78 647 THR A C 1
ATOM 5145 O O . THR A 1 647 ? 9.254 42.499 53.004 1.00 32.78 647 THR A O 1
ATOM 5148 N N . ALA A 1 648 ? 10.555 42.621 54.837 1.00 32.41 648 ALA A N 1
ATOM 5149 C CA . ALA A 1 648 ? 11.668 43.328 54.210 1.00 32.41 648 ALA A CA 1
ATOM 5150 C C . ALA A 1 648 ? 12.924 42.447 54.227 1.00 32.41 648 ALA A C 1
ATOM 5152 O O . ALA A 1 648 ? 13.405 42.107 55.305 1.00 32.41 648 ALA A O 1
ATOM 5153 N N . TYR A 1 649 ? 13.411 42.104 53.032 1.00 30.62 649 TYR A N 1
ATOM 5154 C CA . TYR A 1 649 ? 14.724 41.536 52.708 1.00 30.62 649 TYR A CA 1
ATOM 5155 C C . TYR A 1 649 ? 15.033 41.858 51.239 1.00 30.62 649 TYR A C 1
ATOM 5157 O O . TYR A 1 649 ? 14.087 41.742 50.421 1.00 30.62 649 TYR A O 1
#